Protein AF-A0A4R7ZAE6-F1 (afdb_monomer_lite)

pLDDT: mean 73.5, std 14.81, range [28.86, 95.69]

Sequence (389 aa):
MNEKTGVNQNKIIEDAIRMYDAGLVVLQEKEEDTYKFIVDGQNVVVNSFTEEILHCDCGACTPYADCVHAIAALLWIGDQESDNDLENLEVDYDIIELVESTDYEFVKQFACAVLHDNPSLVEMFKAIRDERDELLDEIENTSFMHTLEVLFNRYRNSDDTYYNVDGLLDDLDAIVDEEAKSLIEDEQMSSVLEMAKIVHMFLMNIDEAYMERVGMSYDHLLGYVGKFSRKLPAREKDDVFTALKEIVVEYGFGTYTYVAEDVFIEEFSDVKYLKEKIDVCFEKIQESAMLDDKDMNDMLYSRWMSNIVGLYLQAGYGLEDIQEKVKDEYDNTMTRAILIEAGKKTKAYPFVKQVLMDSIALDQQHSYLVKKYEKELERINKLNGTQLN

Secondary structure (DSSP, 8-state):
--------HHHHHHHHHHHHHTT-EEEEEEETTEEEEEETTEEEEEETTT--EEEETTS---TT--SHHHHHHHHHHHHHHGGG--------HHHHHHHHTS-HHHHHHHHHHHHHH-HHHHHHHHHHHHHHHHHHHHHTTS-THHHHHHHHHHH--TTSS---HHHHHHHHHHHHHHHHHHHHHTT-HHHHHHHHHHHHHHHTTS-GGGHHHHHHHHHHHHHHHHHHHTTS-HHHHHHHHHHHHHHHHTS--TTT-HHHHHHHHHS--SGGGHHHHHHHHHHHHHHHTT-S-HHHHHHHHHHHHHHHHHHHHHTT--HHHHHHHHGGGTTSHHHHHHHHHHHHHTT-HHHHHHHHHHHHHH-TT-HHHHHHHHHHHHHHHHHHHHT--

Radius of gyration: 34.83 Å; chains: 1; bounding box: 86×71×83 Å

Foldseek 3Di:
DDDPDDDPQVVLLVLLVVQLVVVQWAWDDDDDQWTWIGGVNWIWIARLVVRFTPDIRPVPDDRVQSGSRSSNNVVVSVVVVCVPDPPDPPPPVVVVVVCVPDDPVVVVVVVVVVCVVDVVVVVVVVVVVVVVVVVVVVVVVVDPVVVLVVLLVVQDDPPPDAGPVVVSLVVVLVSLVVVVVVCVVVVNLLVLLVSLVSVVVSCVSHDPVCLVSLLVSSLVSLVSVLVCLVVDDPVVNVSNLVSLLCVLPVDPDDPRCPNSLCSNLVHPLDPVCLVVNLVSLVVQLVVLVPDPDPVSNVVSNVVSLLSNLVSCVSNVHALVNLCVVCVVVLLDPSSLSNSLNRCVVVVVLVSNLVSLVVSLVSVVVPVVVNVVSVVVNVVSVVVVVVVVD

Structure (mmCIF, N/CA/C/O backbone):
data_AF-A0A4R7ZAE6-F1
#
_entry.id   AF-A0A4R7ZAE6-F1
#
loop_
_atom_site.group_PDB
_atom_site.id
_atom_site.type_symbol
_atom_site.label_atom_id
_atom_site.label_alt_id
_atom_site.label_comp_id
_atom_site.label_asym_id
_atom_site.label_entity_id
_atom_site.label_seq_id
_atom_site.pdbx_PDB_ins_code
_atom_site.Cartn_x
_atom_site.Cartn_y
_atom_site.Cartn_z
_atom_site.occupancy
_atom_site.B_iso_or_equiv
_atom_site.auth_seq_id
_atom_site.auth_comp_id
_atom_site.auth_asym_id
_atom_site.auth_atom_id
_atom_site.pdbx_PDB_model_num
ATOM 1 N N . MET A 1 1 ? 60.703 -45.563 -19.754 1.00 39.22 1 MET A N 1
ATOM 2 C CA . MET A 1 1 ? 60.886 -44.812 -21.011 1.00 39.22 1 MET A CA 1
ATOM 3 C C . MET A 1 1 ? 59.640 -44.994 -21.851 1.00 39.22 1 MET A C 1
ATOM 5 O O . MET A 1 1 ? 59.427 -46.084 -22.355 1.00 39.22 1 MET A O 1
ATOM 9 N N . ASN A 1 2 ? 58.792 -43.970 -21.857 1.00 28.86 2 ASN A N 1
ATOM 10 C CA . ASN A 1 2 ? 57.873 -43.590 -22.930 1.00 28.86 2 ASN A CA 1
ATOM 11 C C . ASN A 1 2 ? 57.262 -42.264 -22.464 1.00 28.86 2 ASN A C 1
ATOM 13 O O . ASN A 1 2 ? 56.253 -42.238 -21.764 1.00 28.86 2 ASN A O 1
ATOM 17 N N . GLU A 1 3 ? 57.988 -41.183 -22.746 1.00 31.84 3 GLU A N 1
ATOM 18 C CA . GLU A 1 3 ? 57.514 -39.810 -22.596 1.00 31.84 3 GLU A CA 1
ATOM 19 C C . GLU A 1 3 ? 56.339 -39.623 -23.559 1.00 31.84 3 GLU A C 1
ATOM 21 O O . GLU A 1 3 ? 56.517 -39.628 -24.775 1.00 31.84 3 GLU A O 1
ATOM 26 N N . LYS A 1 4 ? 55.121 -39.504 -23.024 1.00 37.81 4 LYS A N 1
ATOM 27 C CA . LYS A 1 4 ? 54.024 -38.898 -23.775 1.00 37.81 4 LYS A CA 1
ATOM 28 C C . LYS A 1 4 ? 54.272 -37.395 -23.753 1.00 37.81 4 LYS A C 1
ATOM 30 O O . LYS A 1 4 ? 54.141 -36.754 -22.716 1.00 37.81 4 LYS A O 1
ATOM 35 N N . THR A 1 5 ? 54.700 -36.889 -24.899 1.00 40.94 5 THR A N 1
ATOM 36 C CA . THR A 1 5 ? 54.800 -35.479 -25.266 1.00 40.94 5 THR A CA 1
ATOM 37 C C . THR A 1 5 ? 53.523 -34.740 -24.871 1.00 40.94 5 THR A C 1
ATOM 39 O O . THR A 1 5 ? 52.482 -34.926 -25.498 1.00 40.94 5 THR A O 1
ATOM 42 N N . GLY A 1 6 ? 53.595 -33.923 -23.820 1.00 43.75 6 GLY A N 1
ATOM 43 C CA . GLY A 1 6 ? 52.573 -32.922 -23.542 1.00 43.75 6 GLY A CA 1
ATOM 44 C C . GLY A 1 6 ? 52.611 -31.897 -24.665 1.00 43.75 6 GLY A C 1
ATOM 45 O O . GLY A 1 6 ? 53.615 -31.209 -24.847 1.00 43.75 6 GLY A O 1
ATOM 46 N N . VAL A 1 7 ? 51.554 -31.856 -25.465 1.00 56.12 7 VAL A N 1
ATOM 47 C CA . VAL A 1 7 ? 51.358 -30.817 -26.469 1.00 56.12 7 VAL A CA 1
ATOM 48 C C . VAL A 1 7 ? 51.248 -29.486 -25.721 1.00 56.12 7 VAL A C 1
ATOM 50 O O . VAL A 1 7 ? 50.391 -29.327 -24.855 1.00 56.12 7 VAL A O 1
ATOM 53 N N . ASN A 1 8 ? 52.166 -28.555 -25.985 1.00 65.88 8 ASN A N 1
ATOM 54 C CA . ASN A 1 8 ? 52.163 -27.241 -25.347 1.00 65.88 8 ASN A CA 1
ATOM 55 C C . ASN A 1 8 ? 51.075 -26.380 -26.008 1.00 65.88 8 ASN A C 1
ATOM 57 O O . ASN A 1 8 ? 51.321 -25.794 -27.060 1.00 65.88 8 ASN A O 1
ATOM 61 N N . GLN A 1 9 ? 49.880 -26.347 -25.413 1.00 64.81 9 GLN A N 1
ATOM 62 C CA . GLN A 1 9 ? 48.711 -25.635 -25.945 1.00 64.81 9 GLN A CA 1
ATOM 63 C C . GLN A 1 9 ? 48.991 -24.149 -26.215 1.00 64.81 9 GLN A C 1
ATOM 65 O O . GLN A 1 9 ? 48.585 -23.643 -27.255 1.00 64.81 9 GLN A O 1
ATOM 70 N N . ASN A 1 10 ? 49.788 -23.481 -25.373 1.00 67.06 10 ASN A N 1
ATOM 71 C CA . ASN A 1 10 ? 50.162 -22.077 -25.591 1.00 67.06 10 ASN A CA 1
ATOM 72 C C . ASN A 1 10 ? 50.945 -21.890 -26.893 1.00 67.06 10 ASN A C 1
ATOM 74 O O . ASN A 1 10 ? 50.728 -20.928 -27.619 1.00 67.06 10 ASN A O 1
ATOM 78 N N . LYS A 1 11 ? 51.819 -22.846 -27.226 1.00 74.25 11 LYS A N 1
ATOM 79 C CA . LYS A 1 11 ? 52.576 -22.801 -28.479 1.00 74.25 11 LYS A CA 1
ATOM 80 C C . LYS A 1 11 ? 51.667 -22.990 -29.697 1.00 74.25 11 LYS A C 1
ATOM 82 O O . LYS A 1 11 ? 51.895 -22.363 -30.722 1.00 74.25 11 LYS A O 1
ATOM 87 N N . ILE A 1 12 ? 50.647 -23.841 -29.584 1.00 73.25 12 ILE A N 1
ATOM 88 C CA . ILE A 1 12 ? 49.672 -24.051 -30.661 1.00 73.25 12 ILE A CA 1
ATOM 89 C C . ILE A 1 12 ? 48.873 -22.773 -30.926 1.00 73.25 12 ILE A C 1
ATOM 91 O O . ILE A 1 12 ? 48.697 -22.413 -32.084 1.00 73.25 12 ILE A O 1
ATOM 95 N N . ILE A 1 13 ? 48.440 -22.081 -29.870 1.00 72.38 13 ILE A N 1
ATOM 96 C CA . ILE A 1 13 ? 47.704 -20.816 -29.983 1.00 72.38 13 ILE A CA 1
ATOM 97 C C . ILE A 1 13 ? 48.596 -19.725 -30.594 1.00 72.38 13 ILE A C 1
ATOM 99 O O . ILE A 1 13 ? 48.189 -19.070 -31.548 1.00 72.38 13 ILE A O 1
ATOM 103 N N . GLU A 1 14 ? 49.837 -19.571 -30.119 1.00 74.75 14 GLU A N 1
ATOM 104 C CA . GLU A 1 14 ? 50.789 -18.597 -30.681 1.00 74.75 14 GLU A CA 1
ATOM 105 C C . GLU A 1 14 ? 51.078 -18.843 -32.170 1.00 74.75 14 GLU A C 1
ATOM 107 O O . GLU A 1 14 ? 51.154 -17.899 -32.957 1.00 74.75 14 GLU A O 1
ATOM 112 N N . ASP A 1 15 ? 51.251 -20.106 -32.568 1.00 77.69 15 ASP A N 1
ATOM 113 C CA . ASP A 1 15 ? 51.492 -20.458 -33.967 1.00 77.69 15 ASP A CA 1
ATOM 114 C C . ASP A 1 15 ? 50.217 -20.280 -34.822 1.00 77.69 15 ASP A C 1
ATOM 116 O O . ASP A 1 15 ? 50.327 -19.935 -35.998 1.00 77.69 15 ASP A O 1
ATOM 120 N N . ALA A 1 16 ? 49.019 -20.430 -34.241 1.00 79.06 16 ALA A N 1
ATOM 121 C CA . ALA A 1 16 ? 47.739 -20.229 -34.930 1.00 79.06 16 ALA A CA 1
ATOM 122 C C . ALA A 1 16 ? 47.473 -18.748 -35.213 1.00 79.06 16 ALA A C 1
ATOM 124 O O . ALA A 1 16 ? 47.132 -18.400 -36.342 1.00 79.06 16 ALA A O 1
ATOM 125 N N . ILE A 1 17 ? 47.728 -17.876 -34.231 1.00 74.56 17 ILE A N 1
ATOM 126 C CA . ILE A 1 17 ? 47.659 -16.415 -34.396 1.00 74.56 17 ILE A CA 1
ATOM 127 C C . ILE A 1 17 ? 48.607 -15.970 -35.514 1.00 74.56 17 ILE A C 1
ATOM 129 O O . ILE A 1 17 ? 48.218 -15.229 -36.407 1.00 74.56 17 ILE A O 1
ATOM 133 N N . ARG A 1 18 ? 49.836 -16.501 -35.554 1.00 78.31 18 ARG A N 1
ATOM 134 C CA . ARG A 1 18 ? 50.779 -16.181 -36.639 1.00 78.31 18 ARG A CA 1
ATOM 135 C C . ARG A 1 18 ? 50.284 -16.609 -38.018 1.00 78.31 18 ARG A C 1
ATOM 137 O O . ARG A 1 18 ? 50.569 -15.917 -38.991 1.00 78.31 18 ARG A O 1
ATOM 144 N N . MET A 1 19 ? 49.613 -17.757 -38.128 1.00 78.00 19 MET A N 1
ATOM 145 C CA . MET A 1 19 ? 49.030 -18.210 -39.397 1.00 78.00 19 MET A CA 1
ATOM 146 C C . MET A 1 19 ? 47.867 -17.315 -39.829 1.00 78.00 19 MET A C 1
ATOM 148 O O . MET A 1 19 ? 47.761 -16.989 -41.013 1.00 78.00 19 MET A O 1
ATOM 152 N N . TYR A 1 20 ? 47.037 -16.904 -38.870 1.00 77.75 20 TYR A N 1
ATOM 153 C CA . TYR A 1 20 ? 45.952 -15.954 -39.075 1.00 77.75 20 TYR A CA 1
ATOM 154 C C . TYR A 1 20 ? 46.478 -14.602 -39.583 1.00 77.75 20 TYR A C 1
ATOM 156 O O . TYR A 1 20 ? 46.161 -14.205 -40.704 1.00 77.75 20 TYR A O 1
ATOM 164 N N . ASP A 1 21 ? 47.399 -13.977 -38.844 1.00 77.00 21 ASP A N 1
ATOM 165 C CA . ASP A 1 21 ? 48.002 -12.676 -39.175 1.00 77.00 21 ASP A CA 1
ATOM 166 C C . ASP A 1 21 ? 48.755 -12.685 -40.515 1.00 77.00 21 ASP A C 1
ATOM 168 O O . ASP A 1 21 ? 48.861 -11.671 -41.207 1.00 77.00 21 ASP A O 1
ATOM 172 N N . ALA A 1 22 ? 49.303 -13.840 -40.901 1.00 79.31 22 ALA A N 1
ATOM 173 C CA . ALA A 1 22 ? 49.978 -14.022 -42.181 1.00 79.31 22 ALA A CA 1
ATOM 174 C C . ALA A 1 22 ? 49.008 -14.180 -43.370 1.00 79.31 22 ALA A C 1
ATOM 176 O O . ALA A 1 22 ? 49.468 -14.335 -44.505 1.00 79.31 22 ALA A O 1
ATOM 177 N N . GLY A 1 23 ? 47.690 -14.156 -43.135 1.00 79.62 23 GLY A N 1
ATOM 178 C CA . GLY A 1 23 ? 46.660 -14.322 -44.160 1.00 79.62 23 GLY A CA 1
ATOM 179 C C . GLY A 1 23 ? 46.607 -15.737 -44.739 1.00 79.62 23 GLY A C 1
ATOM 180 O O . GLY A 1 23 ? 46.251 -15.917 -45.903 1.00 79.62 23 GLY A O 1
ATOM 181 N N . LEU A 1 24 ? 47.012 -16.745 -43.959 1.00 81.56 24 LEU A N 1
ATOM 182 C CA . LEU A 1 24 ? 47.061 -18.145 -44.398 1.00 81.56 24 LEU A CA 1
ATOM 183 C C . LEU A 1 24 ? 45.754 -18.907 -44.139 1.00 81.56 24 LEU A C 1
ATOM 185 O O . LEU A 1 24 ? 45.683 -20.092 -44.464 1.00 81.56 24 LEU A O 1
ATOM 189 N N . VAL A 1 25 ? 44.743 -18.242 -43.574 1.00 85.69 25 VAL A N 1
ATOM 190 C CA . VAL A 1 25 ? 43.382 -18.755 -43.372 1.00 85.69 25 VAL A CA 1
ATOM 191 C C . VAL A 1 25 ? 42.484 -18.195 -44.471 1.00 85.69 25 VAL A C 1
ATOM 193 O O . VAL A 1 25 ? 42.294 -16.987 -44.569 1.00 85.69 25 VAL A O 1
ATOM 196 N N . VAL A 1 26 ? 41.942 -19.069 -45.319 1.00 84.62 26 VAL A N 1
ATOM 197 C CA . VAL A 1 26 ? 41.100 -18.671 -46.455 1.00 84.62 26 VAL A CA 1
ATOM 198 C C . VAL A 1 26 ? 39.789 -19.444 -46.423 1.00 84.62 26 VAL A C 1
ATOM 200 O O . VAL A 1 26 ? 39.783 -20.665 -46.602 1.00 84.62 26 VAL A O 1
ATOM 203 N N . LEU A 1 27 ? 38.669 -18.737 -46.256 1.00 86.81 27 LEU A N 1
ATOM 204 C CA . LEU A 1 27 ? 37.336 -19.320 -46.401 1.00 86.81 27 LEU A CA 1
ATOM 205 C C . LEU A 1 27 ? 37.120 -19.778 -47.852 1.00 86.81 27 LEU A C 1
ATOM 207 O O . LEU A 1 27 ? 37.316 -19.010 -48.794 1.00 86.81 27 LEU A O 1
ATOM 211 N N . GLN A 1 28 ? 36.719 -21.034 -48.032 1.00 88.38 28 GLN A N 1
ATOM 212 C CA . GLN A 1 28 ? 36.370 -21.596 -49.339 1.00 88.38 28 GLN A CA 1
ATOM 213 C C . GLN A 1 28 ? 34.860 -21.616 -49.563 1.00 88.38 28 GLN A C 1
ATOM 215 O O . GLN A 1 28 ? 34.397 -21.287 -50.652 1.00 88.38 28 GLN A O 1
ATOM 220 N N . GLU A 1 29 ? 34.096 -22.033 -48.553 1.00 85.12 29 GLU A N 1
ATOM 221 C CA . GLU A 1 29 ? 32.659 -22.266 -48.682 1.00 85.12 29 GLU A CA 1
ATOM 222 C C . GLU A 1 29 ? 31.959 -22.133 -47.321 1.00 85.12 29 GLU A C 1
ATOM 224 O O . GLU A 1 29 ? 32.516 -22.531 -46.296 1.00 85.12 29 GLU A O 1
ATOM 229 N N . LYS A 1 30 ? 30.737 -21.587 -47.330 1.00 83.50 30 LYS A N 1
ATOM 230 C CA . LYS A 1 30 ? 29.840 -21.463 -46.172 1.00 83.50 30 LYS A CA 1
ATOM 231 C C . LYS A 1 30 ? 28.468 -22.025 -46.554 1.00 83.50 30 LYS A C 1
ATOM 233 O O . LYS A 1 30 ? 27.843 -21.516 -47.484 1.00 83.50 30 LYS A O 1
ATOM 238 N N . GLU A 1 31 ? 28.015 -23.056 -45.848 1.00 79.38 31 GLU A N 1
ATOM 239 C CA . GLU A 1 31 ? 26.709 -23.705 -46.036 1.00 79.38 31 GLU A CA 1
ATOM 240 C C . GLU A 1 31 ? 26.013 -23.843 -44.677 1.00 79.38 31 GLU A C 1
ATOM 242 O O . GLU A 1 31 ? 26.495 -24.584 -43.823 1.00 79.38 31 GLU A O 1
ATOM 247 N N . GLU A 1 32 ? 24.890 -23.137 -44.487 1.00 79.94 32 GLU A N 1
ATOM 248 C CA . GLU A 1 32 ? 24.157 -23.052 -43.207 1.00 79.94 32 GLU A CA 1
ATOM 249 C C . GLU A 1 32 ? 25.113 -22.783 -42.027 1.00 79.94 32 GLU A C 1
ATOM 251 O O . GLU A 1 32 ? 25.743 -21.723 -41.991 1.00 79.94 32 GLU A O 1
ATOM 256 N N . ASP A 1 33 ? 25.266 -23.755 -41.125 1.00 80.25 33 ASP A N 1
ATOM 257 C CA . ASP A 1 33 ? 26.100 -23.676 -39.921 1.00 80.25 33 ASP A CA 1
ATOM 258 C C . ASP A 1 33 ? 27.490 -24.305 -40.119 1.00 80.25 33 ASP A C 1
ATOM 260 O O . ASP A 1 33 ? 28.170 -24.639 -39.154 1.00 80.25 33 ASP A O 1
ATOM 264 N N . THR A 1 34 ? 27.917 -24.558 -41.360 1.00 82.50 34 THR A N 1
ATOM 265 C CA . THR A 1 34 ? 29.192 -25.222 -41.671 1.00 82.50 34 THR A CA 1
ATOM 266 C C . THR A 1 34 ? 30.098 -24.344 -42.526 1.00 82.50 34 THR A C 1
ATOM 268 O O . THR A 1 34 ? 29.749 -23.940 -43.637 1.00 82.50 34 THR A O 1
ATOM 271 N N . TYR A 1 35 ? 31.314 -24.117 -42.033 1.00 85.44 35 TYR A N 1
ATOM 272 C CA . TYR A 1 35 ? 32.350 -23.337 -42.699 1.00 85.44 35 TYR A CA 1
ATOM 273 C C . TYR A 1 35 ? 33.497 -24.249 -43.130 1.00 85.44 35 TYR A C 1
ATOM 275 O O . TYR A 1 35 ? 33.969 -25.085 -42.356 1.00 85.44 35 TYR A O 1
ATOM 283 N N . LYS A 1 36 ? 33.961 -24.087 -44.373 1.00 87.06 36 LYS A N 1
ATOM 284 C CA . LYS A 1 36 ? 35.090 -24.833 -44.945 1.00 87.06 36 LYS A CA 1
ATOM 285 C C . LYS A 1 36 ? 36.232 -23.872 -45.259 1.00 87.06 36 LYS A C 1
ATOM 287 O O . LYS A 1 36 ? 36.083 -22.969 -46.082 1.00 87.06 36 LYS A O 1
ATOM 292 N N . PHE A 1 37 ? 37.387 -24.102 -44.650 1.00 87.56 37 PHE A N 1
ATOM 293 C CA . PHE A 1 37 ? 38.598 -23.298 -44.785 1.00 87.56 37 PHE A CA 1
ATOM 294 C C . PHE A 1 37 ? 39.725 -24.080 -45.446 1.00 87.56 37 PHE A C 1
ATOM 296 O O . PHE A 1 37 ? 39.828 -25.298 -45.297 1.00 87.56 37 PHE A O 1
ATOM 303 N N . ILE A 1 38 ? 40.627 -23.345 -46.093 1.00 87.94 38 ILE A N 1
ATOM 304 C CA . ILE A 1 38 ? 42.005 -23.779 -46.309 1.00 87.94 38 ILE A CA 1
ATOM 305 C C . ILE A 1 38 ? 42.887 -22.979 -45.356 1.00 87.94 38 ILE A C 1
ATOM 307 O O . ILE A 1 38 ? 42.949 -21.756 -45.460 1.00 87.94 38 ILE A O 1
ATOM 311 N N . VAL A 1 39 ? 43.575 -23.671 -44.450 1.00 85.50 39 VAL A N 1
ATOM 312 C CA . VAL A 1 39 ? 44.529 -23.076 -43.507 1.00 85.50 39 VAL A CA 1
ATOM 313 C C . VAL A 1 39 ? 45.905 -23.670 -43.762 1.00 85.50 39 VAL A C 1
ATOM 315 O O . VAL A 1 39 ? 46.092 -24.871 -43.586 1.00 85.50 39 VAL A O 1
ATOM 318 N N . ASP A 1 40 ? 46.848 -22.853 -44.236 1.00 85.44 40 ASP A N 1
ATOM 319 C CA . ASP A 1 40 ? 48.205 -23.287 -44.626 1.00 85.44 40 ASP A CA 1
ATOM 320 C C . ASP A 1 40 ? 48.208 -24.546 -45.533 1.00 85.44 40 ASP A C 1
ATOM 322 O O . ASP A 1 40 ? 48.979 -25.495 -45.380 1.00 85.44 40 ASP A O 1
ATOM 326 N N . GLY A 1 41 ? 47.264 -24.593 -46.481 1.00 81.50 41 GLY A N 1
ATOM 327 C CA . GLY A 1 41 ? 47.107 -25.704 -47.425 1.00 81.50 41 GLY A CA 1
ATOM 328 C C . GLY A 1 41 ? 46.394 -26.952 -46.880 1.00 81.50 41 GLY A C 1
ATOM 329 O O . GLY A 1 41 ? 46.291 -27.932 -47.617 1.00 81.50 41 GLY A O 1
ATOM 330 N N . GLN A 1 42 ? 45.894 -26.935 -45.640 1.00 84.44 42 GLN A N 1
ATOM 331 C CA . GLN A 1 42 ? 45.065 -27.999 -45.054 1.00 84.44 42 GLN A CA 1
ATOM 332 C C . GLN A 1 42 ? 43.583 -27.631 -45.113 1.00 84.44 42 GLN A C 1
ATOM 334 O O . GLN A 1 42 ? 43.232 -26.495 -44.795 1.00 84.44 42 GLN A O 1
ATOM 339 N N . ASN A 1 43 ? 42.704 -28.579 -45.456 1.00 86.25 43 ASN A N 1
ATOM 340 C CA . ASN A 1 43 ? 41.266 -28.331 -45.350 1.00 86.25 43 ASN A CA 1
ATOM 341 C C . ASN A 1 43 ? 40.810 -28.477 -43.898 1.00 86.25 43 ASN A C 1
ATOM 343 O O . ASN A 1 43 ? 41.128 -29.472 -43.240 1.00 86.25 43 ASN A O 1
ATOM 347 N N . VAL A 1 44 ? 40.034 -27.503 -43.430 1.00 84.44 44 VAL A N 1
ATOM 348 C CA . VAL A 1 44 ? 39.423 -27.480 -42.099 1.00 84.44 44 VAL A CA 1
ATOM 349 C C . VAL A 1 44 ? 37.932 -27.217 -42.260 1.00 84.44 44 VAL A C 1
ATOM 351 O O . VAL A 1 44 ? 37.543 -26.305 -42.982 1.00 84.44 44 VAL A O 1
ATOM 354 N N . VAL A 1 45 ? 37.093 -28.016 -41.610 1.00 85.31 45 VAL A N 1
ATOM 355 C CA . VAL A 1 45 ? 35.637 -27.862 -41.611 1.00 85.31 45 VAL A CA 1
ATOM 356 C C . VAL A 1 45 ? 35.167 -27.691 -40.178 1.00 85.31 45 VAL A C 1
ATOM 358 O O . VAL A 1 45 ? 35.480 -28.522 -39.324 1.00 85.31 45 VAL A O 1
ATOM 361 N N . VAL A 1 46 ? 34.417 -26.624 -39.933 1.00 82.50 46 VAL A N 1
ATOM 362 C CA . VAL A 1 46 ? 33.968 -26.204 -38.604 1.00 82.50 46 VAL A CA 1
ATOM 363 C C . VAL A 1 46 ? 32.459 -26.012 -38.628 1.00 82.50 46 VAL A C 1
ATOM 365 O O . VAL A 1 46 ? 31.928 -25.465 -39.597 1.00 82.50 46 VAL A O 1
ATOM 368 N N . ASN A 1 47 ? 31.771 -26.467 -37.584 1.00 80.50 47 ASN A N 1
ATOM 369 C CA . ASN A 1 47 ? 30.405 -26.035 -37.324 1.00 80.50 47 ASN A CA 1
ATOM 370 C C . ASN A 1 47 ? 30.461 -24.686 -36.597 1.00 80.50 47 ASN A C 1
ATOM 372 O O . ASN A 1 47 ? 31.032 -24.622 -35.516 1.00 80.50 47 ASN A O 1
ATOM 376 N N . SER A 1 48 ? 29.918 -23.617 -37.175 1.00 73.19 48 SER A N 1
ATOM 377 C CA . SER A 1 48 ? 29.995 -22.277 -36.575 1.00 73.19 48 SER A CA 1
ATOM 378 C C . SER A 1 48 ? 29.091 -22.107 -35.360 1.00 73.19 48 SER A C 1
ATOM 380 O O . SER A 1 48 ? 29.425 -21.345 -34.473 1.00 73.19 48 SER A O 1
ATOM 382 N N . PHE A 1 49 ? 27.964 -22.821 -35.290 1.00 71.81 49 PHE A N 1
ATOM 383 C CA . PHE A 1 49 ? 27.030 -22.695 -34.168 1.00 71.81 49 PHE A CA 1
ATOM 384 C C . PHE A 1 49 ? 27.517 -23.433 -32.915 1.00 71.81 49 PHE A C 1
ATOM 386 O O . PHE A 1 49 ? 27.284 -22.989 -31.794 1.00 71.81 49 PHE A O 1
ATOM 393 N N . THR A 1 50 ? 28.167 -24.586 -33.090 1.00 74.44 50 THR A N 1
ATOM 394 C CA . THR A 1 50 ? 28.686 -25.390 -31.971 1.00 74.44 50 THR A CA 1
ATOM 395 C C . THR A 1 50 ? 30.189 -25.241 -31.753 1.00 74.44 50 THR A C 1
ATOM 397 O O . THR A 1 50 ? 30.716 -25.842 -30.819 1.00 74.44 50 THR A O 1
ATOM 400 N N . GLU A 1 51 ? 30.878 -24.500 -32.626 1.00 75.31 51 GLU A N 1
ATOM 401 C CA . GLU A 1 51 ? 32.344 -24.370 -32.697 1.00 75.31 51 GLU A CA 1
ATOM 402 C C . GLU A 1 51 ? 33.095 -25.715 -32.803 1.00 75.31 51 GLU A C 1
ATOM 404 O O . GLU A 1 51 ? 34.309 -25.808 -32.597 1.00 75.31 51 GLU A O 1
ATOM 409 N N . GLU A 1 52 ? 32.393 -26.797 -33.150 1.00 76.69 52 GLU A N 1
ATOM 410 C CA . GLU A 1 52 ? 32.985 -28.128 -33.247 1.00 76.69 52 GLU A CA 1
ATOM 411 C C . GLU A 1 52 ? 33.775 -28.291 -34.552 1.00 76.69 52 GLU A C 1
ATOM 413 O O . GLU A 1 52 ? 33.290 -28.005 -35.654 1.00 76.69 52 GLU A O 1
ATOM 418 N N . ILE A 1 53 ? 34.989 -28.845 -34.454 1.00 80.06 53 ILE A N 1
ATOM 419 C CA . ILE A 1 53 ? 35.799 -29.169 -35.633 1.00 80.06 53 ILE A CA 1
ATOM 420 C C . ILE A 1 53 ? 35.295 -30.475 -36.241 1.00 80.06 53 ILE A C 1
ATOM 422 O O . ILE A 1 53 ? 35.618 -31.571 -35.777 1.00 80.06 53 ILE A O 1
ATOM 426 N N . LEU A 1 54 ? 34.518 -30.354 -37.313 1.00 79.88 54 LEU A N 1
ATOM 427 C CA . LEU A 1 54 ? 33.955 -31.491 -38.037 1.00 79.88 54 LEU A CA 1
ATOM 428 C C . LEU A 1 54 ? 35.032 -32.266 -38.803 1.00 79.88 54 LEU A C 1
ATOM 430 O O . LEU A 1 54 ? 34.937 -33.487 -38.933 1.00 79.88 54 LEU A O 1
ATOM 434 N N . HIS A 1 55 ? 36.052 -31.571 -39.321 1.00 82.06 55 HIS A N 1
ATOM 435 C CA . HIS A 1 55 ? 37.148 -32.199 -40.061 1.00 82.06 55 HIS A CA 1
ATOM 436 C C . HIS A 1 55 ? 38.405 -31.321 -40.121 1.00 82.06 55 HIS A C 1
ATOM 438 O O . HIS A 1 55 ? 38.311 -30.104 -40.234 1.00 82.06 55 HIS A O 1
ATOM 444 N N . CYS A 1 56 ? 39.593 -31.931 -40.110 1.00 82.12 56 CYS A N 1
ATOM 445 C CA . CYS A 1 56 ? 40.855 -31.250 -40.415 1.00 82.12 56 CYS A CA 1
ATOM 446 C C . CYS A 1 56 ? 41.878 -32.230 -41.012 1.00 82.12 56 CYS A C 1
ATOM 448 O O . CYS A 1 56 ? 42.161 -33.281 -40.430 1.00 82.12 56 CYS A O 1
ATOM 450 N N . ASP A 1 57 ? 42.474 -31.872 -42.153 1.00 81.00 57 ASP A N 1
ATOM 451 C CA . ASP A 1 57 ? 43.396 -32.737 -42.912 1.00 81.00 57 ASP A CA 1
ATOM 452 C C . ASP A 1 57 ? 44.764 -32.956 -42.244 1.00 81.00 57 ASP A C 1
ATOM 454 O O . ASP A 1 57 ? 45.510 -33.860 -42.627 1.00 81.00 57 ASP A O 1
ATOM 458 N N . CYS A 1 58 ? 45.098 -32.187 -41.203 1.00 76.00 58 CYS A N 1
ATOM 459 C CA . CYS A 1 58 ? 46.418 -32.234 -40.571 1.00 76.00 58 CYS A CA 1
ATOM 460 C C . CYS A 1 58 ? 46.709 -33.550 -39.818 1.00 76.00 58 CYS A C 1
ATOM 462 O O . CYS A 1 58 ? 47.836 -33.777 -39.374 1.00 76.00 58 CYS A O 1
ATOM 464 N N . GLY A 1 59 ? 45.696 -34.406 -39.629 1.00 61.84 59 GLY A N 1
ATOM 465 C CA . GLY A 1 59 ? 45.803 -35.722 -38.987 1.00 61.84 59 GLY A CA 1
ATOM 466 C C . GLY A 1 59 ? 46.081 -35.697 -37.477 1.00 61.84 59 GLY A C 1
ATOM 467 O O . GLY A 1 59 ? 46.155 -36.758 -36.859 1.00 61.84 59 GLY A O 1
ATOM 468 N N . ALA A 1 60 ? 46.229 -34.510 -36.885 1.00 63.25 60 ALA A N 1
ATOM 469 C CA . ALA A 1 60 ? 46.486 -34.289 -35.463 1.00 63.25 60 ALA A CA 1
ATOM 470 C C . ALA A 1 60 ? 45.304 -33.628 -34.731 1.00 63.25 60 ALA A C 1
ATOM 472 O O . ALA A 1 60 ? 45.442 -33.316 -33.555 1.00 63.25 60 ALA A O 1
ATOM 473 N N . CYS A 1 61 ? 44.177 -33.404 -35.417 1.00 63.06 61 CYS A N 1
ATOM 474 C CA . CYS A 1 61 ? 43.013 -32.719 -34.863 1.00 63.06 61 CYS A CA 1
ATOM 475 C C . CYS A 1 61 ? 41.986 -33.708 -34.298 1.00 63.06 61 CYS A C 1
ATOM 477 O O . CYS A 1 61 ? 41.571 -34.651 -34.975 1.00 63.06 61 CYS A O 1
ATOM 479 N N . THR A 1 62 ? 41.547 -33.457 -33.074 1.00 60.84 62 THR A N 1
ATOM 480 C CA . THR A 1 62 ? 40.335 -34.000 -32.462 1.00 60.84 62 THR A CA 1
ATOM 481 C C . THR A 1 62 ? 39.178 -32.999 -32.629 1.00 60.84 62 THR A C 1
ATOM 483 O O . THR A 1 62 ? 39.417 -31.860 -33.039 1.00 60.84 62 THR A O 1
ATOM 486 N N . PRO A 1 63 ? 37.924 -33.376 -32.311 1.00 54.22 63 PRO A N 1
ATOM 487 C CA . PRO A 1 63 ? 36.778 -32.461 -32.400 1.00 54.22 63 PRO A CA 1
ATOM 488 C C . PRO A 1 63 ? 36.888 -31.196 -31.526 1.00 54.22 63 PRO A C 1
ATOM 490 O O . PRO A 1 63 ? 36.155 -30.244 -31.754 1.00 54.22 63 PRO A O 1
ATOM 493 N N . TYR A 1 64 ? 37.816 -31.166 -30.558 1.00 57.59 64 TYR A N 1
ATOM 494 C CA . TYR A 1 64 ? 38.016 -30.074 -29.593 1.00 57.59 64 TYR A CA 1
ATOM 495 C C . TYR A 1 64 ? 39.098 -29.054 -30.004 1.00 57.59 64 TYR A C 1
ATOM 497 O O . TYR A 1 64 ? 39.709 -28.435 -29.137 1.00 57.59 64 TYR A O 1
ATOM 505 N N . ALA A 1 65 ? 39.384 -28.913 -31.303 1.00 59.03 65 ALA A N 1
ATOM 506 C CA . ALA A 1 65 ? 40.308 -27.904 -31.839 1.00 59.03 65 ALA A CA 1
ATOM 507 C C . ALA A 1 65 ? 41.719 -27.894 -31.206 1.00 59.03 65 ALA A C 1
ATOM 509 O O . ALA A 1 65 ? 42.257 -26.859 -30.832 1.00 59.03 65 ALA A O 1
ATOM 510 N N . ASP A 1 66 ? 42.379 -29.045 -31.120 1.00 67.94 66 ASP A N 1
ATOM 511 C CA . ASP A 1 66 ? 43.729 -29.185 -30.550 1.00 67.94 66 ASP A CA 1
ATOM 512 C C . ASP A 1 66 ? 44.869 -29.041 -31.576 1.00 67.94 66 ASP A C 1
ATOM 514 O O . ASP A 1 66 ? 46.022 -29.373 -31.283 1.00 67.94 66 ASP A O 1
ATOM 518 N N . CYS A 1 67 ? 44.577 -28.526 -32.774 1.00 77.69 67 CYS A N 1
ATOM 519 C CA . CYS A 1 67 ? 45.580 -28.269 -33.802 1.00 77.69 67 CYS A CA 1
ATOM 520 C C . CYS A 1 67 ? 45.594 -26.801 -34.248 1.00 77.69 67 CYS A C 1
ATOM 522 O O . CYS A 1 67 ? 44.574 -26.115 -34.238 1.00 77.69 67 CYS A O 1
ATOM 524 N N . VAL A 1 68 ? 46.769 -26.347 -34.697 1.00 81.44 68 VAL A N 1
ATOM 525 C CA . VAL A 1 68 ? 47.019 -24.956 -35.112 1.00 81.44 68 VAL A CA 1
ATOM 526 C C . VAL A 1 68 ? 46.030 -24.506 -36.197 1.00 81.44 68 VAL A C 1
ATOM 528 O O . VAL A 1 68 ? 45.487 -23.411 -36.117 1.00 81.44 68 VAL A O 1
ATOM 531 N N . HIS A 1 69 ? 45.730 -25.377 -37.167 1.00 81.25 69 HIS A N 1
ATOM 532 C CA . HIS A 1 69 ? 44.820 -25.071 -38.276 1.00 81.25 69 HIS A CA 1
ATOM 533 C C . HIS A 1 69 ? 43.364 -24.878 -37.824 1.00 81.25 69 HIS A C 1
ATOM 535 O O . HIS A 1 69 ? 42.667 -24.019 -38.349 1.00 81.25 69 HIS A O 1
ATOM 541 N N . ALA A 1 70 ? 42.912 -25.673 -36.850 1.00 79.44 70 ALA A N 1
ATOM 542 C CA . ALA A 1 70 ? 41.560 -25.586 -36.309 1.00 79.44 70 ALA A CA 1
ATOM 543 C C . ALA A 1 70 ? 41.367 -24.313 -35.480 1.00 79.44 70 ALA A C 1
ATOM 545 O O . ALA A 1 70 ? 40.381 -23.610 -35.665 1.00 79.44 70 ALA A O 1
ATOM 546 N N . ILE A 1 71 ? 42.346 -23.981 -34.633 1.00 79.19 71 ILE A N 1
ATOM 547 C CA . ILE A 1 71 ? 42.322 -22.744 -33.842 1.00 79.19 71 ILE A CA 1
ATOM 548 C C . ILE A 1 71 ? 42.395 -21.520 -34.755 1.00 79.19 71 ILE A C 1
ATOM 550 O O . ILE A 1 71 ? 41.642 -20.581 -34.556 1.00 79.19 71 ILE A O 1
ATOM 554 N N . ALA A 1 72 ? 43.235 -21.532 -35.793 1.00 81.12 72 ALA A N 1
ATOM 555 C CA . ALA A 1 72 ? 43.310 -20.418 -36.740 1.00 81.12 72 ALA A CA 1
ATOM 556 C C . ALA A 1 72 ? 42.008 -20.231 -37.549 1.00 81.12 72 ALA A C 1
ATOM 558 O O . ALA A 1 72 ? 41.635 -19.099 -37.842 1.00 81.12 72 ALA A O 1
ATOM 559 N N . ALA A 1 73 ? 41.297 -21.317 -37.879 1.00 81.44 73 ALA A N 1
ATOM 560 C CA . ALA A 1 73 ? 39.974 -21.239 -38.502 1.00 81.44 73 ALA A CA 1
ATOM 561 C C . ALA A 1 73 ? 38.907 -20.678 -37.543 1.00 81.44 73 ALA A C 1
ATOM 563 O O . ALA A 1 73 ? 38.106 -19.847 -37.957 1.00 81.44 73 ALA A O 1
ATOM 564 N N . LEU A 1 74 ? 38.920 -21.088 -36.269 1.00 79.31 74 LEU A N 1
ATOM 565 C CA . LEU A 1 74 ? 38.025 -20.550 -35.237 1.00 79.31 74 LEU A CA 1
ATOM 566 C C . LEU A 1 74 ? 38.318 -19.080 -34.918 1.00 79.31 74 LEU A C 1
ATOM 568 O O . LEU A 1 74 ? 37.381 -18.318 -34.741 1.00 79.31 74 LEU A O 1
ATOM 572 N N . LEU A 1 75 ? 39.588 -18.659 -34.916 1.00 78.75 75 LEU A N 1
ATOM 573 C CA . LEU A 1 75 ? 39.960 -17.245 -34.791 1.00 78.75 75 LEU A CA 1
ATOM 574 C C . LEU A 1 75 ? 39.379 -16.413 -35.934 1.00 78.75 75 LEU A C 1
ATOM 576 O O . LEU A 1 75 ? 38.890 -15.325 -35.685 1.00 78.75 75 LEU A O 1
ATOM 580 N N . TRP A 1 76 ? 39.387 -16.933 -37.166 1.00 83.88 76 TRP A N 1
ATOM 581 C CA . TRP A 1 76 ? 38.745 -16.256 -38.293 1.00 83.88 76 TRP A CA 1
ATOM 582 C C . TRP A 1 76 ? 37.228 -16.170 -38.118 1.00 83.88 76 TRP A C 1
ATOM 584 O O . TRP A 1 76 ? 36.656 -15.127 -38.395 1.00 83.88 76 TRP A O 1
ATOM 594 N N . ILE A 1 77 ? 36.569 -17.239 -37.652 1.00 76.94 77 ILE A N 1
ATOM 595 C CA . ILE A 1 77 ? 35.127 -17.194 -37.349 1.00 76.94 77 ILE A CA 1
ATOM 596 C C . ILE A 1 77 ? 34.855 -16.146 -36.265 1.00 76.94 77 ILE A C 1
ATOM 598 O O . ILE A 1 77 ? 34.005 -15.292 -36.473 1.00 76.94 77 ILE A O 1
ATOM 602 N N . GLY A 1 78 ? 35.633 -16.158 -35.180 1.00 66.38 78 GLY A N 1
ATOM 603 C CA . GLY A 1 78 ? 35.542 -15.177 -34.104 1.00 66.38 78 GLY A CA 1
ATOM 604 C C . GLY A 1 78 ? 35.786 -13.745 -34.577 1.00 66.38 78 GLY A C 1
ATOM 605 O O . GLY A 1 78 ? 35.049 -12.870 -34.161 1.00 66.38 78 GLY A O 1
ATOM 606 N N . ASP A 1 79 ? 36.735 -13.510 -35.491 1.00 69.19 79 ASP A N 1
ATOM 607 C CA . ASP A 1 79 ? 37.018 -12.172 -36.043 1.00 69.19 79 ASP A CA 1
ATOM 608 C C . ASP A 1 79 ? 35.897 -11.678 -36.978 1.00 69.19 79 ASP A C 1
ATOM 610 O O . ASP A 1 79 ? 35.630 -10.488 -37.087 1.00 69.19 79 ASP A O 1
ATOM 614 N N . GLN A 1 80 ? 35.209 -12.600 -37.658 1.00 64.94 80 GLN A N 1
ATOM 615 C CA . GLN A 1 80 ? 34.057 -12.287 -38.512 1.00 64.94 80 GLN A CA 1
ATOM 616 C C . GLN A 1 80 ? 32.745 -12.155 -37.738 1.00 64.94 80 GLN A C 1
ATOM 618 O O . GLN A 1 80 ? 31.818 -11.506 -38.220 1.00 64.94 80 GLN A O 1
ATOM 623 N N . GLU A 1 81 ? 32.653 -12.775 -36.564 1.00 54.47 81 GLU A N 1
ATOM 624 C CA . GLU A 1 81 ? 31.553 -12.574 -35.622 1.00 54.47 81 GLU A CA 1
ATOM 625 C C . GLU A 1 81 ? 31.807 -11.350 -34.726 1.00 54.47 81 GLU A C 1
ATOM 627 O O . GLU A 1 81 ? 30.844 -10.682 -34.364 1.00 54.47 81 GLU A O 1
ATOM 632 N N . SER A 1 82 ? 33.070 -10.960 -34.501 1.00 44.06 82 SER A N 1
ATOM 633 C CA . SER A 1 82 ? 33.457 -9.693 -33.863 1.00 44.06 82 SER A CA 1
ATOM 634 C C . SER A 1 82 ? 33.477 -8.494 -34.817 1.00 44.06 82 SER A C 1
ATOM 636 O O . SER A 1 82 ? 33.592 -7.363 -34.362 1.00 44.06 82 SER A O 1
ATOM 638 N N . ASP A 1 83 ? 33.304 -8.693 -36.129 1.00 40.19 83 ASP A N 1
ATOM 639 C CA . ASP A 1 83 ? 32.956 -7.609 -37.067 1.00 40.19 83 ASP A CA 1
ATOM 640 C C . ASP A 1 83 ? 31.510 -7.089 -36.834 1.00 40.19 83 ASP A C 1
ATOM 642 O O . ASP A 1 83 ? 31.107 -6.099 -37.446 1.00 40.19 83 ASP A O 1
ATOM 646 N N . ASN A 1 84 ? 30.744 -7.716 -35.922 1.00 41.47 84 ASN A N 1
ATOM 647 C CA . ASN A 1 84 ? 29.510 -7.169 -35.339 1.00 41.47 84 ASN A CA 1
ATOM 648 C C . ASN A 1 84 ? 29.708 -6.542 -33.943 1.00 41.47 84 ASN A C 1
ATOM 650 O O . ASN A 1 84 ? 28.752 -5.994 -33.400 1.00 41.47 84 ASN A O 1
ATOM 654 N N . ASP A 1 85 ? 30.925 -6.553 -33.394 1.00 37.38 85 ASP A N 1
ATOM 655 C CA . ASP A 1 85 ? 31.261 -5.899 -32.130 1.00 37.38 85 ASP A CA 1
ATOM 656 C C . ASP A 1 85 ? 32.042 -4.609 -32.415 1.00 37.38 85 ASP A C 1
ATOM 658 O O . ASP A 1 85 ? 33.273 -4.540 -32.352 1.00 37.38 85 ASP A O 1
ATOM 662 N N . LEU A 1 86 ? 31.303 -3.527 -32.675 1.00 38.06 86 LEU A N 1
ATOM 663 C CA . LEU A 1 86 ? 31.759 -2.165 -32.386 1.00 38.06 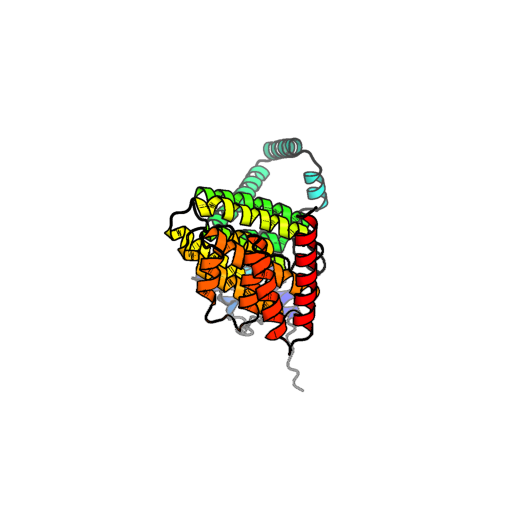86 LEU A CA 1
ATOM 664 C C . LEU A 1 86 ? 31.888 -1.989 -30.858 1.00 38.06 86 LEU A C 1
ATOM 666 O O . LEU A 1 86 ? 31.216 -1.161 -30.249 1.00 38.06 86 LEU A O 1
ATOM 670 N N . GLU A 1 87 ? 32.757 -2.765 -30.210 1.00 39.22 87 GLU A N 1
ATOM 671 C CA . GLU A 1 87 ? 33.080 -2.571 -28.803 1.00 39.22 87 GLU A CA 1
ATOM 672 C C . GLU A 1 87 ? 34.256 -1.599 -28.628 1.00 39.22 87 GLU A C 1
ATOM 674 O O . GLU A 1 87 ? 35.381 -1.810 -29.084 1.00 39.22 87 GLU A O 1
ATOM 679 N N . ASN A 1 88 ? 33.954 -0.564 -27.839 1.00 35.84 88 ASN A N 1
ATOM 680 C CA . ASN A 1 88 ? 34.852 0.321 -27.100 1.00 35.84 88 ASN A CA 1
ATOM 681 C C . ASN A 1 88 ? 35.403 1.547 -27.841 1.00 35.84 88 ASN A C 1
ATOM 683 O O . ASN A 1 88 ? 36.610 1.779 -27.931 1.00 35.84 88 ASN A O 1
ATOM 687 N N . LEU A 1 89 ? 34.499 2.471 -28.181 1.00 42.00 89 LEU A N 1
ATOM 688 C CA . LEU A 1 89 ? 34.779 3.873 -27.857 1.00 42.00 89 LEU A CA 1
ATOM 689 C C . LEU A 1 89 ? 34.832 3.982 -26.324 1.00 42.00 89 LEU A C 1
ATOM 691 O O . LEU A 1 89 ? 33.816 4.249 -25.688 1.00 42.00 89 LEU A O 1
ATOM 695 N N . GLU A 1 90 ? 36.002 3.747 -25.719 1.00 43.62 90 GLU A N 1
ATOM 696 C CA . GLU A 1 90 ? 36.277 4.257 -24.372 1.00 43.62 90 GLU A CA 1
ATOM 697 C C . GLU A 1 90 ? 36.058 5.771 -24.431 1.00 43.62 90 GLU A C 1
ATOM 699 O O . GLU A 1 90 ? 36.878 6.525 -24.965 1.00 43.62 90 GLU A O 1
ATOM 704 N N . VAL A 1 91 ? 34.892 6.219 -23.968 1.00 52.44 91 VAL A N 1
ATOM 705 C CA . VAL A 1 91 ? 34.608 7.642 -23.867 1.00 52.44 91 VAL A CA 1
ATOM 706 C C . VAL A 1 91 ? 35.463 8.155 -22.720 1.00 52.44 91 VAL A C 1
ATOM 708 O O . VAL A 1 91 ? 35.257 7.789 -21.565 1.00 52.44 91 VAL A O 1
ATOM 711 N N . ASP A 1 92 ? 36.459 8.968 -23.060 1.00 58.62 92 ASP A N 1
ATOM 712 C CA . ASP A 1 92 ? 37.332 9.610 -22.086 1.00 58.62 92 ASP A CA 1
ATOM 713 C C . ASP A 1 92 ? 36.471 10.388 -21.078 1.00 58.62 92 ASP A C 1
ATOM 715 O O . ASP A 1 92 ? 35.710 11.289 -21.450 1.00 58.62 92 ASP A O 1
ATOM 719 N N . TYR A 1 93 ? 36.561 10.007 -19.805 1.00 53.81 93 TYR A N 1
ATOM 720 C CA . TYR A 1 93 ? 35.766 10.589 -18.725 1.00 53.81 93 TYR A CA 1
ATOM 721 C C . TYR A 1 93 ? 35.982 12.106 -18.623 1.00 53.81 93 TYR A C 1
ATOM 723 O O . TYR A 1 93 ? 35.043 12.848 -18.336 1.00 53.81 93 TYR A O 1
ATOM 731 N N . ASP A 1 94 ? 37.181 12.584 -18.973 1.00 61.69 94 ASP A N 1
ATOM 732 C CA . ASP A 1 94 ? 37.502 14.011 -19.005 1.00 61.69 94 ASP A CA 1
ATOM 733 C C . ASP A 1 94 ? 36.702 14.750 -20.099 1.00 61.69 94 ASP A C 1
ATOM 735 O O . ASP A 1 94 ? 36.377 15.931 -19.958 1.00 61.69 94 ASP A O 1
ATOM 739 N N . ILE A 1 95 ? 36.348 14.066 -21.196 1.00 66.12 95 ILE A N 1
ATOM 740 C CA . ILE A 1 95 ? 35.503 14.615 -22.267 1.00 66.12 95 ILE A CA 1
ATOM 741 C C . ILE A 1 95 ? 34.039 14.651 -21.825 1.00 66.12 95 ILE A C 1
ATOM 743 O O . ILE A 1 95 ? 33.355 15.633 -22.117 1.00 66.12 95 ILE A O 1
ATOM 747 N N . ILE A 1 96 ? 33.563 13.632 -21.104 1.00 60.84 96 ILE A N 1
ATOM 748 C CA . ILE A 1 96 ? 32.205 13.617 -20.537 1.00 60.84 96 ILE A CA 1
ATOM 749 C C . ILE A 1 96 ? 32.042 14.780 -19.557 1.00 60.84 96 ILE A C 1
ATOM 751 O O . ILE A 1 96 ? 31.149 15.605 -19.745 1.00 60.84 96 ILE A O 1
ATOM 755 N N . GLU A 1 97 ? 32.948 14.917 -18.586 1.00 66.38 97 GLU A N 1
ATOM 756 C CA . GLU A 1 97 ? 32.900 15.996 -17.590 1.00 66.38 97 GLU A CA 1
ATOM 757 C C . GLU A 1 97 ? 32.979 17.385 -18.255 1.00 66.38 97 GLU A C 1
ATOM 759 O O . GLU A 1 97 ? 32.290 18.334 -17.859 1.00 66.38 97 GLU A O 1
ATOM 764 N N . LEU A 1 98 ? 33.768 17.519 -19.327 1.00 71.94 98 LEU A N 1
ATOM 765 C CA . LEU A 1 98 ? 33.841 18.746 -20.118 1.00 71.94 98 LEU A CA 1
ATOM 766 C C . LEU A 1 98 ? 32.523 19.054 -20.844 1.00 71.94 98 LEU A C 1
ATOM 768 O O . LEU A 1 98 ? 32.104 20.211 -20.873 1.00 71.94 98 LEU A O 1
ATOM 772 N N . VAL A 1 99 ? 31.871 18.054 -21.440 1.00 75.31 99 VAL A N 1
ATOM 773 C CA . VAL A 1 99 ? 30.588 18.228 -22.138 1.00 75.31 99 VAL A CA 1
ATOM 774 C C . VAL A 1 99 ? 29.472 18.552 -21.146 1.00 75.31 99 VAL A C 1
ATOM 776 O O . VAL A 1 99 ? 28.716 19.489 -21.391 1.00 75.31 99 VAL A O 1
ATOM 779 N N . GLU A 1 100 ? 29.405 17.853 -20.012 1.00 65.94 100 GLU A N 1
ATOM 780 C CA . GLU A 1 100 ? 28.400 18.072 -18.962 1.00 65.94 100 GLU A CA 1
ATOM 781 C C . GLU A 1 100 ? 28.528 19.444 -18.290 1.00 65.94 100 GLU A C 1
ATOM 783 O O . GLU A 1 100 ? 27.526 20.092 -17.983 1.00 65.94 100 GLU A O 1
ATOM 788 N N . SER A 1 101 ? 29.757 19.923 -18.085 1.00 72.62 101 SER A N 1
ATOM 789 C CA . SER A 1 101 ? 30.013 21.249 -17.507 1.00 72.62 101 SER A CA 1
ATOM 790 C C . SER A 1 101 ? 29.856 22.405 -18.506 1.00 72.62 101 SER A C 1
ATOM 792 O O . SER A 1 101 ? 29.948 23.575 -18.116 1.00 72.62 101 SER A O 1
ATOM 794 N N . THR A 1 102 ? 29.602 22.107 -19.786 1.00 75.12 102 THR A N 1
ATOM 795 C CA . THR A 1 102 ? 29.458 23.102 -20.853 1.00 75.12 102 THR A CA 1
ATOM 796 C C . THR A 1 102 ? 27.989 23.342 -21.203 1.00 75.12 102 THR A C 1
ATOM 798 O O . THR A 1 102 ? 27.172 22.430 -21.251 1.00 75.12 102 THR A O 1
ATOM 801 N N . ASP A 1 103 ? 27.642 24.600 -21.490 1.00 80.81 103 ASP A N 1
ATOM 802 C CA . ASP A 1 103 ? 26.288 24.976 -21.902 1.00 80.81 103 ASP A CA 1
ATOM 803 C C . ASP A 1 103 ? 25.821 24.189 -23.141 1.00 80.81 103 ASP A C 1
ATOM 805 O O . ASP A 1 103 ? 26.504 24.138 -24.167 1.00 80.81 103 ASP A O 1
ATOM 809 N N . TYR A 1 104 ? 24.623 23.610 -23.051 1.00 60.31 104 TYR A N 1
ATOM 810 C CA . TYR A 1 104 ? 24.055 22.737 -24.078 1.00 60.31 104 TYR A CA 1
ATOM 811 C C . TYR A 1 104 ? 23.987 23.396 -25.464 1.00 60.31 104 TYR A C 1
ATOM 813 O O . TYR A 1 104 ? 24.292 22.765 -26.480 1.00 60.31 104 TYR A O 1
ATOM 821 N N . GLU A 1 105 ? 23.620 24.678 -25.528 1.00 71.56 105 GLU A N 1
ATOM 822 C CA . GLU A 1 105 ? 23.495 25.382 -26.804 1.00 71.56 105 GLU A CA 1
ATOM 823 C C . GLU A 1 105 ? 24.876 25.615 -27.435 1.00 71.56 105 GLU A C 1
ATOM 825 O O . GLU A 1 105 ? 25.024 25.559 -28.659 1.00 71.56 105 GLU A O 1
ATOM 830 N N . PHE A 1 106 ? 25.913 25.783 -26.612 1.00 78.75 106 PHE A N 1
ATOM 831 C CA . PHE A 1 106 ? 27.296 25.843 -27.073 1.00 78.75 106 PHE A CA 1
ATOM 832 C C . PHE A 1 106 ? 27.797 24.490 -27.601 1.00 78.75 106 PHE A C 1
ATOM 834 O O . PHE A 1 106 ? 28.363 24.442 -28.696 1.00 78.75 106 PHE A O 1
ATOM 841 N N . VAL A 1 107 ? 27.540 23.386 -26.887 1.00 80.06 107 VAL A N 1
ATOM 842 C CA . VAL A 1 107 ? 27.895 22.023 -27.337 1.00 80.06 107 VAL A CA 1
ATOM 843 C C . VAL A 1 107 ? 27.237 21.714 -28.681 1.00 80.06 107 VAL A C 1
ATOM 845 O O . VAL A 1 107 ? 27.888 21.241 -29.613 1.00 80.06 107 VAL A O 1
ATOM 848 N N . LYS A 1 108 ? 25.959 22.065 -28.826 1.00 68.12 108 LYS A N 1
ATOM 849 C CA . LYS A 1 108 ? 25.204 21.892 -30.067 1.00 68.12 108 LYS A CA 1
ATOM 850 C C . LYS A 1 108 ? 25.791 22.697 -31.226 1.00 68.12 108 LYS A C 1
ATOM 852 O O . LYS A 1 108 ? 25.923 22.167 -32.329 1.00 68.12 108 LYS A O 1
ATOM 857 N N . GLN A 1 109 ? 26.165 23.957 -31.000 1.00 77.88 109 GLN A N 1
ATOM 858 C CA . GLN A 1 109 ? 26.799 24.793 -32.027 1.00 77.88 109 GLN A CA 1
ATOM 859 C C . GLN A 1 109 ? 28.175 24.255 -32.430 1.00 77.88 109 GLN A C 1
ATOM 861 O O . GLN A 1 109 ? 28.500 24.233 -33.618 1.00 77.88 109 GLN A O 1
ATOM 866 N N . PHE A 1 110 ? 28.956 23.778 -31.460 1.00 81.94 110 PHE A N 1
ATOM 867 C CA . PHE A 1 110 ? 30.249 23.147 -31.698 1.00 81.94 110 PHE A CA 1
ATOM 868 C C . PHE A 1 110 ? 30.109 21.859 -32.519 1.00 81.94 110 PHE A C 1
ATOM 870 O O . PHE A 1 110 ? 30.766 21.722 -33.549 1.00 81.94 110 PHE A O 1
ATOM 877 N N . ALA A 1 111 ? 29.194 20.963 -32.141 1.00 79.50 111 ALA A N 1
ATOM 878 C CA . ALA A 1 111 ? 28.906 19.743 -32.891 1.00 79.50 111 ALA A CA 1
ATOM 879 C C . ALA A 1 111 ? 28.454 20.055 -34.327 1.00 79.50 111 ALA A C 1
ATOM 881 O O . ALA A 1 111 ? 28.972 19.473 -35.276 1.00 79.50 111 ALA A O 1
ATOM 882 N N . CYS A 1 112 ? 27.561 21.036 -34.514 1.00 78.44 112 CYS A N 1
ATOM 883 C CA . CYS A 1 112 ? 27.151 21.484 -35.848 1.00 78.44 112 CYS A CA 1
ATOM 884 C C . CYS A 1 112 ? 28.338 21.971 -36.692 1.00 78.44 112 CYS A C 1
ATOM 886 O O . CYS A 1 112 ? 28.402 21.660 -37.879 1.00 78.44 112 CYS A O 1
ATOM 888 N N . ALA A 1 113 ? 29.271 22.722 -36.098 1.00 81.12 113 ALA A N 1
ATOM 889 C CA . ALA A 1 113 ? 30.458 23.214 -36.793 1.00 81.12 113 ALA A CA 1
ATOM 890 C C . ALA A 1 113 ? 31.413 22.070 -37.182 1.00 81.12 113 ALA A C 1
ATOM 892 O O . ALA A 1 113 ? 31.858 22.005 -38.324 1.00 81.12 113 ALA A O 1
ATOM 893 N N . VAL A 1 114 ? 31.666 21.128 -36.268 1.00 81.94 114 VAL A N 1
ATOM 894 C CA . VAL A 1 114 ? 32.529 19.958 -36.512 1.00 81.94 114 VAL A CA 1
ATOM 895 C C . VAL A 1 114 ? 31.952 19.051 -37.602 1.00 81.94 114 VAL A C 1
ATOM 897 O O . VAL A 1 114 ? 32.687 18.605 -38.487 1.00 81.94 114 VAL A O 1
ATOM 900 N N . LEU A 1 115 ? 30.640 18.811 -37.562 1.00 81.19 115 LEU A N 1
ATOM 901 C CA . LEU A 1 115 ? 29.928 17.994 -38.543 1.00 81.19 115 LEU A CA 1
ATOM 902 C C . LEU A 1 115 ? 29.842 18.684 -39.911 1.00 81.19 115 LEU A C 1
ATOM 904 O O . LEU A 1 115 ? 29.965 18.019 -40.935 1.00 81.19 115 LEU A O 1
ATOM 908 N N . HIS A 1 116 ? 29.684 20.011 -39.959 1.00 77.88 116 HIS A N 1
ATOM 909 C CA . HIS A 1 116 ? 29.658 20.756 -41.223 1.00 77.88 116 HIS A CA 1
ATOM 910 C C . HIS A 1 116 ? 30.940 20.561 -42.044 1.00 77.88 116 HIS A C 1
ATOM 912 O O . HIS A 1 116 ? 30.874 20.386 -43.261 1.00 77.88 116 HIS A O 1
ATOM 918 N N . ASP A 1 117 ? 32.088 20.551 -41.367 1.00 78.88 117 ASP A N 1
ATOM 919 C CA . ASP A 1 117 ? 33.399 20.500 -42.011 1.00 78.88 117 ASP A CA 1
ATOM 920 C C . ASP A 1 117 ? 33.881 19.067 -42.313 1.00 78.88 117 ASP A C 1
ATOM 922 O O . ASP A 1 117 ? 34.845 18.892 -43.060 1.00 78.88 117 ASP A O 1
ATOM 926 N N . ASN A 1 118 ? 33.215 18.031 -41.782 1.00 79.94 118 ASN A N 1
ATOM 927 C CA . ASN A 1 118 ? 33.669 16.640 -41.878 1.00 79.94 118 ASN A CA 1
ATOM 928 C C . ASN A 1 118 ? 32.540 15.683 -42.300 1.00 79.94 118 ASN A C 1
ATOM 930 O O . ASN A 1 118 ? 31.876 15.086 -41.451 1.00 79.94 118 ASN A O 1
ATOM 934 N N . PRO A 1 119 ? 32.363 15.445 -43.613 1.00 76.81 119 PRO A N 1
ATOM 935 C CA . PRO A 1 119 ? 31.316 14.560 -44.127 1.00 76.81 119 PRO A CA 1
ATOM 936 C C . PRO A 1 119 ? 31.382 13.120 -43.596 1.00 76.81 119 PRO A C 1
ATOM 938 O O . PRO A 1 119 ? 30.346 12.496 -43.407 1.00 76.81 119 PRO A O 1
ATOM 941 N N . SER A 1 120 ? 32.577 12.590 -43.311 1.00 72.44 120 SER A N 1
ATOM 942 C CA . SER A 1 120 ? 32.730 11.256 -42.711 1.00 72.44 120 SER A CA 1
ATOM 943 C C . SER A 1 120 ? 32.211 11.194 -41.273 1.00 72.44 120 SER A C 1
ATOM 945 O O . SER A 1 120 ? 31.649 10.179 -40.880 1.00 72.44 120 SER A O 1
ATOM 947 N N . LEU A 1 121 ? 32.347 12.281 -40.504 1.00 73.88 121 LEU A N 1
ATOM 948 C CA . LEU A 1 121 ? 31.782 12.375 -39.156 1.00 73.88 121 LEU A CA 1
ATOM 949 C C . LEU A 1 121 ? 30.265 12.559 -39.196 1.00 73.88 121 LEU A C 1
ATOM 951 O O . LEU A 1 121 ? 29.590 12.117 -38.280 1.00 73.88 121 LEU A O 1
ATOM 955 N N . VAL A 1 122 ? 29.713 13.152 -40.261 1.00 77.31 122 VAL A N 1
ATOM 956 C CA . VAL A 1 122 ? 28.257 13.198 -40.477 1.00 77.31 122 VAL A CA 1
ATOM 957 C C . VAL A 1 122 ? 27.695 11.802 -40.689 1.00 77.31 122 VAL A C 1
ATOM 959 O O . VAL A 1 122 ? 26.688 11.468 -40.079 1.00 77.31 122 VAL A O 1
ATOM 962 N N . GLU A 1 123 ? 28.326 10.992 -41.540 1.00 72.62 123 GLU A N 1
ATOM 963 C CA . GLU A 1 123 ? 27.870 9.618 -41.775 1.00 72.62 123 GLU A CA 1
ATOM 964 C C . GLU A 1 123 ? 28.068 8.737 -40.536 1.00 72.62 123 GLU A C 1
ATOM 966 O O . GLU A 1 123 ? 27.177 7.969 -40.204 1.00 72.62 123 GLU A O 1
ATOM 971 N N . MET A 1 124 ? 29.157 8.920 -39.783 1.00 71.50 124 MET A N 1
ATOM 972 C CA . MET A 1 124 ? 29.355 8.250 -38.492 1.00 71.50 124 MET A CA 1
ATOM 973 C C . MET A 1 124 ? 28.328 8.697 -37.440 1.00 71.50 124 MET A C 1
ATOM 975 O O . MET A 1 124 ? 27.777 7.869 -36.732 1.00 71.50 124 MET A O 1
ATOM 979 N N . PHE A 1 125 ? 28.011 9.992 -37.362 1.00 72.31 125 PHE A N 1
ATOM 980 C CA . PHE A 1 125 ? 26.988 10.511 -36.450 1.00 72.31 125 PHE A CA 1
ATOM 981 C C . PHE A 1 125 ? 25.584 10.026 -36.827 1.00 72.31 125 PHE A C 1
ATOM 983 O O . PHE A 1 125 ? 24.773 9.761 -35.946 1.00 72.31 125 PHE A O 1
ATOM 990 N N . LYS A 1 126 ? 25.293 9.892 -38.128 1.00 74.25 126 LYS A N 1
ATOM 991 C CA . LYS A 1 126 ? 24.067 9.242 -38.604 1.00 74.25 126 LYS A CA 1
ATOM 992 C C . LYS A 1 126 ? 24.055 7.768 -38.238 1.00 74.25 126 LYS A C 1
ATOM 994 O O . LYS A 1 126 ? 23.050 7.354 -37.706 1.00 74.25 126 LYS A O 1
ATOM 999 N N . ALA A 1 127 ? 25.144 7.027 -38.442 1.00 69.44 127 ALA A N 1
ATOM 1000 C CA . ALA A 1 127 ? 25.229 5.616 -38.071 1.00 69.44 127 ALA A CA 1
ATOM 1001 C C . ALA A 1 127 ? 25.030 5.409 -36.562 1.00 69.44 127 ALA A C 1
ATOM 1003 O O . ALA A 1 127 ? 24.186 4.619 -36.191 1.00 69.44 127 ALA A O 1
ATOM 1004 N N . ILE A 1 128 ? 25.686 6.199 -35.704 1.00 66.62 128 ILE A N 1
ATOM 1005 C CA . ILE A 1 128 ? 25.494 6.150 -34.240 1.00 66.62 128 ILE A CA 1
ATOM 1006 C C . ILE A 1 128 ? 24.053 6.507 -33.852 1.00 66.62 128 ILE A C 1
ATOM 1008 O O . ILE A 1 128 ? 23.485 5.940 -32.923 1.00 66.62 128 ILE A O 1
ATOM 1012 N N . ARG A 1 129 ? 23.444 7.481 -34.539 1.00 63.28 129 ARG A N 1
ATOM 1013 C CA . ARG A 1 129 ? 22.040 7.836 -34.315 1.00 63.28 129 ARG A CA 1
ATOM 1014 C C . ARG A 1 129 ? 21.102 6.742 -34.819 1.00 63.28 129 ARG A C 1
ATOM 1016 O O . ARG A 1 129 ? 20.122 6.485 -34.148 1.00 63.28 129 ARG A O 1
ATOM 1023 N N . ASP A 1 130 ? 21.379 6.150 -35.971 1.00 63.00 130 ASP A N 1
ATOM 1024 C CA . ASP A 1 130 ? 20.559 5.119 -36.598 1.00 63.00 130 ASP A CA 1
ATOM 1025 C C . ASP A 1 130 ? 20.698 3.792 -35.820 1.00 63.00 130 ASP A C 1
ATOM 1027 O O . ASP A 1 130 ? 19.690 3.147 -35.613 1.00 63.00 130 ASP A O 1
ATOM 1031 N N . GLU A 1 131 ? 21.868 3.455 -35.258 1.00 56.12 131 GLU A N 1
ATOM 1032 C CA . GLU A 1 131 ? 22.060 2.385 -34.257 1.00 56.12 131 GLU A CA 1
ATOM 1033 C C . GLU A 1 131 ? 21.312 2.687 -32.963 1.00 56.12 131 GLU A C 1
ATOM 1035 O O . GLU A 1 131 ? 20.642 1.820 -32.422 1.00 56.12 131 GLU A O 1
ATOM 1040 N N . ARG A 1 132 ? 21.392 3.922 -32.451 1.00 49.56 132 ARG A N 1
ATOM 1041 C CA . ARG A 1 132 ? 20.568 4.340 -31.311 1.00 49.56 132 ARG A CA 1
ATOM 1042 C C . ARG A 1 132 ? 19.085 4.195 -31.647 1.00 49.56 132 ARG A C 1
ATOM 1044 O O . ARG A 1 132 ? 18.332 3.763 -30.793 1.00 49.56 132 ARG A O 1
ATOM 1051 N N . ASP A 1 133 ? 18.663 4.580 -32.845 1.00 48.44 133 ASP A N 1
ATOM 1052 C CA . ASP A 1 133 ? 17.268 4.526 -33.281 1.00 48.44 133 ASP A CA 1
ATOM 1053 C C . ASP A 1 133 ? 16.818 3.078 -33.543 1.00 48.44 133 ASP A C 1
ATOM 1055 O O . ASP A 1 133 ? 15.696 2.751 -33.198 1.00 48.44 133 ASP A O 1
ATOM 1059 N N . GLU A 1 134 ? 17.685 2.186 -34.031 1.00 47.97 134 GLU A N 1
ATOM 1060 C CA . GLU A 1 134 ? 17.441 0.739 -34.151 1.00 47.97 134 GLU A CA 1
ATOM 1061 C C . GLU A 1 134 ? 17.411 0.052 -32.780 1.00 47.97 134 GLU A C 1
ATOM 1063 O O . GLU A 1 134 ? 16.524 -0.754 -32.528 1.00 47.97 134 GLU A O 1
ATOM 1068 N N . LEU A 1 135 ? 18.294 0.436 -31.852 1.00 40.47 135 LEU A N 1
ATOM 1069 C CA . LEU A 1 135 ? 18.209 0.050 -30.441 1.00 40.47 135 LEU A CA 1
ATOM 1070 C C . LEU A 1 135 ? 16.902 0.566 -29.816 1.00 40.47 135 LEU A C 1
ATOM 1072 O O . LEU A 1 135 ? 16.282 -0.145 -29.037 1.00 40.47 135 LEU A O 1
ATOM 1076 N N . LEU A 1 136 ? 16.444 1.772 -30.170 1.00 40.19 136 LEU A N 1
ATOM 1077 C CA . LEU A 1 136 ? 15.165 2.338 -29.719 1.00 40.19 136 LEU A CA 1
ATOM 1078 C C . LEU A 1 136 ? 13.941 1.667 -30.382 1.00 40.19 136 LEU A C 1
ATOM 1080 O O . LEU A 1 136 ? 12.914 1.517 -29.725 1.00 40.19 136 LEU A O 1
ATOM 1084 N N . ASP A 1 137 ? 14.046 1.207 -31.630 1.00 39.94 137 ASP A N 1
ATOM 1085 C CA . ASP A 1 137 ? 13.013 0.433 -32.338 1.00 39.94 137 ASP A CA 1
ATOM 1086 C C . ASP A 1 137 ? 12.975 -1.038 -31.845 1.00 39.94 137 ASP A C 1
ATOM 1088 O O . ASP A 1 137 ? 11.912 -1.663 -31.792 1.00 39.94 137 ASP A O 1
ATOM 1092 N N . GLU A 1 138 ? 14.102 -1.599 -31.388 1.00 38.62 138 GLU A N 1
ATOM 1093 C CA . GLU A 1 138 ? 14.149 -2.850 -30.610 1.00 38.62 138 GLU A CA 1
ATOM 1094 C C . GLU A 1 138 ? 13.577 -2.669 -29.188 1.00 38.62 138 GLU A C 1
ATOM 1096 O O . GLU A 1 138 ? 12.939 -3.584 -28.647 1.00 38.62 138 GLU A O 1
ATOM 1101 N N . ILE A 1 139 ? 13.702 -1.466 -28.611 1.00 38.47 139 ILE A N 1
ATOM 1102 C CA . ILE A 1 139 ? 13.017 -1.032 -27.378 1.00 38.47 139 ILE A CA 1
ATOM 1103 C C . ILE A 1 139 ? 11.501 -0.873 -27.592 1.00 38.47 139 ILE A C 1
ATOM 1105 O O . ILE A 1 139 ? 10.734 -1.158 -26.673 1.00 38.47 139 ILE A O 1
ATOM 1109 N N . GLU A 1 140 ? 11.027 -0.585 -28.810 1.00 37.94 140 GLU A N 1
ATOM 1110 C CA . GLU A 1 140 ? 9.589 -0.572 -29.150 1.00 37.94 140 GLU A CA 1
ATOM 1111 C C . GLU A 1 140 ? 8.917 -1.950 -28.911 1.00 37.94 140 GLU A C 1
ATOM 1113 O O . GLU A 1 140 ? 7.700 -2.034 -28.738 1.00 37.94 140 GLU A O 1
ATOM 1118 N N . ASN A 1 141 ? 9.709 -3.035 -28.816 1.00 38.94 141 ASN A N 1
ATOM 1119 C CA . ASN A 1 141 ? 9.266 -4.386 -28.440 1.00 38.94 141 ASN A CA 1
ATOM 1120 C C . ASN A 1 141 ? 9.908 -4.952 -27.154 1.00 38.94 141 ASN A C 1
ATOM 1122 O O . ASN A 1 141 ? 9.586 -6.082 -26.770 1.00 38.94 141 ASN A O 1
ATOM 1126 N N . THR A 1 142 ? 10.766 -4.202 -26.453 1.00 42.19 142 THR A N 1
ATOM 1127 C CA . THR A 1 142 ? 11.303 -4.592 -25.139 1.00 42.19 142 THR A CA 1
ATOM 1128 C C . THR A 1 142 ? 10.819 -3.636 -24.052 1.00 42.19 142 THR A C 1
ATOM 1130 O O . THR A 1 142 ? 11.377 -2.583 -23.774 1.00 42.19 142 THR A O 1
ATOM 1133 N N . SER A 1 143 ? 9.718 -4.089 -23.441 1.00 56.12 143 SER A N 1
ATOM 1134 C CA . SER A 1 143 ? 8.985 -3.549 -22.295 1.00 56.12 143 SER A CA 1
ATOM 1135 C C . SER A 1 143 ? 9.862 -2.828 -21.280 1.00 56.12 143 SER A C 1
ATOM 1137 O O . SER A 1 143 ? 10.892 -3.388 -20.924 1.00 56.12 143 SER A O 1
ATOM 1139 N N . PHE A 1 144 ? 9.386 -1.709 -20.729 1.00 56.25 144 PHE A N 1
ATOM 1140 C CA . PHE A 1 144 ? 9.706 -1.101 -19.422 1.00 56.25 144 PHE A CA 1
ATOM 1141 C C . PHE A 1 144 ? 10.734 -1.827 -18.511 1.00 56.25 144 PHE A C 1
ATOM 1143 O O . PHE A 1 144 ? 11.665 -1.204 -18.008 1.00 56.25 144 PHE A O 1
ATOM 1150 N N . MET A 1 145 ? 10.603 -3.146 -18.324 1.00 55.66 145 MET A N 1
ATOM 1151 C CA . MET A 1 145 ? 11.611 -4.041 -17.737 1.00 55.66 145 MET A CA 1
ATOM 1152 C C . MET A 1 145 ? 13.042 -3.847 -18.253 1.00 55.66 145 MET A C 1
ATOM 1154 O O . MET A 1 145 ? 13.952 -3.787 -17.440 1.00 55.66 145 MET A O 1
ATOM 1158 N N . HIS A 1 146 ? 13.260 -3.755 -19.566 1.00 55.50 146 HIS A N 1
ATOM 1159 C CA . HIS A 1 146 ? 14.592 -3.603 -20.148 1.00 55.50 146 HIS A CA 1
ATOM 1160 C C . HIS A 1 146 ? 15.188 -2.236 -19.793 1.00 55.50 146 HIS A C 1
ATOM 1162 O O . HIS A 1 146 ? 16.329 -2.156 -19.346 1.00 55.50 146 HIS A O 1
ATOM 1168 N N . THR A 1 147 ? 14.383 -1.172 -19.874 1.00 62.59 147 THR A N 1
ATOM 1169 C CA . THR A 1 147 ? 14.760 0.175 -19.423 1.00 62.59 147 THR A CA 1
ATOM 1170 C C . THR A 1 147 ? 15.143 0.180 -17.945 1.00 62.59 147 THR A C 1
ATOM 1172 O O . THR A 1 147 ? 16.173 0.747 -17.578 1.00 62.59 147 THR A O 1
ATOM 1175 N N . LEU A 1 148 ? 14.366 -0.499 -17.094 1.00 63.16 148 LEU A N 1
ATOM 1176 C CA . LEU A 1 148 ? 14.706 -0.659 -15.684 1.00 63.16 148 LEU A CA 1
ATOM 1177 C C . LEU A 1 148 ? 15.982 -1.483 -15.487 1.00 63.16 148 LEU A C 1
ATOM 1179 O O . LEU A 1 148 ? 16.838 -1.079 -14.713 1.00 63.16 148 LEU A O 1
ATOM 1183 N N . GLU A 1 149 ? 16.156 -2.605 -16.179 1.00 61.25 149 GLU A N 1
ATOM 1184 C CA . GLU A 1 149 ? 17.358 -3.440 -16.068 1.00 61.25 149 GLU A CA 1
ATOM 1185 C C . GLU A 1 149 ? 18.622 -2.672 -16.466 1.00 61.25 149 GLU A C 1
ATOM 1187 O O . GLU A 1 149 ? 19.618 -2.712 -15.742 1.00 61.25 149 GLU A O 1
ATOM 1192 N N . VAL A 1 150 ? 18.576 -1.922 -17.569 1.00 62.97 150 VAL A N 1
ATOM 1193 C CA . VAL A 1 150 ? 19.668 -1.045 -18.011 1.00 62.97 150 VAL A CA 1
ATOM 1194 C C . VAL A 1 150 ? 19.937 0.048 -16.979 1.00 62.97 150 VAL A C 1
ATOM 1196 O O . VAL A 1 150 ? 21.096 0.288 -16.638 1.00 62.97 150 VAL A O 1
ATOM 1199 N N . LEU A 1 151 ? 18.890 0.682 -16.444 1.00 65.62 151 LEU A N 1
ATOM 1200 C CA . LEU A 1 151 ? 19.010 1.706 -15.409 1.00 65.62 151 LEU A CA 1
ATOM 1201 C C . LEU A 1 151 ? 19.663 1.135 -14.142 1.00 65.62 151 LEU A C 1
ATOM 1203 O O . LEU A 1 151 ? 20.689 1.633 -13.687 1.00 65.62 151 LEU A O 1
ATOM 1207 N N . PHE A 1 152 ? 19.131 0.046 -13.593 1.00 64.75 152 PHE A N 1
ATOM 1208 C CA . PHE A 1 152 ? 19.680 -0.583 -12.396 1.00 64.75 152 PHE A CA 1
ATOM 1209 C C . PHE A 1 152 ? 21.116 -1.067 -12.617 1.00 64.75 152 PHE A C 1
ATOM 1211 O O . PHE A 1 152 ? 21.950 -0.854 -11.740 1.00 64.75 152 PHE A O 1
ATOM 1218 N N . ASN A 1 153 ? 21.443 -1.637 -13.782 1.00 63.78 153 ASN A N 1
ATOM 1219 C CA . ASN A 1 153 ? 22.811 -2.037 -14.120 1.00 63.78 153 ASN A CA 1
ATOM 1220 C C . ASN A 1 153 ? 23.765 -0.840 -14.230 1.00 63.78 153 ASN A C 1
ATOM 1222 O O . ASN A 1 153 ? 24.885 -0.928 -13.736 1.00 63.78 153 ASN A O 1
ATOM 1226 N N . ARG A 1 154 ? 23.326 0.287 -14.807 1.00 62.94 154 ARG A N 1
ATOM 1227 C CA . ARG A 1 154 ? 24.116 1.530 -14.893 1.00 62.94 154 ARG A CA 1
ATOM 1228 C C . ARG A 1 154 ? 24.514 2.054 -13.515 1.00 62.94 154 ARG A C 1
ATOM 1230 O O . ARG A 1 154 ? 25.614 2.571 -13.347 1.00 62.94 154 ARG A O 1
ATOM 1237 N N . TYR A 1 155 ? 23.619 1.932 -12.540 1.00 62.03 155 TYR A N 1
ATOM 1238 C CA . TYR A 1 155 ? 23.845 2.428 -11.183 1.00 62.03 155 TYR A CA 1
ATOM 1239 C C . TYR A 1 155 ? 2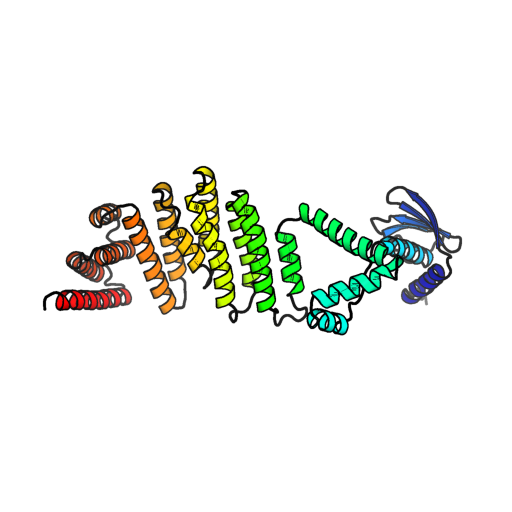4.424 1.373 -10.231 1.00 62.03 155 TYR A C 1
ATOM 1241 O O . TYR A 1 155 ? 24.806 1.712 -9.106 1.00 62.03 155 TYR A O 1
ATOM 1249 N N . ARG A 1 156 ? 24.521 0.112 -10.669 1.00 57.75 156 ARG A N 1
ATOM 1250 C CA . ARG A 1 156 ? 25.099 -0.999 -9.911 1.00 57.75 156 ARG A CA 1
ATOM 1251 C C . ARG A 1 156 ? 26.624 -0.940 -9.972 1.00 57.75 156 ARG A C 1
ATOM 1253 O O . ARG A 1 156 ? 27.224 -1.136 -11.021 1.00 57.75 156 ARG A O 1
ATOM 1260 N N . ASN A 1 157 ? 27.262 -0.725 -8.825 1.00 52.28 157 ASN A N 1
ATOM 1261 C CA . ASN A 1 157 ? 28.720 -0.780 -8.714 1.00 52.28 157 ASN A CA 1
ATOM 1262 C C . ASN A 1 157 ? 29.233 -2.229 -8.651 1.00 52.28 157 ASN A C 1
ATOM 1264 O O . ASN A 1 157 ? 28.693 -3.054 -7.915 1.00 52.28 157 ASN A O 1
ATOM 1268 N N . SER A 1 158 ? 30.336 -2.509 -9.352 1.00 46.97 158 SER A N 1
ATOM 1269 C CA . SER A 1 158 ? 31.032 -3.810 -9.403 1.00 46.97 158 SER A CA 1
ATOM 1270 C C . SER A 1 158 ? 31.585 -4.292 -8.050 1.00 46.97 158 SER A C 1
ATOM 1272 O O . SER A 1 158 ? 31.888 -5.473 -7.906 1.00 46.97 158 SER A O 1
ATOM 1274 N N . ASP A 1 159 ? 31.711 -3.382 -7.075 1.00 44.22 159 ASP A N 1
ATOM 1275 C CA . ASP A 1 159 ? 32.360 -3.589 -5.767 1.00 44.22 159 ASP A CA 1
ATOM 1276 C C . ASP A 1 159 ? 31.381 -3.535 -4.564 1.00 44.22 159 ASP A C 1
ATOM 1278 O O . ASP A 1 159 ? 31.790 -3.325 -3.419 1.00 44.22 159 ASP A O 1
ATOM 1282 N N . ASP A 1 160 ? 30.077 -3.734 -4.800 1.00 45.38 160 ASP A N 1
ATOM 1283 C CA . ASP A 1 160 ? 29.075 -4.090 -3.772 1.00 45.38 160 ASP A CA 1
ATOM 1284 C C . ASP A 1 160 ? 28.943 -3.138 -2.559 1.00 45.38 160 ASP A C 1
ATOM 1286 O O . ASP A 1 160 ? 28.576 -3.569 -1.465 1.00 45.38 160 ASP A O 1
ATOM 1290 N N . THR A 1 161 ? 29.205 -1.829 -2.700 1.00 41.75 161 THR A N 1
ATOM 1291 C CA . THR A 1 161 ? 29.100 -0.928 -1.530 1.00 41.75 161 THR A CA 1
ATOM 1292 C C . THR A 1 161 ? 28.301 0.361 -1.657 1.00 41.75 161 THR A C 1
ATOM 1294 O O . THR A 1 161 ? 27.938 0.857 -0.603 1.00 41.75 161 THR A O 1
ATOM 1297 N N . TYR A 1 162 ? 27.939 0.892 -2.831 1.00 46.00 162 TYR A N 1
ATOM 1298 C CA . TYR A 1 162 ? 27.007 2.039 -2.923 1.00 46.00 162 TYR A CA 1
ATOM 1299 C C . TYR A 1 162 ? 26.402 2.143 -4.331 1.00 46.00 162 TYR A C 1
ATOM 1301 O O . TYR A 1 162 ? 27.130 1.988 -5.304 1.00 46.00 162 TYR A O 1
ATOM 1309 N N . TYR A 1 163 ? 25.110 2.450 -4.457 1.00 55.41 163 TYR A N 1
ATOM 1310 C CA . TYR A 1 163 ? 24.521 2.972 -5.702 1.00 55.41 163 TYR A CA 1
ATOM 1311 C C . TYR A 1 163 ? 24.673 4.508 -5.695 1.00 55.41 163 TYR A C 1
ATOM 1313 O O . TYR A 1 163 ? 24.642 5.113 -4.620 1.00 55.41 163 TYR A O 1
ATOM 1321 N N . ASN A 1 164 ? 24.779 5.180 -6.852 1.00 62.56 164 ASN A N 1
ATOM 1322 C CA . ASN A 1 164 ? 24.435 6.614 -6.921 1.00 62.56 164 ASN A CA 1
ATOM 1323 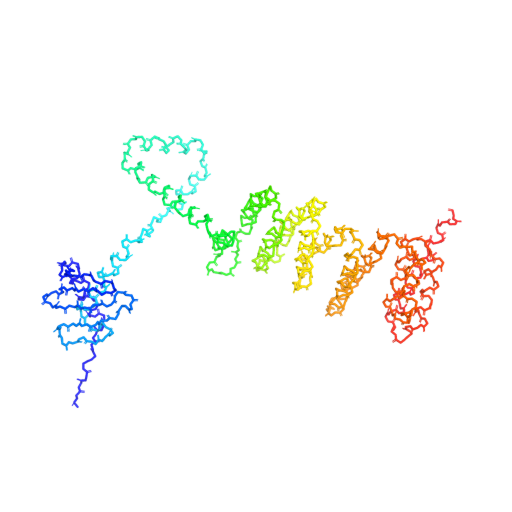C C . ASN A 1 164 ? 22.902 6.728 -6.858 1.00 62.56 164 ASN A C 1
ATOM 1325 O O . ASN A 1 164 ? 22.236 6.941 -7.867 1.00 62.56 164 ASN A O 1
ATOM 1329 N N . VAL A 1 165 ? 22.358 6.471 -5.662 1.00 61.56 165 VAL A N 1
ATOM 1330 C CA . VAL A 1 165 ? 20.920 6.307 -5.404 1.00 61.56 165 VAL A CA 1
ATOM 1331 C C . VAL A 1 165 ? 20.142 7.563 -5.775 1.00 61.56 165 VAL A C 1
ATOM 1333 O O . VAL A 1 165 ? 19.031 7.462 -6.274 1.00 61.56 165 VAL A O 1
ATOM 1336 N N . ASP A 1 166 ? 20.733 8.739 -5.577 1.00 62.22 166 ASP A N 1
ATOM 1337 C CA . ASP A 1 166 ? 20.079 10.002 -5.904 1.00 62.22 166 ASP A CA 1
ATOM 1338 C C . ASP A 1 166 ? 19.852 10.139 -7.416 1.00 62.22 166 ASP A C 1
ATOM 1340 O O . ASP A 1 166 ? 18.738 10.452 -7.825 1.00 62.22 166 ASP A O 1
ATOM 1344 N N . GLY A 1 167 ? 20.862 9.825 -8.239 1.00 64.81 167 GLY A N 1
ATOM 1345 C CA . GLY A 1 167 ? 20.717 9.804 -9.699 1.00 64.81 167 GLY A CA 1
ATOM 1346 C C . GLY A 1 167 ? 19.808 8.676 -10.196 1.00 64.81 167 GLY A C 1
ATOM 1347 O O . GLY A 1 167 ? 18.998 8.898 -11.086 1.00 64.81 167 GLY A O 1
ATOM 1348 N N . LEU A 1 168 ? 19.885 7.493 -9.575 1.00 69.25 168 LEU A N 1
ATOM 1349 C CA . LEU A 1 168 ? 18.999 6.366 -9.881 1.00 69.25 168 LEU A CA 1
ATOM 1350 C C . LEU A 1 168 ? 17.527 6.716 -9.629 1.00 69.25 168 LEU A C 1
ATOM 1352 O O . LEU A 1 168 ? 16.683 6.388 -10.454 1.00 69.25 168 LEU A O 1
ATOM 1356 N N . LEU A 1 169 ? 17.214 7.350 -8.495 1.00 68.00 169 LEU A N 1
ATOM 1357 C CA . LEU A 1 169 ? 15.842 7.714 -8.142 1.00 68.00 169 LEU A CA 1
ATOM 1358 C C . LEU A 1 169 ? 15.313 8.866 -9.004 1.00 68.00 169 LEU A C 1
ATOM 1360 O O . LEU A 1 169 ? 14.150 8.821 -9.388 1.00 68.00 169 LEU A O 1
ATOM 1364 N N . ASP A 1 170 ? 16.149 9.847 -9.359 1.00 72.25 170 ASP A N 1
ATOM 1365 C CA . ASP A 1 170 ? 15.745 10.941 -10.256 1.00 72.25 170 ASP A CA 1
ATOM 1366 C C . ASP A 1 170 ? 15.445 10.435 -11.678 1.00 72.25 170 ASP A C 1
ATOM 1368 O O . ASP A 1 170 ? 14.420 10.794 -12.263 1.00 72.25 170 ASP A O 1
ATOM 1372 N N . ASP A 1 171 ? 16.295 9.557 -12.219 1.00 67.69 171 ASP A N 1
ATOM 1373 C CA . ASP A 1 171 ? 16.073 8.940 -13.530 1.00 67.69 171 ASP A CA 1
ATOM 1374 C C . ASP A 1 171 ? 14.872 7.982 -13.505 1.00 67.69 171 ASP A C 1
ATOM 1376 O O . ASP A 1 171 ? 14.084 7.941 -14.452 1.00 67.69 171 ASP A O 1
ATOM 1380 N N . LEU A 1 172 ? 14.698 7.234 -12.409 1.00 69.88 172 LEU A N 1
ATOM 1381 C CA . LEU A 1 172 ? 13.552 6.353 -12.213 1.00 69.88 172 LEU A CA 1
ATOM 1382 C C . LEU A 1 172 ? 12.243 7.145 -12.166 1.00 69.88 172 LEU A C 1
ATOM 1384 O O . LEU A 1 172 ? 11.295 6.750 -12.837 1.00 69.88 172 LEU A O 1
ATOM 1388 N N . ASP A 1 173 ? 12.190 8.251 -11.420 1.00 71.31 173 ASP A N 1
ATOM 1389 C CA . ASP A 1 173 ? 11.013 9.121 -11.354 1.00 71.31 173 ASP A CA 1
ATOM 1390 C C . ASP A 1 173 ? 10.687 9.716 -12.731 1.00 71.31 173 ASP A C 1
ATOM 1392 O O . ASP A 1 173 ? 9.517 9.774 -13.105 1.00 71.31 173 ASP A O 1
ATOM 1396 N N . ALA A 1 174 ? 11.700 10.101 -13.517 1.00 71.94 174 ALA A N 1
ATOM 1397 C CA . ALA A 1 174 ? 11.507 10.619 -14.871 1.00 71.94 174 ALA A CA 1
ATOM 1398 C C . ALA A 1 174 ? 10.948 9.559 -15.838 1.00 71.94 174 ALA A C 1
ATOM 1400 O O . ALA A 1 174 ? 9.982 9.838 -16.550 1.00 71.94 174 ALA A O 1
ATOM 1401 N N . ILE A 1 175 ? 11.510 8.343 -15.830 1.00 68.00 175 ILE A N 1
ATOM 1402 C CA . ILE A 1 175 ? 11.028 7.211 -16.641 1.00 68.00 175 ILE A CA 1
ATOM 1403 C C . ILE A 1 175 ? 9.605 6.845 -16.231 1.00 68.00 175 ILE A C 1
ATOM 1405 O O . ILE A 1 175 ? 8.726 6.693 -17.075 1.00 68.00 175 ILE A O 1
ATOM 1409 N N . VAL A 1 176 ? 9.363 6.738 -14.925 1.00 67.38 176 VAL A N 1
ATOM 1410 C CA . VAL A 1 176 ? 8.040 6.471 -14.372 1.00 67.38 176 VAL A CA 1
ATOM 1411 C C . VAL A 1 176 ? 7.046 7.545 -14.794 1.00 67.38 176 VAL A C 1
ATOM 1413 O O . VAL A 1 176 ? 5.934 7.200 -15.170 1.00 67.38 176 VAL A O 1
ATOM 1416 N N . ASP A 1 177 ? 7.400 8.828 -14.747 1.00 70.31 177 ASP A N 1
ATOM 1417 C CA . ASP A 1 177 ? 6.487 9.900 -15.140 1.00 70.31 177 ASP A CA 1
ATOM 1418 C C . ASP A 1 177 ? 6.163 9.884 -16.632 1.00 70.31 177 ASP A C 1
ATOM 1420 O O . ASP A 1 177 ? 5.017 10.137 -17.010 1.00 70.31 177 ASP A O 1
ATOM 1424 N N . GLU A 1 178 ? 7.141 9.586 -17.483 1.00 70.06 178 GLU A N 1
ATOM 1425 C CA . GLU A 1 178 ? 6.938 9.484 -18.926 1.00 70.06 178 GLU A CA 1
ATOM 1426 C C . GLU A 1 178 ? 6.062 8.272 -19.285 1.00 70.06 178 GLU A C 1
ATOM 1428 O O . GLU A 1 178 ? 5.032 8.422 -19.953 1.00 70.06 178 GLU A O 1
ATOM 1433 N N . GLU A 1 179 ? 6.393 7.101 -18.742 1.00 65.44 179 GLU A N 1
ATOM 1434 C CA . GLU A 1 179 ? 5.683 5.841 -18.981 1.00 65.44 179 GLU A CA 1
ATOM 1435 C C . GLU A 1 179 ? 4.298 5.826 -18.334 1.00 65.44 179 GLU A C 1
ATOM 1437 O O . GLU A 1 179 ? 3.297 5.523 -18.986 1.00 65.44 179 GLU A O 1
ATOM 1442 N N . ALA A 1 180 ? 4.184 6.215 -17.061 1.00 63.53 180 ALA A N 1
ATOM 1443 C CA . ALA A 1 180 ? 2.895 6.273 -16.381 1.00 63.53 180 ALA A CA 1
ATOM 1444 C C . ALA A 1 180 ? 1.970 7.274 -17.067 1.00 63.53 180 ALA A C 1
ATOM 1446 O O . ALA A 1 180 ? 0.780 6.998 -17.185 1.00 63.53 180 ALA A O 1
ATOM 1447 N N . LYS A 1 181 ? 2.476 8.409 -17.564 1.00 66.38 181 LYS A N 1
ATOM 1448 C CA . LYS A 1 181 ? 1.648 9.365 -18.305 1.00 66.38 181 LYS A CA 1
ATOM 1449 C C . LYS A 1 181 ? 1.116 8.772 -19.610 1.00 66.38 181 LYS A C 1
ATOM 1451 O O . LYS A 1 181 ? -0.075 8.934 -19.868 1.00 66.38 181 LYS A O 1
ATOM 1456 N N . SER A 1 182 ? 1.949 8.065 -20.373 1.00 64.88 182 SER A N 1
ATOM 1457 C CA . SER A 1 182 ? 1.527 7.342 -21.580 1.00 64.88 182 SER A CA 1
ATOM 1458 C C . SER A 1 182 ? 0.451 6.291 -21.255 1.00 64.88 182 SER A C 1
ATOM 1460 O O . SER A 1 182 ? -0.666 6.343 -21.768 1.00 64.88 182 SER A O 1
ATOM 1462 N N . LEU A 1 183 ? 0.715 5.431 -20.265 1.00 63.47 183 LEU A N 1
ATOM 1463 C CA . LEU A 1 183 ? -0.220 4.395 -19.806 1.00 63.47 183 LEU A CA 1
ATOM 1464 C C . LEU A 1 183 ? -1.521 4.968 -19.223 1.00 63.47 183 LEU A C 1
ATOM 1466 O O . LEU A 1 183 ? -2.575 4.340 -19.308 1.00 63.47 183 LEU A O 1
ATOM 1470 N N . ILE A 1 184 ? -1.472 6.157 -18.616 1.00 61.06 184 ILE A N 1
ATOM 1471 C CA . ILE A 1 184 ? -2.653 6.882 -18.136 1.00 61.06 184 ILE A CA 1
ATOM 1472 C C . ILE A 1 184 ? -3.493 7.400 -19.301 1.00 61.06 184 ILE A C 1
ATOM 1474 O O . ILE A 1 184 ? -4.721 7.308 -19.238 1.00 61.06 184 ILE A O 1
ATOM 1478 N N . GLU A 1 185 ? -2.858 7.965 -20.326 1.00 62.66 185 GLU A N 1
ATOM 1479 C CA . GLU A 1 185 ? -3.538 8.438 -21.535 1.00 62.66 185 GLU A CA 1
ATOM 1480 C C . GLU A 1 185 ? -4.216 7.275 -22.285 1.00 62.66 185 GLU A C 1
ATOM 1482 O O . GLU A 1 185 ? -5.317 7.460 -22.808 1.00 62.66 185 GLU A O 1
ATOM 1487 N N . ASP A 1 186 ? -3.639 6.072 -22.202 1.00 60.50 186 ASP A N 1
ATOM 1488 C CA . ASP A 1 186 ? -4.151 4.832 -22.800 1.00 60.50 186 ASP A CA 1
ATOM 1489 C C . ASP A 1 186 ? -5.068 3.992 -21.876 1.00 60.50 186 ASP A C 1
ATOM 1491 O O . ASP A 1 186 ? -5.467 2.881 -22.231 1.00 60.50 186 ASP A O 1
ATOM 1495 N N . GLU A 1 187 ? -5.436 4.509 -20.696 1.00 59.50 187 GLU A N 1
ATOM 1496 C CA . GLU A 1 187 ? -6.304 3.853 -19.693 1.00 59.50 187 GLU A CA 1
ATOM 1497 C C . GLU A 1 187 ? -5.765 2.506 -19.132 1.00 59.50 187 GLU A C 1
ATOM 1499 O O . GLU A 1 187 ? -6.505 1.704 -18.562 1.00 59.50 187 GLU A O 1
ATOM 1504 N N . GLN A 1 188 ? -4.453 2.259 -19.189 1.00 66.12 188 GLN A N 1
ATOM 1505 C CA . GLN A 1 188 ? -3.801 0.998 -18.796 1.00 66.12 188 GLN A CA 1
ATOM 1506 C C . GLN A 1 188 ? -3.351 0.962 -17.319 1.00 66.12 188 GLN A C 1
ATOM 1508 O O . GLN A 1 188 ? -2.183 0.759 -16.990 1.00 66.12 188 GLN A O 1
ATOM 1513 N N . MET A 1 189 ? -4.285 1.135 -16.377 1.00 66.25 189 MET A N 1
ATOM 1514 C CA . MET A 1 189 ? -3.948 1.254 -14.941 1.00 66.25 189 MET A CA 1
ATOM 1515 C C . MET A 1 189 ? -3.350 -0.006 -14.301 1.00 66.25 189 MET A C 1
ATOM 1517 O O . MET A 1 189 ? -2.559 0.104 -13.364 1.00 66.25 189 MET A O 1
ATOM 1521 N N . SER A 1 190 ? -3.694 -1.200 -14.783 1.00 64.44 190 SER A N 1
ATOM 1522 C CA . SER A 1 190 ? -3.077 -2.441 -14.294 1.00 64.44 190 SER A CA 1
ATOM 1523 C C . SER A 1 190 ? -1.581 -2.493 -14.610 1.00 64.44 190 SER A C 1
ATOM 1525 O O . SER A 1 190 ? -0.805 -2.950 -13.777 1.00 64.44 190 SER A O 1
ATOM 1527 N N . SER A 1 191 ? -1.172 -1.943 -15.754 1.00 66.56 191 SER A N 1
ATOM 1528 C CA . SER A 1 191 ? 0.231 -1.852 -16.161 1.00 66.56 191 SER A CA 1
ATOM 1529 C C . SER A 1 191 ? 1.021 -0.885 -15.276 1.00 66.56 191 SER A C 1
ATOM 1531 O O . SER A 1 191 ? 2.179 -1.147 -14.976 1.00 66.56 191 SER A O 1
ATOM 1533 N N . VAL A 1 192 ? 0.388 0.179 -14.764 1.00 66.56 192 VAL A N 1
ATOM 1534 C CA . VAL A 1 192 ? 1.006 1.089 -13.778 1.00 66.56 192 VAL A CA 1
ATOM 1535 C C . VAL A 1 192 ? 1.273 0.376 -12.447 1.00 66.56 192 VAL A C 1
ATOM 1537 O O . VAL A 1 192 ? 2.329 0.559 -11.844 1.00 66.56 192 VAL A O 1
ATOM 1540 N N . LEU A 1 193 ? 0.341 -0.466 -11.988 1.00 66.31 193 LEU A N 1
ATOM 1541 C CA . LEU A 1 193 ? 0.535 -1.272 -10.775 1.00 66.31 193 LEU A CA 1
ATOM 1542 C C . LEU A 1 193 ? 1.598 -2.358 -10.956 1.00 66.31 193 LEU A C 1
ATOM 1544 O O . LEU A 1 193 ? 2.383 -2.602 -10.041 1.00 66.31 193 LEU A O 1
ATOM 1548 N N . GLU A 1 194 ? 1.640 -2.992 -12.125 1.00 65.25 194 GLU A N 1
ATOM 1549 C CA . GLU A 1 194 ? 2.682 -3.956 -12.473 1.00 65.25 194 GLU A CA 1
ATOM 1550 C C . GLU A 1 194 ? 4.059 -3.283 -12.504 1.00 65.25 194 GLU A C 1
ATOM 1552 O O . GLU A 1 194 ? 4.994 -3.775 -11.875 1.00 65.25 194 GLU A O 1
ATOM 1557 N N . MET A 1 195 ? 4.155 -2.096 -13.107 1.00 68.88 195 MET A N 1
ATOM 1558 C CA . MET A 1 195 ? 5.352 -1.258 -13.062 1.00 68.88 195 MET A CA 1
ATOM 1559 C C . MET A 1 195 ? 5.773 -0.941 -11.622 1.00 68.88 195 MET A C 1
ATOM 1561 O O . MET A 1 195 ? 6.935 -1.142 -11.274 1.00 68.88 195 MET A O 1
ATOM 1565 N N . ALA A 1 196 ? 4.848 -0.522 -10.754 1.00 68.56 196 ALA A N 1
ATOM 1566 C CA . ALA A 1 196 ? 5.163 -0.249 -9.351 1.00 68.56 196 ALA A CA 1
ATOM 1567 C C . ALA A 1 196 ? 5.682 -1.499 -8.616 1.00 68.56 196 ALA A C 1
ATOM 1569 O O . ALA A 1 196 ? 6.640 -1.418 -7.850 1.00 68.56 196 ALA A O 1
ATOM 1570 N N . LYS A 1 197 ? 5.090 -2.668 -8.881 1.00 66.00 197 LYS A N 1
ATOM 1571 C CA . LYS A 1 197 ? 5.528 -3.960 -8.332 1.00 66.00 197 LYS A CA 1
ATOM 1572 C C . LYS A 1 197 ? 6.949 -4.314 -8.779 1.00 66.00 197 LYS A C 1
ATOM 1574 O O . LYS A 1 197 ? 7.763 -4.737 -7.960 1.00 66.00 197 LYS A O 1
ATOM 1579 N N . ILE A 1 198 ? 7.254 -4.118 -10.059 1.00 67.31 198 ILE A N 1
ATOM 1580 C CA . ILE A 1 198 ? 8.582 -4.357 -10.628 1.00 67.31 198 ILE A CA 1
ATOM 1581 C C . ILE A 1 198 ? 9.605 -3.425 -9.975 1.00 67.31 198 ILE A C 1
ATOM 1583 O O . ILE A 1 198 ? 10.580 -3.903 -9.396 1.00 67.31 198 ILE A O 1
ATOM 1587 N N . VAL A 1 199 ? 9.349 -2.113 -9.999 1.00 67.38 199 VAL A N 1
ATOM 1588 C CA . VAL A 1 199 ? 10.195 -1.098 -9.355 1.00 67.38 199 VAL A CA 1
ATOM 1589 C C . VAL A 1 199 ? 10.451 -1.462 -7.891 1.00 67.38 199 VAL A C 1
ATOM 1591 O O . VAL A 1 199 ? 11.568 -1.320 -7.400 1.00 67.38 199 VAL A O 1
ATOM 1594 N N . HIS A 1 200 ? 9.460 -2.032 -7.205 1.00 67.81 200 HIS A N 1
ATOM 1595 C CA . HIS A 1 200 ? 9.609 -2.485 -5.826 1.00 67.81 200 HIS A CA 1
ATOM 1596 C C . HIS A 1 200 ? 10.672 -3.538 -5.649 1.00 67.81 200 HIS A C 1
ATOM 1598 O O . HIS A 1 200 ? 11.575 -3.381 -4.824 1.00 67.81 200 HIS A O 1
ATOM 1604 N N . MET A 1 201 ? 10.565 -4.614 -6.417 1.00 64.94 201 MET A N 1
ATOM 1605 C CA . MET A 1 201 ? 11.497 -5.727 -6.311 1.00 64.94 201 MET A CA 1
ATOM 1606 C C . MET A 1 201 ? 12.944 -5.272 -6.514 1.00 64.94 201 MET A C 1
ATOM 1608 O O . MET A 1 201 ? 13.850 -5.827 -5.892 1.00 64.94 201 MET A O 1
ATOM 1612 N N . PHE A 1 202 ? 13.159 -4.237 -7.327 1.00 65.25 202 PHE A N 1
ATOM 1613 C CA . PHE A 1 202 ? 14.479 -3.660 -7.519 1.00 65.25 202 PHE A CA 1
ATOM 1614 C C . PHE A 1 202 ? 14.923 -2.742 -6.366 1.00 65.25 202 PHE A C 1
ATOM 1616 O O . PHE A 1 202 ? 16.054 -2.875 -5.892 1.00 65.25 202 PHE A O 1
ATOM 1623 N N . LEU A 1 203 ? 14.048 -1.860 -5.866 1.00 65.44 203 LEU A N 1
ATOM 1624 C CA . LEU A 1 203 ? 14.378 -0.907 -4.795 1.00 65.44 203 LEU A CA 1
ATOM 1625 C C . LEU A 1 203 ? 14.570 -1.561 -3.415 1.00 65.44 203 LEU A C 1
ATOM 1627 O O . LEU A 1 203 ? 15.265 -0.992 -2.577 1.00 65.44 203 LEU A O 1
ATOM 1631 N N . MET A 1 204 ? 14.045 -2.771 -3.181 1.00 61.88 204 MET A N 1
ATOM 1632 C CA . MET A 1 204 ? 14.273 -3.537 -1.939 1.00 61.88 204 MET A CA 1
ATOM 1633 C C . MET A 1 204 ? 15.750 -3.806 -1.618 1.00 61.88 204 MET A C 1
ATOM 1635 O O . MET A 1 204 ? 16.075 -4.141 -0.482 1.00 61.88 204 MET A O 1
ATOM 1639 N N . ASN A 1 205 ? 16.635 -3.704 -2.612 1.00 60.03 205 ASN A N 1
ATOM 1640 C CA . ASN A 1 205 ? 18.067 -3.946 -2.444 1.00 60.03 205 ASN A CA 1
ATOM 1641 C C . ASN A 1 205 ? 18.862 -2.665 -2.125 1.00 60.03 205 ASN A C 1
ATOM 1643 O O . ASN A 1 205 ? 20.089 -2.719 -2.044 1.00 60.03 205 ASN A O 1
ATOM 1647 N N . ILE A 1 206 ? 18.190 -1.517 -1.975 1.00 63.84 206 ILE A N 1
ATOM 1648 C CA . ILE A 1 206 ? 18.812 -0.231 -1.637 1.00 63.84 206 ILE A CA 1
ATOM 1649 C C . ILE A 1 206 ? 18.904 -0.071 -0.110 1.00 63.84 206 ILE A C 1
ATOM 1651 O O . ILE A 1 206 ? 18.031 -0.517 0.629 1.00 63.84 206 ILE A O 1
ATOM 1655 N N . ASP A 1 207 ? 19.981 0.566 0.359 1.00 58.97 207 ASP A N 1
ATOM 1656 C CA . ASP A 1 207 ? 20.267 0.821 1.778 1.00 58.97 207 ASP A CA 1
ATOM 1657 C C . ASP A 1 207 ? 19.130 1.596 2.489 1.00 58.97 207 ASP A C 1
ATOM 1659 O O . ASP A 1 207 ? 18.547 2.537 1.937 1.00 58.97 207 ASP A O 1
ATOM 1663 N N . GLU A 1 208 ? 18.875 1.248 3.757 1.00 62.28 208 GLU A N 1
ATOM 1664 C CA . GLU A 1 208 ? 17.941 1.928 4.668 1.00 62.28 208 GLU A CA 1
ATOM 1665 C C . GLU A 1 208 ? 18.239 3.432 4.874 1.00 62.28 208 GLU A C 1
ATOM 1667 O O . GLU A 1 208 ? 17.412 4.180 5.397 1.00 62.28 208 GLU A O 1
ATOM 1672 N N . ALA A 1 209 ? 19.400 3.935 4.461 1.00 59.28 209 ALA A N 1
ATOM 1673 C CA . ALA A 1 209 ? 19.678 5.369 4.449 1.00 59.28 209 ALA A CA 1
ATOM 1674 C C . ALA A 1 209 ? 18.814 6.158 3.438 1.00 59.28 209 ALA A C 1
ATOM 1676 O O . ALA A 1 209 ? 18.615 7.359 3.623 1.00 59.28 209 ALA A O 1
ATOM 1677 N N . TYR A 1 210 ? 18.272 5.507 2.400 1.00 62.84 210 TYR A N 1
ATOM 1678 C CA . TYR A 1 210 ? 17.543 6.157 1.296 1.00 62.84 210 TYR A CA 1
ATOM 1679 C C . TYR A 1 210 ? 16.017 5.960 1.341 1.00 62.84 210 TYR A C 1
ATOM 1681 O O . TYR A 1 210 ? 15.303 6.308 0.399 1.00 62.84 210 TYR A O 1
ATOM 1689 N N . MET A 1 211 ? 15.501 5.445 2.461 1.00 63.12 211 MET A N 1
ATOM 1690 C CA . MET A 1 211 ? 14.095 5.047 2.650 1.00 63.12 211 MET A CA 1
ATOM 1691 C C . MET A 1 211 ? 13.099 6.166 2.362 1.00 63.12 211 MET A C 1
ATOM 1693 O O . MET A 1 211 ? 12.056 5.921 1.766 1.00 63.12 211 MET A O 1
ATOM 1697 N N . GLU A 1 212 ? 13.406 7.388 2.802 1.00 66.25 212 GLU A N 1
ATOM 1698 C CA . GLU A 1 212 ? 12.519 8.543 2.631 1.00 66.25 212 GLU A CA 1
ATOM 1699 C C . GLU A 1 212 ? 12.323 8.864 1.146 1.00 66.25 212 GLU A C 1
ATOM 1701 O O . GLU A 1 212 ? 11.200 9.088 0.701 1.00 66.25 212 GLU A O 1
ATOM 1706 N N . ARG A 1 213 ? 13.402 8.799 0.359 1.00 64.75 213 ARG A N 1
ATOM 1707 C CA . ARG A 1 213 ? 13.371 9.114 -1.071 1.00 64.75 213 ARG A CA 1
ATOM 1708 C C . ARG A 1 213 ? 12.705 8.003 -1.881 1.00 64.75 213 ARG A C 1
ATOM 1710 O O . ARG A 1 213 ? 11.874 8.300 -2.729 1.00 64.75 213 ARG A O 1
ATOM 1717 N N . VAL A 1 214 ? 12.964 6.738 -1.537 1.00 65.75 214 VAL A N 1
ATOM 1718 C CA . VAL A 1 214 ? 12.219 5.588 -2.083 1.00 65.75 214 VAL A CA 1
ATOM 1719 C C . VAL A 1 214 ? 10.718 5.739 -1.807 1.00 65.75 214 VAL A C 1
ATOM 1721 O O . VAL A 1 214 ? 9.904 5.570 -2.712 1.00 65.75 214 VAL A O 1
ATOM 1724 N N . GLY A 1 215 ? 10.342 6.114 -0.580 1.00 67.06 215 GLY A N 1
ATOM 1725 C CA . GLY A 1 215 ? 8.950 6.368 -0.203 1.00 67.06 215 GLY A CA 1
ATOM 1726 C C . GLY A 1 215 ? 8.284 7.462 -1.044 1.00 67.06 215 GLY A C 1
ATOM 1727 O O . GLY A 1 215 ? 7.136 7.295 -1.445 1.00 67.06 215 GLY A O 1
ATOM 1728 N N . MET A 1 216 ? 9.008 8.534 -1.381 1.00 70.56 216 MET A N 1
ATOM 1729 C CA . MET A 1 216 ? 8.496 9.611 -2.238 1.00 70.56 216 MET A CA 1
ATOM 1730 C C . MET A 1 216 ? 8.196 9.147 -3.672 1.00 70.56 216 MET A C 1
ATOM 1732 O O . MET A 1 216 ? 7.137 9.487 -4.202 1.00 70.56 216 MET A O 1
ATOM 1736 N N . SER A 1 217 ? 9.068 8.336 -4.277 1.00 68.00 217 SER A N 1
ATOM 1737 C CA . SER A 1 217 ? 8.819 7.738 -5.600 1.00 68.00 217 SER A CA 1
ATOM 1738 C C . SER A 1 217 ? 7.596 6.806 -5.578 1.00 68.00 217 SER A C 1
ATOM 1740 O O . SER A 1 217 ? 6.765 6.822 -6.490 1.00 68.00 217 SER A O 1
ATOM 1742 N N . TYR A 1 218 ? 7.414 6.048 -4.488 1.00 71.12 218 TYR A N 1
ATOM 1743 C CA . TYR A 1 218 ? 6.211 5.234 -4.259 1.00 71.12 218 TYR A CA 1
ATOM 1744 C C . TYR A 1 218 ? 4.936 6.060 -4.127 1.00 71.12 218 TYR A C 1
ATOM 1746 O O . TYR A 1 218 ? 3.928 5.740 -4.762 1.00 71.12 218 TYR A O 1
ATOM 1754 N N . ASP A 1 219 ? 4.976 7.107 -3.302 1.00 74.06 219 ASP A N 1
ATOM 1755 C CA . ASP A 1 219 ? 3.880 8.061 -3.111 1.00 74.06 219 ASP A CA 1
ATOM 1756 C C . ASP A 1 219 ? 3.430 8.654 -4.444 1.00 74.06 219 ASP A C 1
ATOM 1758 O O . ASP A 1 219 ? 2.230 8.788 -4.707 1.00 74.06 219 ASP A O 1
ATOM 1762 N N . HIS A 1 220 ? 4.385 8.969 -5.313 1.00 71.75 220 HIS A N 1
ATOM 1763 C CA . HIS A 1 220 ? 4.113 9.528 -6.626 1.00 71.75 220 HIS A CA 1
ATOM 1764 C C . HIS A 1 220 ? 3.398 8.529 -7.550 1.00 71.75 220 HIS A C 1
ATOM 1766 O O . HIS A 1 220 ? 2.302 8.822 -8.041 1.00 71.75 220 HIS A O 1
ATOM 1772 N N . LEU A 1 221 ? 3.936 7.310 -7.685 1.00 69.88 221 LEU A N 1
ATOM 1773 C CA . LEU A 1 221 ? 3.340 6.204 -8.451 1.00 69.88 221 LEU A CA 1
ATOM 1774 C C . LEU A 1 221 ? 1.920 5.855 -7.986 1.00 69.88 221 LEU A C 1
ATOM 1776 O O . LEU A 1 221 ? 0.968 5.802 -8.771 1.00 69.88 221 LEU A O 1
ATOM 1780 N N . LEU A 1 222 ? 1.753 5.634 -6.684 1.00 74.25 222 LEU A N 1
ATOM 1781 C CA . LEU A 1 222 ? 0.478 5.234 -6.087 1.00 74.25 222 LEU A CA 1
ATOM 1782 C C . LEU A 1 222 ? -0.524 6.394 -6.048 1.00 74.25 222 LEU A C 1
ATOM 1784 O O . LEU A 1 222 ? -1.739 6.178 -6.136 1.00 74.25 222 LEU A O 1
ATOM 1788 N N . GLY A 1 223 ? -0.035 7.636 -6.031 1.00 73.50 223 GLY A N 1
ATOM 1789 C CA . GLY A 1 223 ? -0.842 8.832 -6.233 1.00 73.50 223 GLY A CA 1
ATOM 1790 C C . GLY A 1 223 ? -1.582 8.832 -7.575 1.00 73.50 223 GLY A C 1
ATOM 1791 O O . GLY A 1 223 ? -2.708 9.341 -7.652 1.00 73.50 223 GLY A O 1
ATOM 1792 N N . TYR A 1 224 ? -1.015 8.230 -8.625 1.00 70.69 224 TYR A N 1
ATOM 1793 C CA . TYR A 1 224 ? -1.718 8.038 -9.895 1.00 70.69 224 TYR A CA 1
ATOM 1794 C C . TYR A 1 224 ? -2.842 7.007 -9.766 1.00 70.69 224 TYR A C 1
ATOM 1796 O O . TYR A 1 224 ? -3.987 7.302 -10.121 1.00 70.69 224 TYR A O 1
ATOM 1804 N N . VAL A 1 225 ? -2.571 5.854 -9.154 1.00 72.12 225 VAL A N 1
ATOM 1805 C CA . VAL A 1 225 ? -3.582 4.812 -8.899 1.00 72.12 225 VAL A CA 1
ATOM 1806 C C . VAL A 1 225 ? -4.785 5.392 -8.146 1.00 72.12 225 VAL A C 1
ATOM 1808 O O . VAL A 1 225 ? -5.935 5.177 -8.543 1.00 72.12 225 VAL A O 1
ATOM 1811 N N . GLY A 1 226 ? -4.551 6.215 -7.119 1.00 73.69 226 GLY A N 1
ATOM 1812 C CA . GLY A 1 226 ? -5.631 6.877 -6.384 1.00 73.69 226 GLY A CA 1
ATOM 1813 C C . GLY A 1 226 ? -6.450 7.858 -7.229 1.00 73.69 226 GLY A C 1
ATOM 1814 O O . GLY A 1 226 ? -7.683 7.819 -7.230 1.00 73.69 226 GLY A O 1
ATOM 1815 N N . LYS A 1 227 ? -5.791 8.705 -8.028 1.00 72.75 227 LYS A N 1
ATOM 1816 C CA . LYS A 1 227 ? -6.471 9.687 -8.895 1.00 72.75 227 LYS A CA 1
ATOM 1817 C C . LYS A 1 227 ? -7.305 9.038 -10.001 1.00 72.75 227 LYS A C 1
ATOM 1819 O O . LYS A 1 227 ? -8.346 9.594 -10.376 1.00 72.75 227 LYS A O 1
ATOM 1824 N N . PHE A 1 228 ? -6.854 7.907 -10.541 1.00 70.12 228 PHE A N 1
ATOM 1825 C CA . PHE A 1 228 ? -7.432 7.310 -11.746 1.00 70.12 228 PHE A CA 1
ATOM 1826 C C . PHE A 1 228 ? -8.351 6.118 -11.476 1.00 70.12 228 PHE A C 1
ATOM 1828 O O . PHE A 1 228 ? -9.327 5.958 -12.208 1.00 70.12 228 PHE A O 1
ATOM 1835 N N . SER A 1 229 ? -8.176 5.379 -10.375 1.00 72.44 229 SER A N 1
ATOM 1836 C CA . SER A 1 229 ? -9.065 4.263 -9.991 1.00 72.44 229 SER A CA 1
ATOM 1837 C C . SER A 1 229 ? -10.549 4.651 -9.904 1.00 72.44 229 SER A C 1
ATOM 1839 O O . SER A 1 229 ? -11.440 3.835 -10.149 1.00 72.44 229 SER A O 1
ATOM 1841 N N . ARG A 1 230 ? -10.844 5.921 -9.601 1.00 73.94 230 ARG A N 1
ATOM 1842 C CA . ARG A 1 230 ? -12.210 6.472 -9.543 1.00 73.94 230 ARG A CA 1
ATOM 1843 C C . ARG A 1 230 ? -12.862 6.666 -10.913 1.00 73.94 230 ARG A C 1
ATOM 1845 O O . ARG A 1 230 ? -14.081 6.811 -10.976 1.00 73.94 230 ARG A O 1
ATOM 1852 N N . LYS A 1 231 ? -12.066 6.726 -11.981 1.00 73.31 231 LYS A N 1
ATOM 1853 C CA . LYS A 1 231 ? -12.510 6.979 -13.361 1.00 73.31 231 LYS A CA 1
ATOM 1854 C C . LYS A 1 231 ? -12.611 5.702 -14.195 1.00 73.31 231 LYS A C 1
ATOM 1856 O O . LYS A 1 231 ? -13.212 5.749 -15.262 1.00 73.31 231 LYS A O 1
ATOM 1861 N N . LEU A 1 232 ? -12.065 4.593 -13.698 1.00 71.38 232 LEU A N 1
ATOM 1862 C CA . LEU A 1 232 ? -12.033 3.327 -14.419 1.00 71.38 232 LEU A CA 1
ATOM 1863 C C . LEU A 1 232 ? -13.432 2.723 -14.628 1.00 71.38 232 LEU A C 1
ATOM 1865 O O . LEU A 1 232 ? -14.274 2.761 -13.718 1.00 71.38 232 LEU A O 1
ATOM 1869 N N . PRO A 1 233 ? -13.672 2.085 -15.787 1.00 75.75 233 PRO A N 1
ATOM 1870 C CA . PRO A 1 233 ? -14.773 1.154 -15.980 1.00 75.75 233 PRO A CA 1
ATOM 1871 C C . PRO A 1 233 ? -14.791 0.062 -14.903 1.00 75.75 233 PRO A C 1
ATOM 1873 O O . PRO A 1 233 ? -13.758 -0.380 -14.405 1.00 75.75 233 PRO A O 1
ATOM 1876 N N . ALA A 1 234 ? -15.985 -0.435 -14.568 1.00 78.00 234 ALA A N 1
ATOM 1877 C CA . ALA A 1 234 ? -16.173 -1.361 -13.447 1.00 78.00 234 ALA A CA 1
ATOM 1878 C C . ALA A 1 234 ? -15.325 -2.646 -13.525 1.00 78.00 234 ALA A C 1
ATOM 1880 O O . ALA A 1 234 ? -14.975 -3.180 -12.477 1.00 78.00 234 ALA A O 1
ATOM 1881 N N . ARG A 1 235 ? -15.025 -3.133 -14.739 1.00 75.94 235 ARG A N 1
ATOM 1882 C CA . ARG A 1 235 ? -14.210 -4.334 -14.967 1.00 75.94 235 ARG A CA 1
ATOM 1883 C C . ARG A 1 235 ? -12.730 -4.072 -14.687 1.00 75.94 235 ARG A C 1
ATOM 1885 O O . ARG A 1 235 ? -12.147 -4.768 -13.875 1.00 75.94 235 ARG A O 1
ATOM 1892 N N . GLU A 1 236 ? -12.160 -3.038 -15.292 1.00 75.62 236 GLU A N 1
ATOM 1893 C CA . GLU A 1 236 ? -10.759 -2.657 -15.066 1.00 75.62 236 GLU A CA 1
ATOM 1894 C C . GLU A 1 236 ? -10.517 -2.276 -13.605 1.00 75.62 236 GLU A C 1
ATOM 1896 O O . GLU A 1 236 ? -9.491 -2.609 -13.027 1.00 75.62 236 GLU A O 1
ATOM 1901 N N . LYS A 1 237 ? -11.510 -1.666 -12.953 1.00 81.56 237 LYS A N 1
ATOM 1902 C CA . LYS A 1 237 ? -11.457 -1.387 -11.518 1.00 81.56 237 LYS A CA 1
ATOM 1903 C C . LYS A 1 237 ? -11.326 -2.655 -10.660 1.00 81.56 237 LYS A C 1
ATOM 1905 O O . LYS A 1 237 ? -10.650 -2.608 -9.637 1.00 81.56 237 LYS A O 1
ATOM 1910 N N . ASP A 1 238 ? -11.950 -3.769 -11.056 1.00 85.12 238 ASP A N 1
ATOM 1911 C CA . ASP A 1 238 ? -11.816 -5.063 -10.363 1.00 85.12 238 ASP A CA 1
ATOM 1912 C C . ASP A 1 238 ? -10.412 -5.656 -10.536 1.00 85.12 238 ASP A C 1
ATOM 1914 O O . ASP A 1 238 ? -9.828 -6.163 -9.574 1.00 85.12 238 ASP A O 1
ATOM 1918 N N . ASP A 1 239 ? -9.853 -5.536 -11.739 1.00 80.19 239 ASP A N 1
ATOM 1919 C CA . ASP A 1 239 ? -8.512 -6.024 -12.061 1.00 80.19 239 ASP A CA 1
ATOM 1920 C C . ASP A 1 239 ? -7.443 -5.221 -11.293 1.00 80.19 239 ASP A C 1
ATOM 1922 O O . ASP A 1 239 ? -6.581 -5.796 -10.628 1.00 80.19 239 ASP A O 1
ATOM 1926 N N . VAL A 1 240 ? -7.561 -3.888 -11.280 1.00 81.44 240 VAL A N 1
ATOM 1927 C CA . VAL A 1 240 ? -6.680 -2.985 -10.516 1.00 81.44 240 VAL A CA 1
ATOM 1928 C C . VAL A 1 240 ? -6.815 -3.219 -9.009 1.00 81.44 240 VAL A C 1
ATOM 1930 O O . VAL A 1 240 ? -5.810 -3.245 -8.301 1.00 81.44 240 VAL A O 1
ATOM 1933 N N . PHE A 1 241 ? -8.032 -3.435 -8.496 1.00 87.62 241 PHE A N 1
ATOM 1934 C CA . PHE A 1 241 ? -8.233 -3.774 -7.084 1.00 87.62 241 PHE A CA 1
ATOM 1935 C C . PHE A 1 241 ? -7.520 -5.080 -6.706 1.00 87.62 241 PHE A C 1
ATOM 1937 O O . PHE A 1 241 ? -6.866 -5.147 -5.667 1.00 87.62 241 PHE A O 1
ATOM 1944 N N . THR A 1 242 ? -7.628 -6.106 -7.552 1.00 85.69 242 THR A N 1
ATOM 1945 C CA . THR A 1 242 ? -7.000 -7.413 -7.314 1.00 85.69 242 THR A CA 1
ATOM 1946 C C . THR A 1 242 ? -5.477 -7.304 -7.313 1.00 85.69 242 THR A C 1
ATOM 1948 O O . THR A 1 242 ? -4.841 -7.800 -6.386 1.00 85.69 242 THR A O 1
ATOM 1951 N N . ALA A 1 243 ? -4.901 -6.595 -8.286 1.00 78.56 243 ALA A N 1
ATOM 1952 C CA . ALA A 1 243 ? -3.460 -6.362 -8.351 1.00 78.56 243 ALA A CA 1
ATOM 1953 C C . ALA A 1 243 ? -2.948 -5.565 -7.136 1.00 78.56 243 ALA A C 1
ATOM 1955 O O . ALA A 1 243 ? -1.948 -5.932 -6.524 1.00 78.56 243 ALA A O 1
ATOM 1956 N N . LEU A 1 244 ? -3.662 -4.512 -6.720 1.00 83.19 244 LEU A N 1
ATOM 1957 C CA . LEU A 1 244 ? -3.283 -3.739 -5.535 1.00 83.19 244 LEU A CA 1
ATOM 1958 C C . LEU A 1 244 ? -3.392 -4.571 -4.248 1.00 83.19 244 LEU A C 1
ATOM 1960 O O . LEU A 1 244 ? -2.549 -4.453 -3.362 1.00 83.19 244 LEU A O 1
ATOM 1964 N N . LYS A 1 245 ? -4.404 -5.438 -4.145 1.00 86.25 245 LYS A N 1
ATOM 1965 C CA . LYS A 1 245 ? -4.534 -6.378 -3.027 1.00 86.25 245 LYS A CA 1
ATOM 1966 C C . LYS A 1 245 ? -3.339 -7.329 -2.956 1.00 86.25 245 LYS A C 1
ATOM 1968 O O . LYS A 1 245 ? -2.830 -7.550 -1.865 1.00 86.25 245 LYS A O 1
ATOM 1973 N N . GLU A 1 246 ? -2.899 -7.874 -4.087 1.00 80.06 246 GLU A N 1
ATOM 1974 C CA . GLU A 1 246 ? -1.718 -8.743 -4.168 1.00 80.06 246 GLU A CA 1
ATOM 1975 C C . GLU A 1 246 ? -0.460 -8.018 -3.669 1.00 80.06 246 GLU A C 1
ATOM 1977 O O . GLU A 1 246 ? 0.263 -8.554 -2.834 1.00 80.06 246 GLU A O 1
ATOM 1982 N N . ILE A 1 247 ? -0.267 -6.760 -4.082 1.00 76.94 247 ILE A N 1
ATOM 1983 C CA . ILE A 1 247 ? 0.832 -5.903 -3.606 1.00 76.94 247 ILE A CA 1
ATOM 1984 C C . ILE A 1 247 ? 0.781 -5.726 -2.082 1.00 76.94 247 ILE A C 1
ATOM 1986 O O . ILE A 1 247 ? 1.811 -5.803 -1.422 1.00 76.94 247 ILE A O 1
ATOM 1990 N N . VAL A 1 248 ? -0.406 -5.507 -1.508 1.00 80.25 248 VAL A N 1
ATOM 1991 C CA . VAL A 1 248 ? -0.565 -5.324 -0.055 1.00 80.25 248 VAL A CA 1
ATOM 1992 C C . VAL A 1 248 ? -0.380 -6.637 0.717 1.00 80.25 248 VAL A C 1
ATOM 1994 O O . VAL A 1 248 ? 0.148 -6.615 1.828 1.00 80.25 248 VAL A O 1
ATOM 1997 N N . VAL A 1 249 ? -0.829 -7.772 0.178 1.00 78.62 249 VAL A N 1
ATOM 1998 C CA . VAL A 1 249 ? -0.842 -9.068 0.879 1.00 78.62 249 VAL A CA 1
ATOM 1999 C C . VAL A 1 249 ? 0.471 -9.832 0.719 1.00 78.62 249 VAL A C 1
ATOM 2001 O O . VAL A 1 249 ? 1.082 -10.191 1.720 1.00 78.62 249 VAL A O 1
ATOM 2004 N N . GLU A 1 250 ? 0.901 -10.102 -0.515 1.00 67.56 250 GLU A N 1
ATOM 2005 C CA . GLU A 1 250 ? 1.983 -11.061 -0.791 1.00 67.56 250 GLU A CA 1
ATOM 2006 C C . GLU A 1 250 ? 3.358 -10.503 -0.469 1.00 67.56 250 GLU A C 1
ATOM 2008 O O . GLU A 1 250 ? 4.261 -11.212 -0.018 1.00 67.56 250 GLU A O 1
ATOM 2013 N N . TYR A 1 251 ? 3.512 -9.212 -0.686 1.00 60.69 251 TYR A N 1
ATOM 2014 C CA . TYR A 1 251 ? 4.757 -8.559 -0.422 1.00 60.69 251 TYR A CA 1
ATOM 2015 C C . TYR A 1 251 ? 4.719 -7.986 0.990 1.00 60.69 251 TYR A C 1
ATOM 2017 O O . TYR A 1 251 ? 4.176 -6.913 1.251 1.00 60.69 251 TYR A O 1
ATOM 2025 N N . GLY A 1 252 ? 5.270 -8.754 1.932 1.00 49.19 252 GLY A N 1
ATOM 2026 C CA . GLY A 1 252 ? 5.491 -8.334 3.313 1.00 49.19 252 GLY A CA 1
ATOM 2027 C C . GLY A 1 252 ? 6.499 -7.190 3.373 1.00 49.19 252 GLY A C 1
ATOM 2028 O O . GLY A 1 252 ? 7.659 -7.387 3.722 1.00 49.19 252 GLY A O 1
ATOM 2029 N N . PHE A 1 253 ? 6.077 -5.996 2.989 1.00 50.34 253 PHE A N 1
ATOM 2030 C CA . PHE A 1 253 ? 6.931 -4.828 2.959 1.00 50.34 253 PHE A CA 1
ATOM 2031 C C . PHE A 1 253 ? 6.990 -4.226 4.364 1.00 50.34 253 PHE A C 1
ATOM 2033 O O . PHE A 1 253 ? 6.052 -3.612 4.864 1.00 50.34 253 PHE A O 1
ATOM 2040 N N . GLY A 1 254 ? 8.119 -4.410 5.042 1.00 51.84 254 GLY A N 1
ATOM 2041 C CA . GLY A 1 254 ? 8.475 -3.529 6.149 1.00 51.84 254 GLY A CA 1
ATOM 2042 C C . GLY A 1 254 ? 8.619 -2.096 5.629 1.00 51.84 254 GLY A C 1
ATOM 2043 O O . GLY A 1 254 ? 9.072 -1.905 4.512 1.00 51.84 254 GLY A O 1
ATOM 2044 N N . THR A 1 255 ? 8.217 -1.104 6.425 1.00 50.78 255 THR A N 1
ATOM 2045 C CA . THR A 1 255 ? 8.440 0.355 6.260 1.00 50.78 255 THR A CA 1
ATOM 2046 C C . THR A 1 255 ? 7.918 1.048 4.977 1.00 50.78 255 THR A C 1
ATOM 2048 O O . THR A 1 255 ? 7.579 2.223 5.062 1.00 50.78 255 THR A O 1
ATOM 2051 N N . TYR A 1 256 ? 7.766 0.372 3.831 1.00 54.03 256 TYR A N 1
ATOM 2052 C CA . TYR A 1 256 ? 7.461 0.978 2.521 1.00 54.03 256 TYR A CA 1
ATOM 2053 C C . TYR A 1 256 ? 6.004 0.820 2.049 1.00 54.03 256 TYR A C 1
ATOM 2055 O O . TYR A 1 256 ? 5.592 1.491 1.106 1.00 54.03 256 TYR A O 1
ATOM 2063 N N . THR A 1 257 ? 5.195 -0.049 2.665 1.00 64.44 257 THR A N 1
ATOM 2064 C CA . THR A 1 257 ? 3.823 -0.316 2.187 1.00 64.44 257 THR A CA 1
ATOM 2065 C C . THR A 1 257 ? 2.773 0.662 2.617 1.00 64.44 257 THR A C 1
ATOM 2067 O O . THR A 1 257 ? 1.666 0.588 2.084 1.00 64.44 257 THR A O 1
ATOM 2070 N N . TYR A 1 258 ? 3.055 1.537 3.582 1.00 72.56 258 TYR A N 1
ATOM 2071 C CA . TYR A 1 258 ? 1.988 2.328 4.184 1.00 72.56 258 TYR A CA 1
ATOM 2072 C C . TYR A 1 258 ? 1.205 3.113 3.125 1.00 72.56 258 TYR A C 1
ATOM 2074 O O . TYR A 1 258 ? -0.011 3.195 3.229 1.00 72.56 258 TYR A O 1
ATOM 2082 N N . VAL A 1 259 ? 1.877 3.549 2.058 1.00 73.25 259 VAL A N 1
ATOM 2083 C CA . VAL A 1 259 ? 1.285 4.214 0.896 1.00 73.25 259 VAL A CA 1
ATOM 2084 C C . VAL A 1 259 ? 0.325 3.307 0.122 1.00 73.25 259 VAL A C 1
ATOM 2086 O O . VAL A 1 259 ? -0.817 3.683 -0.137 1.00 73.25 259 VAL A O 1
ATOM 2089 N N . ALA A 1 260 ? 0.763 2.100 -0.251 1.00 77.19 260 ALA A N 1
ATOM 2090 C CA . ALA A 1 260 ? -0.062 1.151 -1.003 1.00 77.19 260 ALA A CA 1
ATOM 2091 C C . ALA A 1 260 ? -1.258 0.686 -0.168 1.00 77.19 260 ALA A C 1
ATOM 2093 O O . ALA A 1 260 ? -2.372 0.567 -0.675 1.00 77.19 260 ALA A O 1
ATOM 2094 N N . GLU A 1 261 ? -1.032 0.481 1.128 1.00 84.81 261 GLU A N 1
ATOM 2095 C CA . GLU A 1 261 ? -2.056 0.179 2.120 1.00 84.81 261 GLU A CA 1
ATOM 2096 C C . GLU A 1 261 ? -3.068 1.321 2.239 1.00 84.81 261 GLU A C 1
ATOM 2098 O O . GLU A 1 261 ? -4.270 1.067 2.234 1.00 84.81 261 GLU A O 1
ATOM 2103 N N . ASP A 1 262 ? -2.613 2.573 2.304 1.00 85.06 262 ASP A N 1
ATOM 2104 C CA . ASP A 1 262 ? -3.492 3.738 2.399 1.00 85.06 262 ASP A CA 1
ATOM 2105 C C . ASP A 1 262 ? -4.334 3.880 1.123 1.00 85.06 262 ASP A C 1
ATOM 2107 O O . ASP A 1 262 ? -5.557 3.979 1.218 1.00 85.06 262 ASP A O 1
ATOM 2111 N N . VAL A 1 263 ? -3.743 3.750 -0.073 1.00 84.44 263 VAL A N 1
ATOM 2112 C CA . VAL A 1 263 ? -4.502 3.734 -1.340 1.00 84.44 263 VAL A CA 1
ATOM 2113 C C . VAL A 1 263 ? -5.498 2.572 -1.374 1.00 84.44 263 VAL A C 1
ATOM 2115 O O . VAL A 1 263 ? -6.661 2.759 -1.740 1.00 84.44 263 VAL A O 1
ATOM 2118 N N . PHE A 1 264 ? -5.091 1.376 -0.945 1.00 88.56 264 PHE A N 1
ATOM 2119 C CA . PHE A 1 264 ? -5.969 0.209 -0.887 1.00 88.56 264 PHE A CA 1
ATOM 2120 C C . PHE A 1 264 ? -7.156 0.427 0.056 1.00 88.56 264 PHE A C 1
ATOM 2122 O O . PHE A 1 264 ? -8.283 0.048 -0.268 1.00 88.56 264 PHE A O 1
ATOM 2129 N N . ILE A 1 265 ? -6.945 1.064 1.208 1.00 89.81 265 ILE A N 1
ATOM 2130 C CA . ILE A 1 265 ? -8.003 1.346 2.180 1.00 89.81 265 ILE A CA 1
ATOM 2131 C C . ILE A 1 265 ? -8.907 2.485 1.706 1.00 89.81 265 ILE A C 1
ATOM 2133 O O . ILE A 1 265 ? -10.130 2.324 1.740 1.00 89.81 265 ILE A O 1
ATOM 2137 N N . GLU A 1 266 ? -8.341 3.591 1.230 1.00 87.94 266 GLU A N 1
ATOM 2138 C CA . GLU A 1 266 ? -9.069 4.830 0.939 1.00 87.94 266 GLU A CA 1
ATOM 2139 C C . GLU A 1 266 ? -9.799 4.829 -0.409 1.00 87.94 266 GLU A C 1
ATOM 2141 O O . GLU A 1 266 ? -10.862 5.447 -0.527 1.00 87.94 266 GLU A O 1
ATOM 2146 N N . GLU A 1 267 ? -9.279 4.126 -1.416 1.00 86.44 267 GLU A N 1
ATOM 2147 C CA . GLU A 1 267 ? -9.872 4.111 -2.759 1.00 86.44 267 GLU A CA 1
ATOM 2148 C C . GLU A 1 267 ? -10.930 3.018 -2.911 1.00 86.44 267 GLU A C 1
ATOM 2150 O O . GLU A 1 267 ? -11.382 2.473 -1.921 1.00 86.44 267 GLU A O 1
ATOM 2155 N N . PHE A 1 268 ? -11.419 2.690 -4.112 1.00 86.19 268 PHE A N 1
ATOM 2156 C CA . PHE A 1 268 ? -12.349 1.555 -4.307 1.00 86.19 268 PHE A CA 1
ATOM 2157 C C . PHE A 1 268 ? -13.551 1.539 -3.333 1.00 86.19 268 PHE A C 1
ATOM 2159 O O . PHE A 1 268 ? -13.817 0.548 -2.654 1.00 86.19 268 PHE A O 1
ATOM 2166 N N . SER A 1 269 ? -14.279 2.654 -3.249 1.00 83.62 269 SER A N 1
ATOM 2167 C CA . SER A 1 269 ? -15.360 2.871 -2.271 1.00 83.62 269 SER A CA 1
ATOM 2168 C C . SER A 1 269 ? -16.631 2.035 -2.486 1.00 83.62 269 SER A C 1
ATOM 2170 O O . SER A 1 269 ? -17.568 2.120 -1.689 1.00 83.62 269 SER A O 1
ATOM 2172 N N . ASP A 1 270 ? -16.698 1.230 -3.549 1.00 85.25 270 ASP A N 1
ATOM 2173 C CA . ASP A 1 270 ? -17.852 0.374 -3.805 1.00 85.25 270 ASP A CA 1
ATOM 2174 C C . ASP A 1 270 ? -17.986 -0.700 -2.716 1.00 85.25 270 ASP A C 1
ATOM 2176 O O . ASP A 1 270 ? -17.034 -1.406 -2.383 1.00 85.25 270 ASP A O 1
ATOM 2180 N N . VAL A 1 271 ? -19.212 -0.89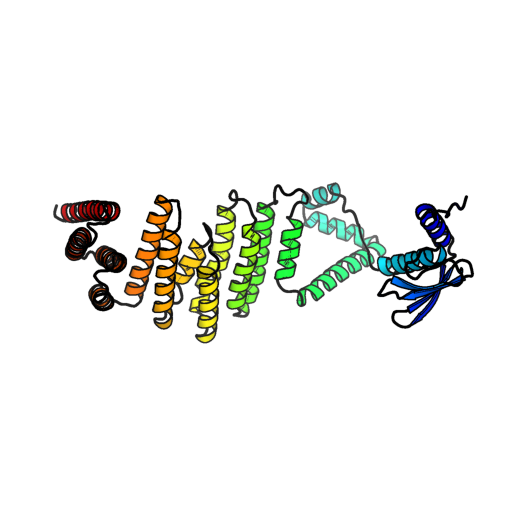6 -2.219 1.00 85.50 271 VAL A N 1
ATOM 2181 C CA . VAL A 1 271 ? -19.529 -1.849 -1.133 1.00 85.50 271 VAL A CA 1
ATOM 2182 C C . VAL A 1 271 ? -19.061 -3.278 -1.442 1.00 85.50 271 VAL A C 1
ATOM 2184 O O . VAL A 1 271 ? -18.786 -4.042 -0.518 1.00 85.50 271 VAL A O 1
ATOM 2187 N N . LYS A 1 272 ? -18.930 -3.643 -2.726 1.00 89.38 272 LYS A N 1
ATOM 2188 C CA . LYS A 1 272 ? -18.456 -4.969 -3.148 1.00 89.38 272 LYS A CA 1
ATOM 2189 C C . LYS A 1 272 ? -17.031 -5.287 -2.669 1.00 89.38 272 LYS A C 1
ATOM 2191 O O . LYS A 1 272 ? -16.774 -6.442 -2.355 1.00 89.38 272 LYS A O 1
ATOM 2196 N N . TYR A 1 273 ? -16.160 -4.283 -2.526 1.00 91.25 273 TYR A N 1
ATOM 2197 C CA . TYR A 1 273 ? -14.769 -4.464 -2.079 1.00 91.25 273 TYR A CA 1
ATOM 2198 C C . TYR A 1 273 ? -14.611 -4.447 -0.554 1.00 91.25 273 TYR A C 1
ATOM 2200 O O . TYR A 1 273 ? -13.575 -4.839 -0.023 1.00 91.25 273 TYR A O 1
ATOM 2208 N N . LEU A 1 274 ? -15.637 -3.991 0.174 1.00 90.50 274 LEU A N 1
ATOM 2209 C CA . LEU A 1 274 ? -15.562 -3.735 1.614 1.00 90.50 274 LEU A CA 1
ATOM 2210 C C . LEU A 1 274 ? -15.081 -4.951 2.409 1.00 90.50 274 LEU A C 1
ATOM 2212 O O . LEU A 1 274 ? -14.236 -4.820 3.291 1.00 90.50 274 LEU A O 1
ATOM 2216 N N . LYS A 1 275 ? -15.644 -6.126 2.111 1.00 89.25 275 LYS A N 1
ATOM 2217 C CA . LYS A 1 275 ? -15.319 -7.352 2.839 1.00 89.25 275 LYS A CA 1
ATOM 2218 C C . LYS A 1 275 ? -13.845 -7.712 2.669 1.00 89.25 275 LYS A C 1
ATOM 2220 O O . LYS A 1 275 ? -13.171 -7.957 3.657 1.00 89.25 275 LYS A O 1
ATOM 2225 N N . GLU A 1 276 ? -13.344 -7.684 1.440 1.00 92.62 276 GLU A N 1
ATOM 2226 C CA . GLU A 1 276 ? -11.962 -8.067 1.146 1.00 92.62 276 GLU A CA 1
ATOM 2227 C C . GLU A 1 276 ? -10.958 -7.108 1.781 1.00 92.62 276 GLU A C 1
ATOM 2229 O O . GLU A 1 276 ? -9.940 -7.552 2.299 1.00 92.62 276 GLU A O 1
ATOM 2234 N N . LYS A 1 277 ? -11.265 -5.808 1.827 1.00 93.44 277 LYS A N 1
ATOM 2235 C CA . LYS A 1 277 ? -10.428 -4.839 2.545 1.00 93.44 277 LYS A CA 1
ATOM 2236 C C . LYS A 1 277 ? -10.367 -5.104 4.045 1.00 93.44 277 LYS A C 1
ATOM 2238 O O . LYS A 1 277 ? -9.309 -4.976 4.656 1.00 93.44 277 LYS A O 1
ATOM 2243 N N . ILE A 1 278 ? -11.506 -5.458 4.638 1.00 90.62 278 ILE A N 1
ATOM 2244 C CA . ILE A 1 278 ? -11.589 -5.824 6.053 1.00 90.62 278 ILE A CA 1
ATOM 2245 C C . ILE A 1 278 ? -10.793 -7.108 6.312 1.00 90.62 278 ILE A C 1
ATOM 2247 O O . ILE A 1 278 ? -10.023 -7.142 7.268 1.00 90.62 278 ILE A O 1
ATOM 2251 N N . ASP A 1 279 ? -10.928 -8.118 5.450 1.00 90.50 279 ASP A N 1
ATOM 2252 C CA . ASP A 1 279 ? -10.192 -9.383 5.551 1.00 90.50 279 ASP A CA 1
ATOM 2253 C C . ASP A 1 279 ? -8.666 -9.144 5.506 1.00 90.50 279 ASP A C 1
ATOM 2255 O O . ASP A 1 279 ? -7.946 -9.658 6.361 1.00 90.50 279 ASP A O 1
ATOM 2259 N N . VAL A 1 280 ? -8.179 -8.272 4.613 1.00 90.56 280 VAL A N 1
ATOM 2260 C CA . VAL A 1 280 ? -6.756 -7.869 4.563 1.00 90.56 280 VAL A CA 1
ATOM 2261 C C . VAL A 1 280 ? -6.318 -7.155 5.846 1.00 90.56 280 VAL A C 1
ATOM 2263 O O . VAL A 1 280 ? -5.245 -7.427 6.375 1.00 90.56 280 VAL A O 1
ATOM 2266 N N . CYS A 1 281 ? -7.146 -6.271 6.413 1.00 90.19 281 CYS A N 1
ATOM 2267 C CA . CYS A 1 281 ? -6.813 -5.627 7.690 1.00 90.19 281 CYS A CA 1
ATOM 2268 C C . CYS A 1 281 ? -6.671 -6.649 8.832 1.00 90.19 281 CYS A C 1
ATOM 2270 O O . CYS A 1 281 ? -5.820 -6.484 9.707 1.00 90.19 281 CYS A O 1
ATOM 2272 N N . PHE A 1 282 ? -7.508 -7.692 8.847 1.00 87.19 282 PHE A N 1
ATOM 2273 C CA . PHE A 1 282 ? -7.398 -8.785 9.814 1.00 87.19 282 PHE A CA 1
ATOM 2274 C C . PHE A 1 282 ? -6.096 -9.571 9.634 1.00 87.19 282 PHE A C 1
ATOM 2276 O O . PHE A 1 282 ? -5.425 -9.856 10.627 1.00 87.19 282 PHE A O 1
ATOM 2283 N N . GLU A 1 283 ? -5.723 -9.876 8.392 1.00 87.69 283 GLU A N 1
ATOM 2284 C CA . GLU A 1 283 ? -4.457 -10.527 8.045 1.00 87.69 283 GLU A CA 1
ATOM 2285 C C . GLU A 1 283 ? -3.255 -9.705 8.531 1.00 87.69 283 GLU A C 1
ATOM 2287 O O . GLU A 1 283 ? -2.429 -10.211 9.292 1.00 87.69 283 GLU A O 1
ATOM 2292 N N . LYS A 1 284 ? -3.231 -8.396 8.253 1.00 85.62 284 LYS A N 1
ATOM 2293 C CA . LYS A 1 284 ? -2.156 -7.499 8.707 1.00 85.62 284 LYS A CA 1
ATOM 2294 C C . LYS A 1 284 ? -2.048 -7.367 10.223 1.00 85.62 284 LYS A C 1
ATOM 2296 O O . LYS A 1 284 ? -0.947 -7.230 10.758 1.00 85.62 284 LYS A O 1
ATOM 2301 N N . ILE A 1 285 ? -3.161 -7.463 10.950 1.00 83.75 285 ILE A N 1
ATOM 2302 C CA . ILE A 1 285 ? -3.122 -7.523 12.417 1.00 83.75 285 ILE A CA 1
ATOM 2303 C C . ILE A 1 285 ? -2.451 -8.817 12.892 1.00 83.75 285 ILE A C 1
ATOM 2305 O O . ILE A 1 285 ? -1.637 -8.769 13.816 1.00 83.75 285 ILE A O 1
ATOM 2309 N N . GLN A 1 286 ? -2.742 -9.956 12.262 1.00 83.00 286 GLN A N 1
ATOM 2310 C CA . GLN A 1 286 ? -2.114 -11.234 12.607 1.00 83.00 286 GLN A CA 1
ATOM 2311 C C . GLN A 1 286 ? -0.618 -11.248 12.276 1.00 83.00 286 GLN A C 1
ATOM 2313 O O . GLN A 1 286 ? 0.169 -11.700 13.106 1.00 83.00 286 GLN A O 1
ATOM 2318 N N . GLU A 1 287 ? -0.219 -10.700 11.126 1.00 81.25 287 GLU A N 1
ATOM 2319 C CA . GLU A 1 287 ? 1.192 -10.520 10.759 1.00 81.25 287 GLU A CA 1
ATOM 2320 C C . GLU A 1 287 ? 1.926 -9.642 11.784 1.00 81.25 287 GLU A C 1
ATOM 2322 O O . GLU A 1 287 ? 2.968 -10.031 12.311 1.00 81.25 287 GLU A O 1
ATOM 2327 N N . SER A 1 288 ? 1.345 -8.490 12.148 1.00 77.00 288 SER A N 1
ATOM 2328 C CA . SER A 1 288 ? 1.951 -7.566 13.119 1.00 77.00 288 SER A CA 1
ATOM 2329 C C . SER A 1 288 ? 2.148 -8.195 14.502 1.00 77.00 288 SER A C 1
ATOM 2331 O O . SER A 1 288 ? 3.090 -7.847 15.214 1.00 77.00 288 SER A O 1
ATOM 2333 N N . ALA A 1 289 ? 1.305 -9.169 14.869 1.00 75.12 289 ALA A N 1
ATOM 2334 C CA . ALA A 1 289 ? 1.418 -9.902 16.123 1.00 75.12 289 ALA A CA 1
ATOM 2335 C C . ALA A 1 289 ? 2.667 -10.799 16.190 1.00 75.12 289 ALA A C 1
ATOM 2337 O O . ALA A 1 289 ? 3.059 -11.196 17.288 1.00 75.12 289 ALA A O 1
ATOM 2338 N N . MET A 1 290 ? 3.286 -11.103 15.043 1.00 76.81 290 MET A N 1
ATOM 2339 C CA . MET A 1 290 ? 4.518 -11.891 14.946 1.00 76.81 290 MET A CA 1
ATOM 2340 C C . MET A 1 290 ? 5.793 -11.039 15.044 1.00 76.81 290 MET A C 1
ATOM 2342 O O . MET A 1 290 ? 6.883 -11.603 15.072 1.00 76.81 290 MET A O 1
ATOM 2346 N N . LEU A 1 291 ? 5.678 -9.706 15.101 1.00 75.44 291 LEU A N 1
ATOM 2347 C CA . LEU A 1 291 ? 6.829 -8.811 15.231 1.00 75.44 291 LEU A CA 1
ATOM 2348 C C . LEU A 1 291 ? 7.396 -8.824 16.657 1.00 75.44 291 LEU A C 1
ATOM 2350 O O . LEU A 1 291 ? 6.653 -8.708 17.636 1.00 75.44 291 LEU A O 1
ATOM 2354 N N . ASP A 1 292 ? 8.727 -8.882 16.758 1.00 73.69 292 ASP A N 1
ATOM 2355 C CA . ASP A 1 292 ? 9.455 -8.824 18.034 1.00 73.69 292 ASP A CA 1
ATOM 2356 C C . ASP A 1 292 ? 9.438 -7.417 18.667 1.00 73.69 292 ASP A C 1
ATOM 2358 O O . ASP A 1 292 ? 9.541 -7.275 19.891 1.00 73.69 292 ASP A O 1
ATOM 2362 N N . ASP A 1 293 ? 9.271 -6.367 17.853 1.00 79.38 293 ASP A N 1
ATOM 2363 C CA . ASP A 1 293 ? 9.135 -4.989 18.327 1.00 79.38 293 ASP A CA 1
ATOM 2364 C C . ASP A 1 293 ? 7.711 -4.727 18.833 1.00 79.38 293 ASP A C 1
ATOM 2366 O O . ASP A 1 293 ? 6.744 -4.585 18.077 1.00 79.38 293 ASP A O 1
ATOM 2370 N N . LYS A 1 294 ? 7.596 -4.631 20.158 1.00 75.62 294 LYS A N 1
ATOM 2371 C CA . LYS A 1 294 ? 6.324 -4.415 20.842 1.00 75.62 294 LYS A CA 1
ATOM 2372 C C . LYS A 1 294 ? 5.708 -3.040 20.567 1.00 75.62 294 LYS A C 1
ATOM 2374 O O . LYS A 1 294 ? 4.482 -2.945 20.518 1.00 75.62 294 LYS A O 1
ATOM 2379 N N . ASP A 1 295 ? 6.520 -1.998 20.419 1.00 73.62 295 ASP A N 1
ATOM 2380 C CA . ASP A 1 295 ? 6.018 -0.642 20.187 1.00 73.62 295 ASP A CA 1
ATOM 2381 C C . ASP A 1 295 ? 5.503 -0.514 18.745 1.00 73.62 295 ASP A C 1
ATOM 2383 O O . ASP A 1 295 ? 4.420 0.035 18.517 1.00 73.62 295 ASP A O 1
ATOM 2387 N N . MET A 1 296 ? 6.214 -1.117 17.787 1.00 75.12 296 MET A N 1
ATOM 2388 C CA . MET A 1 296 ? 5.771 -1.220 16.395 1.00 75.12 296 MET A CA 1
ATOM 2389 C C . MET A 1 296 ? 4.487 -2.052 16.266 1.00 75.12 296 MET A C 1
ATOM 2391 O O . MET A 1 296 ? 3.545 -1.634 15.592 1.00 75.12 296 MET A O 1
ATOM 2395 N N . ASN A 1 297 ? 4.406 -3.191 16.960 1.00 76.69 297 ASN A N 1
ATOM 2396 C CA . ASN A 1 297 ? 3.209 -4.033 17.012 1.00 76.69 297 ASN A CA 1
ATOM 2397 C C . ASN A 1 297 ? 1.991 -3.252 17.541 1.00 76.69 297 ASN A C 1
ATOM 2399 O O . ASN A 1 297 ? 0.949 -3.210 16.886 1.00 76.69 297 ASN A O 1
ATOM 2403 N N . ASP A 1 298 ? 2.131 -2.554 18.675 1.00 75.44 298 ASP A N 1
ATOM 2404 C CA . ASP A 1 298 ? 1.041 -1.760 19.255 1.00 75.44 298 ASP A CA 1
ATOM 2405 C C . ASP A 1 298 ? 0.574 -0.631 18.309 1.00 75.44 298 ASP A C 1
ATOM 2407 O O . ASP A 1 298 ? -0.632 -0.358 18.215 1.00 75.44 298 ASP A O 1
ATOM 2411 N N . MET A 1 299 ? 1.503 0.003 17.584 1.00 81.19 299 MET A N 1
ATOM 2412 C CA . MET A 1 299 ? 1.205 1.025 16.575 1.00 81.19 299 MET A CA 1
ATOM 2413 C C . MET A 1 299 ? 0.436 0.444 15.378 1.00 81.19 299 MET A C 1
ATOM 2415 O O . MET A 1 299 ? -0.629 0.963 15.028 1.00 81.19 299 MET A O 1
ATOM 2419 N N . LEU A 1 300 ? 0.943 -0.633 14.770 1.00 81.81 300 LEU A N 1
ATOM 2420 C CA . LEU A 1 300 ? 0.332 -1.280 13.604 1.00 81.81 300 LEU A CA 1
ATOM 2421 C C . LEU A 1 300 ? -1.046 -1.851 13.943 1.00 81.81 300 LEU A C 1
ATOM 2423 O O . LEU A 1 300 ? -2.005 -1.608 13.209 1.00 81.81 300 LEU A O 1
ATOM 2427 N N . TYR A 1 301 ? -1.185 -2.499 15.103 1.00 83.12 301 TYR A N 1
ATOM 2428 C CA . TYR A 1 301 ? -2.475 -2.958 15.616 1.00 83.12 301 TYR A CA 1
ATOM 2429 C C . TYR A 1 301 ? -3.488 -1.809 15.673 1.00 83.12 301 TYR A C 1
ATOM 2431 O O . TYR A 1 301 ? -4.616 -1.934 15.196 1.00 83.12 301 TYR A O 1
ATOM 2439 N N . SER A 1 302 ? -3.091 -0.658 16.231 1.00 81.19 302 SER A N 1
ATOM 2440 C CA . SER A 1 302 ? -3.976 0.504 16.336 1.00 81.19 302 SER A CA 1
ATOM 2441 C C . SER A 1 302 ? -4.355 1.083 14.970 1.00 81.19 302 SER A C 1
ATOM 2443 O O . SER A 1 302 ? -5.498 1.521 14.802 1.00 81.19 302 SER A O 1
ATOM 2445 N N . ARG A 1 303 ? -3.423 1.111 14.009 1.00 86.50 303 ARG A N 1
ATOM 2446 C CA . ARG A 1 303 ? -3.662 1.603 12.643 1.00 86.50 303 ARG A CA 1
ATOM 2447 C C . ARG A 1 303 ? -4.693 0.734 11.931 1.00 86.50 303 ARG A C 1
ATOM 2449 O O . ARG A 1 303 ? -5.749 1.234 11.545 1.00 86.50 303 ARG A O 1
ATOM 2456 N N . TRP A 1 304 ? -4.442 -0.569 11.849 1.00 88.50 304 TRP A N 1
ATOM 2457 C CA . TRP A 1 304 ? -5.335 -1.508 11.171 1.00 88.50 304 TRP A CA 1
ATOM 2458 C C . TRP A 1 304 ? -6.706 -1.591 11.827 1.00 88.50 304 TRP A C 1
ATOM 2460 O O . TRP A 1 304 ? -7.727 -1.613 11.138 1.00 88.50 304 TRP A O 1
ATOM 2470 N N . MET A 1 305 ? -6.759 -1.507 13.158 1.00 86.38 305 MET A N 1
ATOM 2471 C CA . MET A 1 305 ? -8.033 -1.422 13.857 1.00 86.38 305 MET A CA 1
ATOM 2472 C C . MET A 1 305 ? -8.831 -0.163 13.505 1.00 86.38 305 MET A C 1
ATOM 2474 O O . MET A 1 305 ? -10.045 -0.229 13.287 1.00 86.38 305 MET A O 1
ATOM 2478 N N . SER A 1 306 ? -8.165 0.988 13.416 1.00 87.50 306 SER A N 1
ATOM 2479 C CA . SER A 1 306 ? -8.806 2.227 12.973 1.00 87.50 306 SER A CA 1
ATOM 2480 C C . SER A 1 306 ? -9.321 2.120 11.533 1.00 87.50 306 SER A C 1
ATOM 2482 O O . SER A 1 306 ? -10.407 2.645 11.255 1.00 87.50 306 SER A O 1
ATOM 2484 N N . ASN A 1 307 ? -8.590 1.425 10.654 1.00 90.75 307 ASN A N 1
ATOM 2485 C CA . ASN A 1 307 ? -8.960 1.198 9.255 1.00 90.75 307 ASN A CA 1
ATOM 2486 C C . ASN A 1 307 ? -10.210 0.321 9.136 1.00 90.75 307 ASN A C 1
ATOM 2488 O O . ASN A 1 307 ? -11.160 0.737 8.478 1.00 90.75 307 ASN A O 1
ATOM 2492 N N . ILE A 1 308 ? -10.289 -0.804 9.861 1.00 90.38 308 ILE A N 1
ATOM 2493 C CA . ILE A 1 308 ? -11.491 -1.665 9.904 1.00 90.38 308 ILE A CA 1
ATOM 2494 C C . ILE A 1 308 ? -12.733 -0.844 10.265 1.00 90.38 308 ILE A C 1
ATOM 2496 O O . ILE A 1 308 ? -13.752 -0.883 9.575 1.00 90.38 308 ILE A O 1
ATOM 2500 N N . VAL A 1 309 ? -12.648 -0.055 11.338 1.00 88.56 309 VAL A N 1
ATOM 2501 C CA . VAL A 1 309 ? -13.764 0.798 11.765 1.00 88.56 309 VAL A CA 1
ATOM 2502 C C . VAL A 1 309 ? -14.056 1.885 10.728 1.00 88.56 309 VAL A C 1
ATOM 2504 O O . VAL A 1 309 ? -15.218 2.183 10.467 1.00 88.56 309 VAL A O 1
ATOM 2507 N N . GLY A 1 310 ? -13.022 2.485 10.133 1.00 89.38 310 GLY A N 1
ATOM 2508 C CA . GLY A 1 310 ? -13.162 3.481 9.070 1.00 89.38 310 GLY A CA 1
ATOM 2509 C C . GLY A 1 310 ? -13.949 2.946 7.876 1.00 89.38 310 GLY A C 1
ATOM 2510 O O . GLY A 1 310 ? -14.909 3.586 7.458 1.00 89.38 310 GLY A O 1
ATOM 2511 N N . LEU A 1 311 ? -13.607 1.745 7.412 1.00 91.38 311 LEU A N 1
ATOM 2512 C CA . LEU A 1 311 ? -14.269 1.052 6.309 1.00 91.38 311 LEU A CA 1
ATOM 2513 C C . LEU A 1 311 ? -15.749 0.774 6.604 1.00 91.38 311 LEU A C 1
ATOM 2515 O O . LEU A 1 311 ? -16.609 1.055 5.768 1.00 91.38 311 LEU A O 1
ATOM 2519 N N . TYR A 1 312 ? -16.079 0.292 7.809 1.00 88.44 312 TYR A N 1
ATOM 2520 C CA . TYR A 1 312 ? -17.480 0.116 8.209 1.00 88.44 312 TYR A CA 1
ATOM 2521 C C . TYR A 1 312 ? -18.260 1.436 8.174 1.00 88.44 312 TYR A C 1
ATOM 2523 O O . TYR A 1 312 ? -19.351 1.495 7.604 1.00 88.44 312 TYR A O 1
ATOM 2531 N N . LEU A 1 313 ? -17.692 2.504 8.740 1.00 85.31 313 LEU A N 1
ATOM 2532 C CA . LEU A 1 313 ? -18.343 3.814 8.777 1.00 85.31 313 LEU A CA 1
ATOM 2533 C C . LEU A 1 313 ? -18.504 4.418 7.369 1.00 85.31 313 LEU A C 1
ATOM 2535 O O . LEU A 1 313 ? -19.553 4.984 7.069 1.00 85.31 313 LEU A O 1
ATOM 2539 N N . GLN A 1 314 ? -17.503 4.277 6.494 1.00 84.62 314 GLN A N 1
ATOM 2540 C CA . GLN A 1 314 ? -17.561 4.726 5.095 1.00 84.62 314 GLN A CA 1
ATOM 2541 C C . GLN A 1 314 ? -18.653 4.004 4.300 1.00 84.62 314 GLN A C 1
ATOM 2543 O O . GLN A 1 314 ? -19.330 4.624 3.482 1.00 84.62 314 GLN A O 1
ATOM 2548 N N . ALA A 1 315 ? -18.879 2.719 4.581 1.00 84.88 315 ALA A N 1
ATOM 2549 C CA . ALA A 1 315 ? -19.964 1.944 3.988 1.00 84.88 315 ALA A CA 1
ATOM 2550 C C . ALA A 1 315 ? -21.356 2.262 4.579 1.00 84.88 315 ALA A C 1
ATOM 2552 O O . ALA A 1 315 ? -22.343 1.633 4.200 1.00 84.88 315 ALA A O 1
ATOM 2553 N N . GLY A 1 316 ? -21.450 3.236 5.490 1.00 84.00 316 GLY A N 1
ATOM 2554 C CA . GLY A 1 316 ? -22.705 3.699 6.079 1.00 84.00 316 GLY A CA 1
ATOM 2555 C C . GLY A 1 316 ? -23.193 2.877 7.271 1.00 84.00 316 GLY A C 1
ATOM 2556 O O . GLY A 1 316 ? -24.309 3.111 7.729 1.00 84.00 316 GLY A O 1
ATOM 2557 N N . TYR A 1 317 ? -22.386 1.945 7.790 1.00 85.75 317 TYR A N 1
ATOM 2558 C CA . TYR A 1 317 ? -22.737 1.190 8.991 1.00 85.75 317 TYR A CA 1
ATOM 2559 C C . TYR A 1 317 ? -22.551 2.054 10.238 1.00 85.75 317 TYR A C 1
ATOM 2561 O O . TYR A 1 317 ? -21.472 2.595 10.481 1.00 85.75 317 TYR A O 1
ATOM 2569 N N . GLY A 1 318 ? -23.600 2.171 11.049 1.00 86.81 318 GLY A N 1
ATOM 2570 C CA . GLY A 1 318 ? -23.533 2.793 12.364 1.00 86.81 318 GLY A CA 1
ATOM 2571 C C . GLY A 1 318 ? -22.925 1.863 13.415 1.00 86.81 318 GLY A C 1
ATOM 2572 O O . GLY A 1 318 ? -22.694 0.677 13.186 1.00 86.81 318 GLY A O 1
ATOM 2573 N N . LEU A 1 319 ? -22.707 2.396 14.621 1.00 88.81 319 LEU A N 1
ATOM 2574 C CA . LEU A 1 319 ? -22.231 1.601 15.759 1.00 88.81 319 LEU A CA 1
ATOM 2575 C C . LEU A 1 319 ? -23.161 0.411 16.061 1.00 88.81 319 LEU A C 1
ATOM 2577 O O . LEU A 1 319 ? -22.679 -0.668 16.389 1.00 88.81 319 LEU A O 1
ATOM 2581 N N . GLU A 1 320 ? -24.472 0.604 15.924 1.00 90.00 320 GLU A N 1
ATOM 2582 C CA . GLU A 1 320 ? -25.495 -0.428 16.134 1.00 90.00 320 GLU A CA 1
ATOM 2583 C C . GLU A 1 320 ? -25.388 -1.556 15.096 1.00 90.00 320 GLU A C 1
ATOM 2585 O O . GLU A 1 320 ? -25.435 -2.730 15.456 1.00 90.00 320 GLU A O 1
ATOM 2590 N N . ASP A 1 321 ? -25.146 -1.220 13.825 1.00 88.62 321 ASP A N 1
ATOM 2591 C CA . ASP A 1 321 ? -24.956 -2.218 12.768 1.00 88.62 321 ASP A CA 1
ATOM 2592 C C . ASP A 1 321 ? -23.677 -3.034 12.980 1.00 88.62 321 ASP A C 1
ATOM 2594 O O . ASP A 1 321 ? -23.659 -4.248 12.768 1.00 88.62 321 ASP A O 1
ATOM 2598 N N . ILE A 1 322 ? -22.596 -2.371 13.409 1.00 86.31 322 ILE A N 1
ATOM 2599 C CA . ILE A 1 322 ? -21.327 -3.034 13.727 1.00 86.31 322 ILE A CA 1
ATOM 2600 C C . ILE A 1 322 ? -21.523 -3.975 14.920 1.00 86.31 322 ILE A C 1
ATOM 2602 O O . ILE A 1 322 ? -21.089 -5.121 14.850 1.00 86.31 322 ILE A O 1
ATOM 2606 N N . GLN A 1 323 ? -22.210 -3.527 15.979 1.00 89.06 323 GLN A N 1
ATOM 2607 C CA . GLN A 1 323 ? -22.551 -4.363 17.137 1.00 89.06 323 GLN A CA 1
ATOM 2608 C C . GLN A 1 323 ? -23.325 -5.616 16.728 1.00 89.06 323 GLN A C 1
ATOM 2610 O O . GLN A 1 323 ? -22.954 -6.714 17.133 1.00 89.06 323 GLN A O 1
ATOM 2615 N N 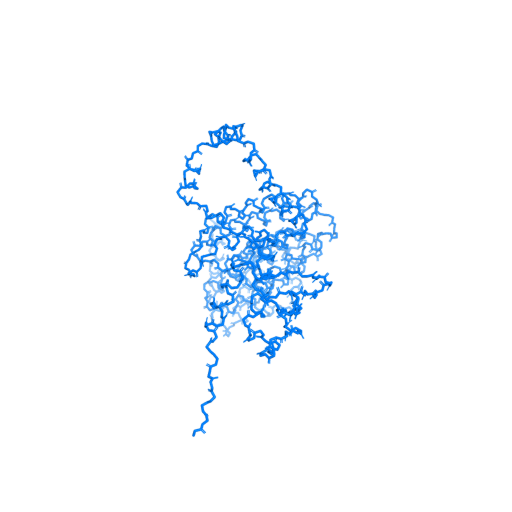. GLU A 1 324 ? -24.360 -5.465 15.903 1.00 88.44 324 GLU A N 1
ATOM 2616 C CA . GLU A 1 324 ? -25.182 -6.587 15.449 1.00 88.44 324 GLU A CA 1
ATOM 2617 C C . GLU A 1 324 ? -24.378 -7.583 14.600 1.00 88.44 324 GLU A C 1
ATOM 2619 O O . GLU A 1 324 ? -24.543 -8.793 14.753 1.00 88.44 324 GLU A O 1
ATOM 2624 N N . LYS A 1 325 ? -23.467 -7.097 13.745 1.00 82.75 325 LYS A N 1
ATOM 2625 C CA . LYS A 1 325 ? -22.606 -7.946 12.903 1.00 82.75 325 LYS A CA 1
ATOM 2626 C C . LYS A 1 325 ? -21.632 -8.808 13.700 1.00 82.75 325 LYS A C 1
ATOM 2628 O O . LYS A 1 325 ? -21.315 -9.904 13.254 1.00 82.75 325 LYS A O 1
ATOM 2633 N N . VAL A 1 326 ? -21.145 -8.314 14.837 1.00 84.19 326 VAL A N 1
ATOM 2634 C CA . VAL A 1 326 ? -20.092 -8.987 15.618 1.00 84.19 326 VAL A CA 1
ATOM 2635 C C . VAL A 1 326 ? -20.600 -9.623 16.912 1.00 84.19 326 VAL A C 1
ATOM 2637 O O . VAL A 1 326 ? -19.811 -10.160 17.687 1.00 84.19 326 VAL A O 1
ATOM 2640 N N . LYS A 1 327 ? -21.913 -9.579 17.168 1.00 87.75 327 LYS A N 1
ATOM 2641 C CA . LYS A 1 327 ? -22.524 -10.044 18.424 1.00 87.75 327 LYS A CA 1
ATOM 2642 C C . LYS A 1 327 ? -22.181 -11.497 18.769 1.00 87.75 327 LYS A C 1
ATOM 2644 O O . LYS A 1 327 ? -21.962 -11.806 19.936 1.00 87.75 327 LYS A O 1
ATOM 2649 N N . ASP A 1 328 ? -22.105 -12.366 17.760 1.00 87.06 328 ASP A N 1
ATOM 2650 C CA . ASP A 1 328 ? -21.872 -13.803 17.940 1.00 87.06 328 ASP A CA 1
ATOM 2651 C C . ASP A 1 328 ? -20.401 -14.103 18.290 1.00 87.06 328 ASP A C 1
ATOM 2653 O O . ASP A 1 328 ? -20.086 -15.176 18.797 1.00 87.06 328 ASP A O 1
ATOM 2657 N N . GLU A 1 329 ? -19.508 -13.129 18.086 1.00 86.88 329 GLU A N 1
ATOM 2658 C CA . GLU A 1 329 ? -18.075 -13.208 18.377 1.00 86.88 329 GLU A CA 1
ATOM 2659 C C . GLU A 1 329 ? -17.658 -12.262 19.514 1.00 86.88 329 GLU A C 1
ATOM 2661 O O . GLU A 1 329 ? -16.477 -11.941 19.650 1.00 86.88 329 GLU A O 1
ATOM 2666 N N . TYR A 1 330 ? -18.599 -11.794 20.344 1.00 88.75 330 TYR A N 1
ATOM 2667 C CA . TYR A 1 330 ? -18.324 -10.811 21.402 1.00 88.75 330 TYR A CA 1
ATOM 2668 C C . TYR A 1 330 ? -17.239 -11.262 22.395 1.00 88.75 330 TYR A C 1
ATOM 2670 O O . TYR A 1 330 ? -16.480 -10.439 22.910 1.00 88.75 330 TYR A O 1
ATOM 2678 N N . ASP A 1 331 ? -17.116 -12.569 22.633 1.00 88.38 331 ASP A N 1
ATOM 2679 C CA . ASP A 1 331 ? -16.100 -13.144 23.521 1.00 88.38 331 ASP A CA 1
ATOM 2680 C C . ASP A 1 331 ? -14.678 -13.098 22.927 1.00 88.38 331 ASP A C 1
ATOM 2682 O O . ASP A 1 331 ? -13.701 -13.256 23.664 1.00 88.38 331 ASP A O 1
ATOM 2686 N N . ASN A 1 332 ? -14.522 -12.762 21.645 1.00 86.31 332 ASN A N 1
ATOM 2687 C CA . ASN A 1 332 ? -13.222 -12.531 21.027 1.00 86.31 332 ASN A CA 1
ATOM 2688 C C . ASN A 1 332 ? -12.656 -11.143 21.404 1.00 86.31 332 ASN A C 1
ATOM 2690 O O . ASN A 1 332 ? -13.304 -10.105 21.244 1.00 86.31 332 ASN A O 1
ATOM 2694 N N . THR A 1 333 ? -11.407 -11.118 21.872 1.00 86.19 333 THR A N 1
ATOM 2695 C CA . THR A 1 333 ? -10.645 -9.904 22.207 1.00 86.19 333 THR A CA 1
ATOM 2696 C C . THR A 1 333 ? -10.639 -8.875 21.068 1.00 86.19 333 THR A C 1
ATOM 2698 O O . THR A 1 333 ? -10.801 -7.676 21.304 1.00 86.19 333 THR A O 1
ATOM 2701 N N . MET A 1 334 ? -10.496 -9.336 19.825 1.00 84.12 334 MET A N 1
ATOM 2702 C CA . MET A 1 334 ? -10.449 -8.489 18.636 1.00 84.12 334 MET A CA 1
ATOM 2703 C C . MET A 1 334 ? -11.803 -7.842 18.336 1.00 84.12 334 MET A C 1
ATOM 2705 O O . MET A 1 334 ? -11.873 -6.645 18.053 1.00 84.12 334 MET A O 1
ATOM 2709 N N . THR A 1 335 ? -12.889 -8.597 18.496 1.00 86.50 335 THR A N 1
ATOM 2710 C CA . THR A 1 335 ? -14.258 -8.087 18.367 1.00 86.50 335 THR A CA 1
ATOM 2711 C C . THR A 1 335 ? -14.516 -6.942 19.336 1.00 86.50 335 THR A C 1
ATOM 2713 O O . THR A 1 335 ? -14.993 -5.875 18.945 1.00 86.50 335 THR A O 1
ATOM 2716 N N . ARG A 1 336 ? -14.139 -7.110 20.607 1.00 91.25 336 ARG A N 1
ATOM 2717 C CA . ARG A 1 336 ? -14.295 -6.036 21.595 1.00 91.25 336 ARG A CA 1
ATOM 2718 C C . ARG A 1 336 ? -13.428 -4.824 21.266 1.00 91.25 336 ARG A C 1
ATOM 2720 O O . ARG A 1 336 ? -13.882 -3.698 21.460 1.00 91.25 336 ARG A O 1
ATOM 2727 N N . ALA A 1 337 ? -12.234 -5.018 20.705 1.00 88.00 337 ALA A N 1
ATOM 2728 C CA . ALA A 1 337 ? -11.404 -3.912 20.231 1.00 88.00 337 ALA A CA 1
ATOM 2729 C C . ALA A 1 337 ? -12.061 -3.121 19.080 1.00 88.00 337 ALA A C 1
ATOM 2731 O O . ALA A 1 337 ? -12.039 -1.889 19.120 1.00 88.00 337 ALA A O 1
ATOM 2732 N N . ILE A 1 338 ? -12.718 -3.790 18.119 1.00 87.69 338 ILE A N 1
ATOM 2733 C CA . ILE A 1 338 ? -13.529 -3.136 17.067 1.00 87.69 338 ILE A CA 1
ATOM 2734 C C . ILE A 1 338 ? -14.610 -2.258 17.700 1.00 87.69 338 ILE A C 1
ATOM 2736 O O . ILE A 1 338 ? -14.751 -1.088 17.343 1.00 87.69 338 ILE A O 1
ATOM 2740 N N . LEU A 1 339 ? -15.351 -2.800 18.668 1.00 91.31 339 LEU A N 1
ATOM 2741 C CA . LEU A 1 339 ? -16.430 -2.080 19.347 1.00 91.31 339 LEU A CA 1
ATOM 2742 C C . LEU A 1 339 ? -15.922 -0.872 20.145 1.00 91.31 339 LEU A C 1
ATOM 2744 O O . LEU A 1 339 ? -16.552 0.188 20.125 1.00 91.31 339 LEU A O 1
ATOM 2748 N N . ILE A 1 340 ? -14.772 -1.004 20.812 1.00 91.62 340 ILE A N 1
ATOM 2749 C CA . ILE A 1 340 ? -14.109 0.094 21.525 1.00 91.62 340 ILE A CA 1
ATOM 2750 C C . ILE A 1 340 ? -13.731 1.215 20.551 1.00 91.62 340 ILE A C 1
ATOM 2752 O O . ILE A 1 340 ? -14.074 2.373 20.799 1.00 91.62 340 ILE A O 1
ATOM 2756 N N . GLU A 1 341 ? -13.072 0.901 19.433 1.00 90.69 341 GLU A N 1
ATOM 2757 C CA . GLU A 1 341 ? -12.662 1.915 18.453 1.00 90.69 341 GLU A CA 1
ATOM 2758 C C . GLU A 1 341 ? -13.853 2.553 17.723 1.00 90.69 341 GLU A C 1
ATOM 2760 O O . GLU A 1 341 ? -13.906 3.779 17.577 1.00 90.69 341 GLU A O 1
ATOM 2765 N N . ALA A 1 342 ? -14.866 1.768 17.348 1.00 89.81 342 ALA A N 1
ATOM 2766 C CA . ALA A 1 342 ? -16.108 2.282 16.769 1.00 89.81 342 ALA A CA 1
ATOM 2767 C C . ALA A 1 342 ? -16.837 3.225 17.736 1.00 89.81 342 ALA A C 1
ATOM 2769 O O . ALA A 1 342 ? -17.246 4.329 17.358 1.00 89.81 342 ALA A O 1
ATOM 2770 N N . GLY A 1 343 ? -16.944 2.838 19.010 1.00 90.25 343 GLY A N 1
ATOM 2771 C CA . GLY A 1 343 ? -17.526 3.674 20.054 1.00 90.25 343 GLY A CA 1
ATOM 2772 C C . GLY A 1 343 ? -16.733 4.963 20.291 1.00 90.25 343 GLY A C 1
ATOM 2773 O O . GLY A 1 343 ? -17.325 6.024 20.486 1.00 90.25 343 GLY A O 1
ATOM 2774 N N . LYS A 1 344 ? -15.397 4.915 20.216 1.00 89.81 344 LYS A N 1
ATOM 2775 C CA . LYS A 1 344 ? -14.534 6.103 20.320 1.00 89.81 344 LYS A CA 1
ATOM 2776 C C . LYS A 1 344 ? -14.739 7.063 19.151 1.00 89.81 344 LYS A C 1
ATOM 2778 O O . LYS A 1 344 ? -14.958 8.250 19.395 1.00 89.81 344 LYS A O 1
ATOM 2783 N N . LYS A 1 345 ? -14.729 6.574 17.904 1.00 88.44 345 LYS A N 1
ATOM 2784 C CA . LYS A 1 345 ? -14.954 7.412 16.707 1.00 88.44 345 LYS A CA 1
ATOM 2785 C C . LYS A 1 345 ? -16.337 8.068 16.714 1.00 88.44 345 LYS A C 1
ATOM 2787 O O . LYS A 1 345 ? -16.464 9.237 16.360 1.00 88.44 345 LYS A O 1
ATOM 2792 N N . THR A 1 346 ? -17.356 7.354 17.188 1.00 88.31 346 THR A N 1
ATOM 2793 C CA . THR A 1 346 ? -18.738 7.859 17.296 1.00 88.31 346 THR A CA 1
ATOM 2794 C C . THR A 1 346 ? -19.017 8.636 18.589 1.00 88.31 346 THR A C 1
ATOM 2796 O O . THR A 1 346 ? -20.134 9.109 18.793 1.00 88.31 346 THR A O 1
ATOM 2799 N N . LYS A 1 347 ? -18.013 8.816 19.462 1.00 90.19 347 LYS A N 1
ATOM 2800 C CA . LYS A 1 347 ? -18.128 9.474 20.779 1.00 90.19 347 LYS A CA 1
ATOM 2801 C C . LYS A 1 347 ? -19.157 8.821 21.717 1.00 90.19 347 LYS A C 1
ATOM 2803 O O . LYS A 1 347 ? -19.624 9.452 22.666 1.00 90.19 347 LYS A O 1
ATOM 2808 N N . ALA A 1 348 ? -19.470 7.542 21.519 1.00 91.31 348 ALA A N 1
ATOM 2809 C CA . ALA A 1 348 ? -20.325 6.740 22.389 1.00 91.31 348 ALA A CA 1
ATOM 2810 C C . ALA A 1 348 ? -19.563 6.270 23.646 1.00 91.31 348 ALA A C 1
ATOM 2812 O O . ALA A 1 348 ? -19.496 5.083 23.963 1.00 91.31 348 ALA A O 1
ATOM 2813 N N . TYR A 1 349 ? -18.960 7.203 24.389 1.00 91.25 349 TYR A N 1
ATOM 2814 C CA . TYR A 1 349 ? -18.081 6.890 25.520 1.00 91.25 349 TYR A CA 1
ATOM 2815 C C . TYR A 1 349 ? -18.716 6.028 26.625 1.00 91.25 349 TYR A C 1
ATOM 2817 O O . TYR A 1 349 ? -18.001 5.194 27.176 1.00 91.25 349 TYR A O 1
ATOM 2825 N N . PRO A 1 350 ? -20.017 6.153 26.969 1.00 91.81 350 PRO A N 1
ATOM 2826 C CA . PRO A 1 350 ? -20.653 5.224 27.904 1.00 91.81 350 PRO A CA 1
ATOM 2827 C C . PRO A 1 350 ? -20.605 3.766 27.428 1.00 91.81 350 PRO A C 1
ATOM 2829 O O . PRO A 1 350 ? -20.293 2.882 28.221 1.00 91.81 350 PRO A O 1
ATOM 2832 N N . PHE A 1 351 ? -20.836 3.526 26.134 1.00 93.12 351 PHE A N 1
ATOM 2833 C CA . PHE A 1 351 ? -20.721 2.198 25.535 1.00 93.12 351 PHE A CA 1
ATOM 2834 C C . PHE A 1 351 ? -19.271 1.699 25.563 1.00 93.12 351 PHE A C 1
ATOM 2836 O O . PHE A 1 351 ? -19.018 0.583 26.002 1.00 93.12 351 PHE A O 1
ATOM 2843 N N . VAL A 1 352 ? -18.305 2.552 25.202 1.00 94.12 352 VAL A N 1
ATOM 2844 C CA . VAL A 1 352 ? -16.872 2.206 25.264 1.00 94.12 352 VAL A CA 1
ATOM 2845 C C . VAL A 1 352 ? -16.461 1.768 26.671 1.00 94.12 352 VAL A C 1
ATOM 2847 O O . VAL A 1 352 ? -15.757 0.774 26.823 1.00 94.12 352 VAL A O 1
ATOM 2850 N N . LYS A 1 353 ? -16.919 2.477 27.713 1.00 93.94 353 LYS A N 1
ATOM 2851 C CA . LYS A 1 353 ? -16.645 2.098 29.108 1.00 93.94 353 LYS A CA 1
ATOM 2852 C C . LYS A 1 353 ? -17.204 0.720 29.442 1.00 93.94 353 LYS A C 1
ATOM 2854 O O . LYS A 1 353 ? -16.496 -0.057 30.072 1.00 93.94 353 LYS A O 1
ATOM 2859 N N . GLN A 1 354 ? -18.432 0.429 29.015 1.00 95.38 354 GLN A N 1
ATOM 2860 C CA . GLN A 1 354 ? -19.051 -0.877 29.231 1.00 95.38 354 GLN A CA 1
ATOM 2861 C C . GLN A 1 354 ? -18.207 -1.988 28.595 1.00 95.38 354 GLN A C 1
ATOM 2863 O O . GLN A 1 354 ? -17.779 -2.899 29.295 1.00 95.38 354 GLN A O 1
ATOM 2868 N N . VAL A 1 355 ? -17.855 -1.848 27.313 1.00 95.38 355 VAL A N 1
ATOM 2869 C CA . VAL A 1 355 ? -17.045 -2.852 26.601 1.00 95.38 355 VAL A CA 1
ATOM 2870 C C . VAL A 1 355 ? -15.650 -3.012 27.216 1.00 95.38 355 VAL A C 1
ATOM 2872 O O . VAL A 1 355 ? -15.143 -4.128 27.295 1.00 95.38 355 VAL A O 1
ATOM 2875 N N . LEU A 1 356 ? -15.019 -1.932 27.692 1.00 95.31 356 LEU A N 1
ATOM 2876 C CA . LEU A 1 356 ? -13.733 -2.008 28.401 1.00 95.31 356 LEU A CA 1
ATOM 2877 C C . LEU A 1 356 ? -13.848 -2.780 29.722 1.00 95.31 356 LEU A C 1
ATOM 2879 O O . LEU A 1 356 ? -12.979 -3.594 30.025 1.00 95.31 356 LEU A O 1
ATOM 2883 N N . MET A 1 357 ? -14.910 -2.549 30.499 1.00 95.19 357 MET A N 1
ATOM 2884 C CA . MET A 1 357 ? -15.153 -3.287 31.742 1.00 95.19 357 MET A CA 1
ATOM 2885 C C . MET A 1 357 ? -15.415 -4.773 31.473 1.00 95.19 357 MET A C 1
ATOM 2887 O O . MET A 1 357 ? -14.846 -5.620 32.161 1.00 95.19 357 MET A O 1
ATOM 2891 N N . ASP A 1 358 ? -16.201 -5.085 30.443 1.00 95.69 358 ASP A N 1
ATOM 2892 C CA . ASP A 1 358 ? -16.466 -6.463 30.021 1.00 95.69 358 ASP A CA 1
ATOM 2893 C C . ASP A 1 358 ? -15.178 -7.145 29.529 1.00 95.69 358 ASP A C 1
ATOM 2895 O O . ASP A 1 358 ? -14.891 -8.281 29.903 1.00 95.69 358 ASP A O 1
ATOM 2899 N N . SER A 1 359 ? -14.328 -6.425 28.789 1.00 94.88 359 SER A N 1
ATOM 2900 C CA . SER A 1 359 ? -13.022 -6.929 28.333 1.00 94.88 359 SER A CA 1
ATOM 2901 C C . SER A 1 359 ? -12.076 -7.227 29.498 1.00 94.88 359 SER A C 1
ATOM 2903 O O . SER A 1 359 ? -11.433 -8.271 29.511 1.0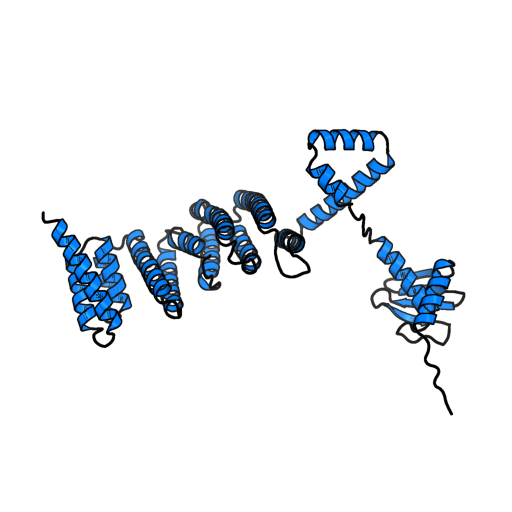0 94.88 359 SER A O 1
ATOM 2905 N N . ILE A 1 360 ? -12.027 -6.365 30.522 1.00 94.38 360 ILE A N 1
ATOM 2906 C CA . ILE A 1 360 ? -11.251 -6.624 31.749 1.00 94.38 360 ILE A CA 1
ATOM 2907 C C . ILE A 1 360 ? -11.739 -7.899 32.449 1.00 94.38 360 ILE A C 1
ATOM 2909 O O . ILE A 1 360 ? -10.925 -8.644 32.992 1.00 94.38 360 ILE A O 1
ATOM 2913 N N . ALA A 1 361 ? -13.050 -8.155 32.448 1.00 94.12 361 ALA A N 1
ATOM 2914 C CA . ALA A 1 361 ? -13.631 -9.341 33.066 1.00 94.12 361 ALA A CA 1
ATOM 2915 C C . ALA A 1 361 ? -13.375 -10.629 32.262 1.00 94.12 361 ALA A C 1
ATOM 2917 O O . ALA A 1 361 ? -13.122 -11.671 32.865 1.00 94.12 361 ALA A O 1
ATOM 2918 N N . LEU A 1 362 ? -13.417 -10.562 30.931 1.00 92.94 362 LEU A N 1
ATOM 2919 C CA . LEU A 1 362 ? -13.230 -11.716 30.045 1.00 92.94 362 LEU A CA 1
ATOM 2920 C C . LEU A 1 362 ? -11.747 -12.076 29.849 1.00 92.94 362 LEU A C 1
ATOM 2922 O O . LEU A 1 362 ? -11.395 -13.252 29.855 1.00 92.94 362 LEU A O 1
ATOM 2926 N N . ASP A 1 363 ? -10.858 -11.082 29.765 1.00 92.38 363 ASP A N 1
ATOM 2927 C CA . ASP A 1 363 ? -9.428 -11.276 29.485 1.00 92.38 363 ASP A CA 1
ATOM 2928 C C . ASP A 1 363 ? -8.554 -11.302 30.755 1.00 92.38 363 ASP A C 1
ATOM 2930 O O . ASP A 1 363 ? -7.353 -11.038 30.692 1.00 92.38 363 ASP A O 1
ATOM 2934 N N . GLN A 1 364 ? -9.116 -11.642 31.924 1.00 91.38 364 GLN A N 1
ATOM 2935 C CA . GLN A 1 364 ? -8.401 -11.637 33.219 1.00 91.38 364 GLN A CA 1
ATOM 2936 C C . GLN A 1 364 ? -7.096 -12.447 33.213 1.00 91.38 364 GLN A C 1
ATOM 2938 O O . GLN A 1 364 ? -6.144 -12.116 33.922 1.00 91.38 364 GLN A O 1
ATOM 2943 N N . GLN A 1 365 ? -7.036 -13.504 32.402 1.00 87.69 365 GLN A N 1
ATOM 2944 C CA . GLN A 1 365 ? -5.852 -14.350 32.238 1.00 87.69 365 GLN A CA 1
ATOM 2945 C C . GLN A 1 365 ? -4.702 -13.658 31.477 1.00 87.69 365 GLN A C 1
ATOM 2947 O O . GLN A 1 365 ? -3.550 -14.083 31.568 1.00 87.69 365 GLN A O 1
ATOM 2952 N N . HIS A 1 366 ? -4.978 -12.557 30.775 1.00 85.31 366 HIS A N 1
ATOM 2953 C CA . HIS A 1 366 ? -4.023 -11.791 29.980 1.00 85.31 366 HIS A CA 1
ATOM 2954 C C . HIS A 1 366 ? -3.690 -10.457 30.663 1.00 85.31 366 HIS A C 1
ATOM 2956 O O . HIS A 1 366 ? -4.127 -9.385 30.249 1.00 85.31 366 HIS A O 1
ATOM 2962 N N . SER A 1 367 ? -2.858 -10.507 31.708 1.00 83.25 367 SER A N 1
ATOM 2963 C CA . SER A 1 367 ? -2.521 -9.337 32.547 1.00 83.25 367 SER A CA 1
ATOM 2964 C C . SER A 1 367 ? -2.031 -8.089 31.787 1.00 83.25 367 SER A C 1
ATOM 2966 O O . SER A 1 367 ? -2.247 -6.966 32.241 1.00 83.25 367 SER A O 1
ATOM 2968 N N . TYR A 1 368 ? -1.382 -8.257 30.630 1.00 82.88 368 TYR A N 1
ATOM 2969 C CA . TYR A 1 368 ? -0.987 -7.141 29.766 1.00 82.88 368 TYR A CA 1
ATOM 2970 C C . TYR A 1 368 ? -2.195 -6.456 29.098 1.00 82.88 368 TYR A C 1
ATOM 2972 O O . TYR A 1 368 ? -2.254 -5.226 29.095 1.00 82.88 368 TYR A O 1
ATOM 2980 N N . LEU A 1 369 ? -3.172 -7.224 28.599 1.00 84.69 369 LEU A N 1
ATOM 2981 C CA . LEU A 1 369 ? -4.394 -6.681 27.993 1.00 84.69 369 LEU A CA 1
ATOM 2982 C C . LEU A 1 369 ? -5.231 -5.931 29.028 1.00 84.69 369 LEU A C 1
ATOM 2984 O O . LEU A 1 369 ? -5.645 -4.804 28.774 1.00 84.69 369 LEU A O 1
ATOM 2988 N N . VAL A 1 370 ? -5.376 -6.498 30.230 1.00 89.56 370 VAL A N 1
ATOM 2989 C CA . VAL A 1 370 ? -6.073 -5.842 31.349 1.00 89.56 370 VAL A CA 1
ATOM 2990 C C . VAL A 1 370 ? -5.481 -4.460 31.633 1.00 89.56 370 VAL A C 1
ATOM 2992 O O . VAL A 1 370 ? -6.214 -3.474 31.646 1.00 89.56 370 VAL A O 1
ATOM 2995 N N . LYS A 1 371 ? -4.149 -4.347 31.748 1.00 88.94 371 LYS A N 1
ATOM 2996 C CA . LYS A 1 371 ? -3.478 -3.048 31.942 1.00 88.94 371 LYS A CA 1
ATOM 2997 C C . LYS A 1 371 ? -3.742 -2.065 30.796 1.00 88.94 371 LYS A C 1
ATOM 2999 O O . LYS A 1 371 ? -3.872 -0.864 31.038 1.00 88.94 371 LYS A O 1
ATOM 3004 N N . LYS A 1 372 ? -3.808 -2.547 29.548 1.00 87.88 372 LYS A N 1
ATOM 3005 C CA . LYS A 1 372 ? -4.122 -1.723 28.367 1.00 87.88 372 LYS A CA 1
ATOM 3006 C C . LYS A 1 372 ? -5.557 -1.187 28.447 1.00 87.88 372 LYS A C 1
ATOM 3008 O O . LYS A 1 372 ? -5.764 0.008 28.234 1.00 87.88 372 LYS A O 1
ATOM 3013 N N . TYR A 1 373 ? -6.517 -2.027 28.834 1.00 92.69 373 TYR A N 1
ATOM 3014 C CA . TYR A 1 373 ? -7.913 -1.627 29.027 1.00 92.69 373 TYR A CA 1
ATOM 3015 C C . TYR A 1 373 ? -8.095 -0.644 30.181 1.00 92.69 373 TYR A C 1
ATOM 3017 O O . TYR A 1 373 ? -8.792 0.353 30.016 1.00 92.69 373 TYR A O 1
ATOM 3025 N N . GLU A 1 374 ? -7.437 -0.865 31.320 1.00 92.12 374 GLU A N 1
ATOM 3026 C CA . GLU A 1 374 ? -7.474 0.053 32.465 1.00 92.12 374 GLU A CA 1
ATOM 3027 C C . GLU A 1 374 ? -6.931 1.440 32.093 1.00 92.12 374 GLU A C 1
ATOM 3029 O O . GLU A 1 374 ? -7.570 2.457 32.371 1.00 92.12 374 GLU A O 1
ATOM 3034 N N . LYS A 1 375 ? -5.796 1.490 31.382 1.00 91.69 375 LYS A N 1
ATOM 3035 C CA . LYS A 1 375 ? -5.204 2.745 30.898 1.00 91.69 375 LYS A CA 1
ATOM 3036 C C . LYS A 1 375 ? -6.140 3.489 29.941 1.00 91.69 375 LYS A C 1
ATOM 3038 O O . LYS A 1 375 ? -6.281 4.710 30.038 1.00 91.69 375 LYS A O 1
ATOM 3043 N N . GLU A 1 376 ? -6.794 2.776 29.025 1.00 90.44 376 GLU A N 1
ATOM 3044 C CA . GLU A 1 376 ? -7.756 3.397 28.110 1.00 90.44 376 GLU A CA 1
ATOM 3045 C C . GLU A 1 376 ? -9.025 3.849 28.850 1.00 90.44 376 GLU A C 1
ATOM 3047 O O . GLU A 1 376 ? -9.524 4.947 28.601 1.00 90.44 376 GLU A O 1
ATOM 3052 N N . LEU A 1 377 ? -9.501 3.081 29.833 1.00 92.56 377 LEU A N 1
ATOM 3053 C CA . LEU A 1 377 ? -10.634 3.451 30.682 1.00 92.56 377 LEU A CA 1
ATOM 3054 C C . LEU A 1 377 ? -10.357 4.748 31.458 1.00 92.56 377 LEU A C 1
ATOM 3056 O O . LEU A 1 377 ? -11.209 5.639 31.497 1.00 92.56 377 LEU A O 1
ATOM 3060 N N . GLU A 1 378 ? -9.154 4.908 32.018 1.00 92.25 378 GLU A N 1
ATOM 3061 C CA . GLU A 1 378 ? -8.707 6.166 32.627 1.00 92.25 378 GLU A CA 1
ATOM 3062 C C . GLU A 1 378 ? -8.726 7.334 31.631 1.00 92.25 378 GLU A C 1
ATOM 3064 O O . GLU A 1 378 ? -9.171 8.435 31.974 1.00 92.25 378 GLU A O 1
ATOM 3069 N N . ARG A 1 379 ? -8.275 7.108 30.389 1.00 89.69 379 ARG A N 1
ATOM 3070 C CA . ARG A 1 379 ? -8.267 8.129 29.331 1.00 89.69 379 ARG A CA 1
ATOM 3071 C C . ARG A 1 379 ? -9.683 8.587 28.980 1.00 89.69 379 ARG A C 1
ATOM 3073 O O . ARG A 1 379 ? -9.947 9.789 28.960 1.00 89.69 379 ARG A O 1
ATOM 3080 N N . ILE A 1 380 ? -10.609 7.649 28.783 1.00 87.94 380 ILE A N 1
ATOM 3081 C CA . ILE A 1 380 ? -12.023 7.943 28.502 1.00 87.94 380 ILE A CA 1
ATOM 3082 C C . ILE A 1 380 ? -12.691 8.648 29.694 1.00 87.94 380 ILE A C 1
ATOM 3084 O O . ILE A 1 380 ? -13.479 9.578 29.512 1.00 87.94 380 ILE A O 1
ATOM 3088 N N . ASN A 1 381 ? -12.357 8.260 30.928 1.00 84.62 381 ASN A N 1
ATOM 3089 C CA . ASN A 1 381 ? -12.860 8.928 32.129 1.00 84.62 381 ASN A CA 1
ATOM 3090 C C . ASN A 1 381 ? -12.418 10.395 32.210 1.00 84.62 381 ASN A C 1
ATOM 3092 O O . ASN A 1 381 ? -13.242 11.250 32.535 1.00 84.62 381 ASN A O 1
ATOM 3096 N N . LYS A 1 382 ? -11.162 10.700 31.856 1.00 83.56 382 LYS A N 1
ATOM 3097 C CA . LYS A 1 382 ? -10.664 12.083 31.780 1.00 83.56 382 LYS A CA 1
ATOM 3098 C C . LYS A 1 382 ? -11.397 12.892 30.707 1.00 83.56 382 LYS A C 1
ATOM 3100 O O . LYS A 1 382 ? -11.817 14.006 30.991 1.00 83.56 382 LYS A O 1
ATOM 3105 N N . LEU A 1 383 ? -11.621 12.323 29.520 1.00 76.25 383 LEU A N 1
ATOM 3106 C CA . LEU A 1 383 ? -12.316 13.003 28.415 1.00 76.25 383 LEU A CA 1
ATOM 3107 C C . LEU A 1 383 ? -13.773 13.369 28.748 1.00 76.25 383 LEU A C 1
ATOM 3109 O O . LEU A 1 383 ? -14.219 14.461 28.401 1.00 76.25 383 LEU A O 1
ATOM 3113 N N . ASN A 1 384 ? -14.493 12.510 29.478 1.00 62.75 384 ASN A N 1
ATOM 3114 C CA . ASN A 1 384 ? -15.842 12.832 29.963 1.00 62.75 384 ASN A CA 1
ATOM 3115 C C . ASN A 1 384 ? -15.844 13.884 31.089 1.00 62.75 384 ASN A C 1
ATOM 3117 O O . ASN A 1 384 ? -16.831 14.597 31.245 1.00 62.75 384 ASN A O 1
ATOM 3121 N N . GLY A 1 385 ? -14.765 13.990 31.873 1.00 53.94 385 GLY A N 1
ATOM 3122 C CA . GLY A 1 385 ? -14.635 14.983 32.945 1.00 53.94 385 GLY A CA 1
ATOM 3123 C C . GLY A 1 385 ? -14.391 16.411 32.444 1.00 53.94 385 GLY A C 1
ATOM 3124 O O . GLY A 1 385 ? -14.789 17.363 33.108 1.00 53.94 385 GLY A O 1
ATOM 3125 N N . THR A 1 386 ? -13.790 16.576 31.261 1.00 49.03 386 THR A N 1
ATOM 3126 C CA . THR A 1 386 ? -13.516 17.895 30.659 1.00 49.03 386 THR A CA 1
ATOM 3127 C C . THR A 1 386 ? -14.706 18.476 29.886 1.00 49.03 386 THR A C 1
ATOM 3129 O O . THR A 1 386 ? -14.707 19.663 29.596 1.00 49.03 386 THR A O 1
ATOM 3132 N N . GLN A 1 387 ? -15.725 17.674 29.551 1.00 43.59 387 GLN A N 1
ATOM 3133 C CA . GLN A 1 387 ? -16.946 18.140 28.863 1.00 43.59 387 GLN A CA 1
ATOM 3134 C C . GLN A 1 387 ? -18.080 18.556 29.818 1.00 43.59 387 GLN A C 1
ATOM 3136 O O . GLN A 1 387 ? -19.135 18.992 29.364 1.00 43.59 387 GLN A O 1
ATOM 3141 N N . LEU A 1 388 ? -17.873 18.418 31.131 1.00 37.53 388 LEU A N 1
ATOM 3142 C CA . LEU A 1 388 ? -18.826 18.799 32.181 1.00 37.53 388 LEU A CA 1
ATOM 3143 C C . LEU A 1 388 ? -18.394 20.052 32.970 1.00 37.53 388 LEU A C 1
ATOM 3145 O O . LEU A 1 388 ? -19.024 20.355 33.983 1.00 37.53 388 LEU A O 1
ATOM 3149 N N . ASN A 1 389 ? -17.355 20.768 32.516 1.00 32.12 389 ASN A N 1
ATOM 3150 C CA . ASN A 1 389 ? -16.892 22.035 33.098 1.00 32.12 389 ASN A CA 1
ATOM 3151 C C . ASN A 1 389 ? -17.023 23.195 32.115 1.00 32.12 389 ASN A C 1
ATOM 3153 O O . ASN A 1 389 ? -16.538 23.041 30.971 1.00 32.12 389 ASN A O 1
#

Organism: NCBI:txid1754012